Protein 6GWX (pdb70)

Nearest PDB structures (foldseek):
  6gwx-assembly1_A  TM=9.333E-01  e=1.630E-02  Streptococcus mutans
  7rt9-assembly1_Y  TM=8.456E-01  e=3.633E+00  Homo sapiens
  5wpl-assembly4_L  TM=8.299E-01  e=3.894E+00  Saccharomyces cerevisiae
  2bf9-assembly1_A-2  TM=7.854E-01  e=4.473E+00  Meleagris gallopavo
  6gwx-assembly1_A  TM=9.628E-01  e=7.354E-03  Streptococcus mutans

Solvent-accessible surface area: 3196 Å² total; per-residue (Å²): 162,43,183,114,19,191,145,28,50,143,154,36,86,113,144,114,46,53,42,17,112,150,95,48,52,52,39,96,143,90,77,92,91,178

Foldseek 3Di:
DADQDDADDPPDDVVVNVVNVVVVVVRVVVVVVD

Structure (mmCIF, N/CA/C/O backbone):
data_6GWX
#
_entry.id   6GWX
#
loop_
_atom_site.group_PDB
_atom_site.id
_atom_site.type_symbol
_atom_site.label_atom_id
_atom_site.label_alt_id
_atom_site.label_comp_id
_atom_site.label_asym_id
_atom_site.label_entity_id
_atom_site.label_seq_id
_atom_site.pdbx_PDB_ins_code
_atom_site.Cartn_x
_atom_site.Cartn_y
_atom_site.Cartn_z
_atom_site.occupancy
_atom_site.B_iso_or_equiv
_atom_site.auth_seq_id
_atom_site.auth_comp_id
_atom_site.auth_asym_id
_atom_site.auth_atom_id
_atom_site.pdbx_PDB_model_num
ATOM 7 N N . PRO A 1 2 ? 14.448 -4.768 3.642 1.00 0.00 1 PRO A N 1
ATOM 8 C CA . PRO A 1 2 ? 13.285 -5.031 2.795 1.00 0.00 1 PRO A CA 1
ATOM 9 C C . PRO A 1 2 ? 12.035 -4.306 3.289 1.00 0.00 1 PRO A C 1
ATOM 10 O O . PRO A 1 2 ? 11.570 -4.539 4.409 1.00 0.00 1 PRO A O 1
ATOM 21 N N . PRO A 1 3 ? 11.482 -3.403 2.466 1.00 0.00 2 PRO A N 1
ATOM 22 C CA . PRO A 1 3 ? 10.269 -2.672 2.812 1.00 0.00 2 PRO A CA 1
ATOM 23 C C . PRO A 1 3 ? 9.019 -3.514 2.580 1.00 0.00 2 PRO A C 1
ATOM 24 O O . PRO A 1 3 ? 8.952 -4.300 1.630 1.00 0.00 2 PRO A O 1
ATOM 35 N N . LYS A 1 4 ? 8.034 -3.351 3.449 1.00 0.00 3 LYS A N 1
ATOM 36 C CA . LYS A 1 4 ? 6.830 -4.165 3.388 1.00 0.00 3 LYS A CA 1
ATOM 37 C C . LYS A 1 4 ? 5.786 -3.527 2.480 1.00 0.00 3 LYS A C 1
ATOM 38 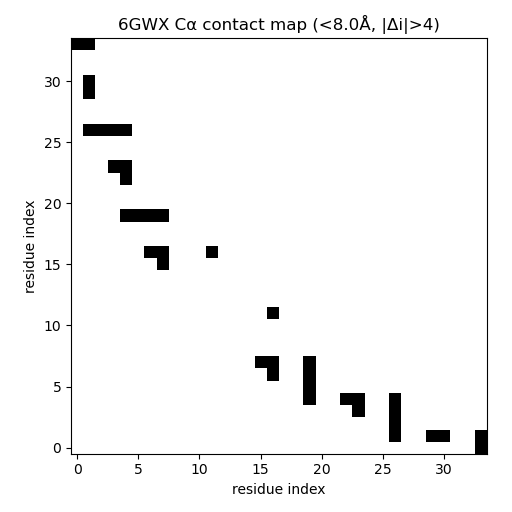O O . LYS A 1 4 ? 5.489 -2.337 2.590 1.00 0.00 3 LYS A O 1
ATOM 57 N N . LYS A 1 5 ? 5.249 -4.316 1.566 1.00 0.00 4 LYS A N 1
ATOM 58 C CA . LYS A 1 5 ? 4.166 -3.857 0.714 1.00 0.00 4 LYS A CA 1
ATOM 59 C C . LYS A 1 5 ? 2.843 -4.015 1.452 1.00 0.00 4 LYS A C 1
ATOM 60 O O . LYS A 1 5 ? 2.512 -5.115 1.897 1.00 0.00 4 LYS A O 1
ATOM 79 N N . PRO A 1 6 ? 2.080 -2.926 1.618 1.00 0.00 5 PRO A N 1
ATOM 80 C CA . PRO A 1 6 ? 0.782 -2.984 2.290 1.00 0.00 5 PRO A CA 1
ATOM 81 C C . PRO A 1 6 ? -0.185 -3.916 1.574 1.00 0.00 5 PRO A C 1
ATOM 82 O O . PRO A 1 6 ? -0.087 -4.119 0.359 1.00 0.00 5 PRO A O 1
ATOM 93 N N . LYS A 1 7 ? -1.099 -4.493 2.332 1.00 0.00 6 LYS A N 1
ATOM 94 C CA . LYS A 1 7 ? -2.086 -5.403 1.782 1.00 0.00 6 LYS A CA 1
ATOM 95 C C . LYS A 1 7 ? -3.112 -4.643 0.959 1.00 0.00 6 LYS A C 1
ATOM 96 O O . LYS A 1 7 ? -3.704 -3.670 1.428 1.00 0.00 6 LYS A O 1
ATOM 115 N N . LYS A 1 8 ? -3.297 -5.086 -0.273 1.00 0.00 7 LYS A N 1
ATOM 116 C CA . LYS A 1 8 ? -4.213 -4.440 -1.196 1.00 0.00 7 LYS A CA 1
ATOM 117 C C . LYS A 1 8 ? -5.643 -4.914 -0.965 1.00 0.00 7 LYS A C 1
ATOM 118 O O . LYS A 1 8 ? -5.948 -6.092 -1.147 1.00 0.00 7 LYS A O 1
ATOM 137 N N . PRO A 1 9 ? -6.534 -4.005 -0.549 1.00 0.00 8 PRO A N 1
ATOM 138 C CA . PRO A 1 9 ? -7.955 -4.309 -0.421 1.00 0.00 8 PRO A CA 1
ATOM 139 C C . PRO A 1 9 ? -8.594 -4.508 -1.790 1.00 0.00 8 PRO A C 1
ATOM 140 O O . PRO A 1 9 ? -8.359 -3.723 -2.712 1.00 0.00 8 PRO A O 1
ATOM 151 N N . GLY A 1 10 ? -9.384 -5.560 -1.930 1.00 0.00 9 GLY A N 1
ATOM 152 C CA . GLY A 1 10 ? -9.993 -5.859 -3.207 1.00 0.00 9 GLY A CA 1
ATOM 153 C C . GLY A 1 10 ? -11.276 -5.084 -3.439 1.00 0.00 9 GLY A C 1
ATOM 154 O O . GLY A 1 10 ? -11.418 -3.942 -2.995 1.00 0.00 9 GLY A O 1
ATOM 158 N N . ASP A 1 11 ? -12.219 -5.712 -4.125 1.00 0.00 10 ASP A N 1
ATOM 159 C CA . ASP A 1 11 ? -13.493 -5.075 -4.450 1.00 0.00 10 ASP A CA 1
ATOM 160 C C . ASP A 1 11 ? -14.439 -5.123 -3.252 1.00 0.00 10 ASP A C 1
ATOM 161 O O . ASP A 1 11 ? -15.407 -4.370 -3.174 1.00 0.00 10 ASP A O 1
ATOM 170 N N . ASN A 1 12 ? -14.131 -5.992 -2.298 1.00 0.00 11 ASN A N 1
ATOM 171 C CA . ASN A 1 12 ? -14.965 -6.152 -1.106 1.00 0.00 11 ASN A CA 1
ATOM 172 C C . ASN A 1 12 ? -14.560 -5.172 -0.010 1.00 0.00 11 ASN A C 1
ATOM 173 O O . ASN A 1 12 ? -14.801 -5.408 1.174 1.00 0.00 11 ASN A O 1
ATOM 184 N N . ALA A 1 13 ? -13.963 -4.061 -0.416 1.00 0.00 12 ALA A N 1
ATOM 185 C CA . ALA A 1 13 ? -13.549 -3.024 0.511 1.00 0.00 12 ALA A CA 1
ATOM 186 C C . ALA A 1 13 ? -13.977 -1.662 -0.009 1.00 0.00 12 ALA A C 1
ATOM 187 O O . ALA A 1 13 ? -14.196 -1.489 -1.212 1.00 0.00 12 ALA A O 1
ATOM 194 N N . THR A 1 14 ? -14.103 -0.701 0.892 1.00 0.00 13 THR A N 1
ATOM 195 C CA . THR A 1 14 ? -14.550 0.628 0.522 1.00 0.00 13 THR A CA 1
ATOM 196 C C . THR A 1 14 ? -13.416 1.427 -0.114 1.00 0.00 13 THR A C 1
ATOM 197 O O . THR A 1 14 ? -12.243 1.191 0.185 1.00 0.00 13 THR A O 1
ATOM 208 N N . PRO A 1 15 ? -13.743 2.371 -1.015 1.00 0.00 14 PRO A N 1
ATOM 209 C CA . PRO A 1 15 ? -12.746 3.256 -1.637 1.00 0.00 14 PRO A CA 1
ATOM 210 C C . PRO A 1 15 ? -11.902 3.990 -0.599 1.00 0.00 14 PRO A C 1
ATOM 211 O O . PRO A 1 15 ? -10.728 4.278 -0.825 1.00 0.00 14 PRO A O 1
ATOM 222 N N . GLU A 1 16 ? -12.511 4.269 0.547 1.00 0.00 15 GLU A N 1
ATOM 223 C CA . GLU A 1 16 ? -11.825 4.918 1.657 1.00 0.00 15 GLU A CA 1
ATOM 224 C C . GLU A 1 16 ? -10.690 4.038 2.181 1.00 0.00 15 GLU A C 1
ATOM 225 O O . GLU A 1 16 ? -9.675 4.535 2.673 1.00 0.00 15 GLU A O 1
ATOM 237 N N . LYS A 1 17 ? -10.854 2.728 2.060 1.00 0.00 16 LYS A N 1
ATOM 238 C CA . LYS A 1 17 ? -9.832 1.802 2.501 1.00 0.00 16 LYS A CA 1
ATOM 239 C C . LYS A 1 17 ? -8.742 1.697 1.440 1.00 0.00 16 LYS A C 1
ATOM 240 O O . LYS A 1 17 ? -7.562 1.525 1.754 1.00 0.00 16 LYS A O 1
ATOM 259 N N . LEU A 1 18 ? -9.145 1.825 0.181 1.00 0.00 17 LEU A N 1
ATOM 260 C CA . LEU A 1 18 ? -8.196 1.872 -0.924 1.00 0.00 17 LEU A CA 1
ATOM 261 C C . LEU A 1 18 ? -7.346 3.129 -0.834 1.00 0.00 17 LEU A C 1
ATOM 262 O O . LEU A 1 18 ? -6.156 3.103 -1.140 1.00 0.00 17 LEU A O 1
ATOM 278 N N . ALA A 1 19 ? -7.964 4.223 -0.402 1.00 0.00 18 ALA A N 1
ATOM 279 C CA . ALA A 1 19 ? -7.265 5.484 -0.213 1.00 0.00 18 ALA A CA 1
ATOM 280 C C . ALA A 1 19 ? -6.131 5.317 0.780 1.00 0.00 18 ALA A C 1
ATOM 281 O O . ALA A 1 19 ? -5.032 5.844 0.591 1.00 0.00 18 ALA A O 1
ATOM 288 N N . ALA A 1 20 ? -6.413 4.576 1.843 1.00 0.00 19 ALA A N 1
ATOM 289 C CA . ALA A 1 20 ? -5.409 4.252 2.837 1.00 0.00 19 ALA A CA 1
ATOM 290 C C . ALA A 1 20 ? -4.294 3.420 2.220 1.00 0.00 19 ALA A C 1
ATOM 291 O O . ALA A 1 20 ? -3.111 3.656 2.476 1.00 0.00 19 ALA A O 1
ATOM 298 N N . TYR A 1 21 ? -4.680 2.454 1.391 1.00 0.00 20 TYR A N 1
ATOM 299 C CA . TYR A 1 21 ? -3.717 1.598 0.714 1.00 0.00 20 TYR A CA 1
ATOM 300 C C . TYR A 1 21 ? -2.833 2.405 -0.218 1.00 0.00 20 TYR A C 1
ATOM 301 O O . TYR A 1 21 ? -1.621 2.234 -0.224 1.00 0.00 20 TYR A O 1
ATOM 319 N N . GLU A 1 22 ? -3.444 3.283 -0.999 1.00 0.00 21 GLU A N 1
ATOM 320 C CA . GLU A 1 22 ? -2.704 4.103 -1.949 1.00 0.00 21 GLU A CA 1
ATOM 321 C C . GLU A 1 22 ? -1.699 4.991 -1.226 1.00 0.00 21 GLU A C 1
ATOM 322 O O . GLU A 1 22 ? -0.622 5.282 -1.748 1.00 0.00 21 GLU A O 1
ATOM 334 N N . LYS A 1 23 ? -2.047 5.408 -0.017 1.00 0.00 22 LYS A N 1
ATOM 335 C CA . LYS A 1 23 ? -1.164 6.242 0.775 1.00 0.00 22 LYS A CA 1
ATOM 336 C C . LYS A 1 23 ? 0.004 5.418 1.311 1.00 0.00 22 LYS A C 1
ATOM 337 O O . LYS A 1 23 ? 1.149 5.872 1.316 1.00 0.00 22 LYS A O 1
ATOM 356 N N . GLU A 1 24 ? -0.287 4.199 1.750 1.00 0.00 23 GLU A N 1
ATOM 357 C CA . GLU A 1 24 ? 0.751 3.291 2.214 1.00 0.00 23 GLU A CA 1
ATOM 358 C C . GLU A 1 24 ? 1.596 2.815 1.037 1.00 0.00 23 GLU A C 1
ATOM 359 O O . GLU A 1 24 ? 2.796 2.588 1.168 1.00 0.00 23 GLU A O 1
ATOM 371 N N . LEU A 1 25 ? 0.953 2.675 -0.113 1.00 0.00 24 LEU A N 1
ATOM 372 C CA . LEU A 1 25 ? 1.633 2.282 -1.338 1.00 0.00 24 LEU A CA 1
ATOM 373 C C . LEU A 1 25 ? 2.634 3.350 -1.741 1.00 0.00 24 LEU A C 1
ATOM 374 O O . LEU A 1 25 ? 3.750 3.045 -2.147 1.00 0.00 24 LEU A O 1
ATOM 390 N N . ALA A 1 26 ? 2.226 4.605 -1.602 1.00 0.00 25 ALA A N 1
ATOM 391 C CA . ALA A 1 26 ? 3.093 5.734 -1.898 1.00 0.00 25 ALA A CA 1
ATOM 392 C C . ALA A 1 26 ? 4.327 5.722 -1.005 1.00 0.00 25 ALA A C 1
ATOM 393 O O . ALA A 1 26 ? 5.422 6.086 -1.435 1.00 0.00 25 ALA A O 1
ATOM 400 N N . ALA A 1 27 ? 4.141 5.297 0.238 1.00 0.00 26 ALA A N 1
ATOM 401 C CA . ALA A 1 27 ? 5.248 5.174 1.171 1.00 0.00 26 ALA A CA 1
ATOM 402 C C . ALA A 1 27 ? 6.124 3.990 0.794 1.00 0.00 26 ALA A C 1
ATOM 403 O O . ALA A 1 27 ? 7.351 4.077 0.806 1.00 0.00 26 ALA A O 1
ATOM 410 N N . TYR A 1 28 ? 5.477 2.889 0.433 1.00 0.00 27 TYR A N 1
ATOM 411 C CA . TYR A 1 28 ? 6.181 1.686 0.032 1.00 0.00 27 TYR A CA 1
ATOM 412 C C . TYR A 1 28 ? 7.009 1.928 -1.221 1.00 0.00 27 TYR A C 1
ATOM 413 O O . TYR A 1 28 ? 8.175 1.548 -1.276 1.00 0.00 27 TYR A O 1
ATOM 431 N N . GLU A 1 29 ? 6.404 2.556 -2.223 1.00 0.00 28 GLU A N 1
ATOM 432 C CA . GLU A 1 29 ? 7.094 2.829 -3.478 1.00 0.00 28 GLU A CA 1
ATOM 433 C C . GLU A 1 29 ? 8.292 3.742 -3.246 1.00 0.00 28 GLU A C 1
ATOM 434 O O . GLU A 1 29 ? 9.292 3.662 -3.959 1.00 0.00 28 GLU A O 1
ATOM 446 N N . LYS A 1 30 ? 8.182 4.600 -2.239 1.00 0.00 29 LYS A N 1
ATOM 447 C CA . LYS A 1 30 ? 9.280 5.472 -1.856 1.00 0.00 29 LYS A CA 1
ATOM 448 C C . LYS A 1 30 ? 10.439 4.641 -1.321 1.00 0.00 29 LYS A C 1
ATOM 449 O O . LYS A 1 30 ? 11.573 4.754 -1.792 1.00 0.00 29 LYS A O 1
ATOM 468 N N . GLU A 1 31 ? 10.138 3.788 -0.347 1.00 0.00 30 GLU A N 1
ATOM 469 C CA . GLU A 1 31 ? 11.144 2.920 0.250 1.00 0.00 30 GLU A CA 1
ATOM 470 C C . GLU A 1 31 ? 11.668 1.922 -0.777 1.00 0.00 30 GLU A C 1
ATOM 471 O O . GLU A 1 31 ? 12.830 1.520 -0.739 1.00 0.00 30 GLU A O 1
ATOM 483 N N . LEU A 1 32 ? 10.796 1.528 -1.694 1.00 0.00 31 LEU A N 1
ATOM 484 C CA . LEU A 1 32 ? 11.156 0.613 -2.763 1.00 0.00 31 LEU A CA 1
ATOM 485 C C . LEU A 1 32 ? 12.191 1.251 -3.677 1.00 0.00 31 LEU A C 1
ATOM 486 O O . LEU A 1 32 ? 13.135 0.595 -4.115 1.00 0.00 31 LEU A O 1
ATOM 502 N N . ALA A 1 33 ? 12.014 2.537 -3.949 1.00 0.00 32 ALA A N 1
ATOM 503 C CA . ALA A 1 33 ? 12.952 3.287 -4.768 1.00 0.00 32 ALA A CA 1
ATOM 504 C C . ALA A 1 33 ? 14.325 3.346 -4.107 1.00 0.00 32 ALA A C 1
ATOM 505 O O . ALA A 1 33 ? 15.353 3.361 -4.786 1.00 0.00 32 ALA A O 1
ATOM 512 N N . ALA A 1 34 ? 14.330 3.375 -2.780 1.00 0.00 33 ALA A N 1
ATOM 513 C CA . ALA A 1 34 ? 15.567 3.381 -2.013 1.00 0.00 33 ALA A CA 1
ATOM 514 C C . ALA A 1 34 ? 16.193 1.988 -1.964 1.00 0.00 33 ALA A C 1
ATOM 515 O O . ALA A 1 34 ? 17.409 1.846 -1.836 1.00 0.00 33 ALA A O 1
ATOM 522 N N . TYR A 1 35 ? 15.351 0.968 -2.066 1.00 0.00 34 TYR A N 1
ATOM 523 C CA . TYR A 1 35 ? 15.806 -0.419 -2.064 1.00 0.00 34 TYR A CA 1
ATOM 524 C C . TYR A 1 35 ? 16.649 -0.715 -3.303 1.00 0.00 34 TYR A C 1
ATOM 525 O O . TYR A 1 35 ? 17.599 -1.498 -3.254 1.00 0.00 34 TYR A O 1
ATOM 552 N N . PRO A 1 2 ? 14.440 -3.860 3.500 1.00 0.00 1 PRO A N 2
ATOM 553 C CA . PRO A 1 2 ? 13.378 -4.509 2.728 1.00 0.00 1 PRO A CA 2
ATOM 554 C C . PRO A 1 2 ? 11.994 -4.062 3.193 1.00 0.00 1 PRO A C 2
ATOM 555 O O . PRO A 1 2 ? 11.555 -4.413 4.291 1.00 0.00 1 PRO A O 2
ATOM 566 N N . PRO A 1 3 ? 11.296 -3.268 2.371 1.00 0.00 2 PRO A N 2
ATOM 567 C CA . PRO A 1 3 ? 9.995 -2.724 2.729 1.00 0.00 2 PRO A CA 2
ATOM 568 C C . PRO A 1 3 ? 8.864 -3.712 2.479 1.00 0.00 2 PRO A C 2
ATOM 569 O O . PRO A 1 3 ? 8.927 -4.526 1.557 1.00 0.00 2 PRO A O 2
ATOM 580 N N . LYS A 1 4 ? 7.833 -3.640 3.304 1.00 0.00 3 LYS A N 2
ATOM 581 C CA . LYS A 1 4 ? 6.705 -4.552 3.185 1.00 0.00 3 LYS A CA 2
ATOM 582 C C . LYS A 1 4 ? 5.600 -3.920 2.353 1.00 0.00 3 LYS A C 2
ATOM 583 O O . LYS A 1 4 ? 5.256 -2.754 2.546 1.00 0.00 3 LYS A O 2
ATOM 602 N N . LYS A 1 5 ? 5.060 -4.684 1.418 1.00 0.00 4 LYS A N 2
ATOM 603 C CA . LYS A 1 5 ? 3.965 -4.217 0.583 1.00 0.00 4 LYS A CA 2
ATOM 604 C C . LYS A 1 5 ? 2.636 -4.563 1.254 1.00 0.00 4 LYS A C 2
ATOM 605 O O . LYS A 1 5 ? 2.438 -5.701 1.668 1.00 0.00 4 LYS A O 2
ATOM 624 N N . PRO A 1 6 ? 1.713 -3.600 1.387 1.00 0.00 5 PRO A N 2
ATOM 625 C CA . PRO A 1 6 ? 0.419 -3.852 2.016 1.00 0.00 5 PRO A CA 2
ATOM 626 C C . PRO A 1 6 ? -0.521 -4.621 1.094 1.00 0.00 5 PRO A C 2
ATOM 627 O O . PRO A 1 6 ? -0.315 -4.672 -0.120 1.00 0.00 5 PRO A O 2
ATOM 638 N N . LYS A 1 7 ? -1.542 -5.225 1.676 1.00 0.00 6 LYS A N 2
ATOM 639 C CA . LYS A 1 7 ? -2.534 -5.963 0.911 1.00 0.00 6 LYS A CA 2
ATOM 640 C C . LYS A 1 7 ? -3.493 -5.003 0.224 1.00 0.00 6 LYS A C 2
ATOM 641 O O . LYS A 1 7 ? -4.086 -4.140 0.871 1.00 0.00 6 LYS A O 2
ATOM 660 N N . LYS A 1 8 ? -3.627 -5.149 -1.085 1.00 0.00 7 LYS A N 2
ATOM 661 C CA . LYS A 1 8 ? -4.538 -4.317 -1.862 1.00 0.00 7 LYS A CA 2
ATOM 662 C C . LYS A 1 8 ? -5.968 -4.820 -1.692 1.00 0.00 7 LYS A C 2
ATOM 663 O O . LYS A 1 8 ? -6.282 -5.947 -2.079 1.00 0.00 7 LYS A O 2
ATOM 682 N N . PRO A 1 9 ? -6.845 -4.009 -1.079 1.00 0.00 8 PRO A N 2
ATOM 683 C CA . PRO A 1 9 ? -8.253 -4.362 -0.908 1.00 0.00 8 PRO A CA 2
ATOM 684 C C . PRO A 1 9 ? -8.973 -4.478 -2.246 1.00 0.00 8 PRO A C 2
ATOM 685 O O . PRO A 1 9 ? -9.280 -3.473 -2.889 1.00 0.00 8 PRO A O 2
ATOM 696 N N . GLY A 1 10 ? -9.216 -5.707 -2.672 1.00 0.00 9 GLY A N 2
ATOM 697 C CA . GLY A 1 10 ? -9.870 -5.932 -3.943 1.00 0.00 9 GLY A CA 2
ATOM 698 C C . GLY A 1 10 ? -11.371 -5.810 -3.836 1.00 0.00 9 GLY A C 2
ATOM 699 O O . GLY A 1 10 ? -12.028 -5.274 -4.731 1.00 0.00 9 GLY A O 2
ATOM 703 N N . ASP A 1 11 ? -11.906 -6.293 -2.728 1.00 0.00 10 ASP A N 2
ATOM 704 C CA . ASP A 1 11 ? -13.339 -6.264 -2.479 1.00 0.00 10 ASP A CA 2
ATOM 705 C C . ASP A 1 11 ? -13.565 -6.082 -0.980 1.00 0.00 10 ASP A C 2
ATOM 706 O O . ASP A 1 11 ? -12.593 -6.007 -0.226 1.00 0.00 10 ASP A O 2
ATOM 715 N N . ASN A 1 12 ? -14.823 -5.999 -0.550 1.00 0.00 11 ASN A N 2
ATOM 716 C CA . ASN A 1 12 ? -15.157 -5.843 0.875 1.00 0.00 11 ASN A CA 2
ATOM 717 C C . ASN A 1 12 ? -14.584 -4.547 1.447 1.00 0.00 11 ASN A C 2
ATOM 718 O O . ASN A 1 12 ? -14.369 -4.436 2.657 1.00 0.00 11 ASN A O 2
ATOM 729 N N . ALA A 1 13 ? -14.364 -3.559 0.590 1.00 0.00 12 ALA A N 2
ATOM 730 C CA . ALA A 1 13 ? -13.729 -2.321 1.010 1.00 0.00 12 ALA A CA 2
ATOM 731 C C . ALA A 1 13 ? -14.155 -1.158 0.132 1.00 0.00 12 ALA A C 2
ATOM 732 O O . ALA A 1 13 ? -14.420 -1.327 -1.060 1.00 0.00 12 ALA A O 2
ATOM 739 N N . THR A 1 14 ? -14.212 0.018 0.731 1.00 0.00 13 THR A N 2
ATOM 740 C CA . THR A 1 14 ? -14.600 1.223 0.027 1.00 0.00 13 THR A CA 2
ATOM 741 C C . THR A 1 14 ? -13.400 1.843 -0.685 1.00 0.00 13 THR A C 2
ATOM 742 O O . THR A 1 14 ? -12.255 1.541 -0.347 1.00 0.00 13 THR A O 2
ATOM 753 N N . PRO A 1 15 ? -13.639 2.709 -1.687 1.00 0.00 14 PRO A N 2
ATOM 754 C CA . PRO A 1 15 ? -12.567 3.462 -2.350 1.00 0.00 14 PRO A CA 2
ATOM 755 C C . PRO A 1 15 ? -11.712 4.236 -1.349 1.00 0.00 14 PRO A C 2
ATOM 756 O O . PRO A 1 15 ? -10.518 4.439 -1.560 1.00 0.00 14 PRO A O 2
ATOM 767 N N . GLU A 1 16 ? -12.334 4.654 -0.253 1.00 0.00 15 GLU A N 2
ATOM 768 C CA . GLU A 1 16 ? -11.633 5.360 0.810 1.00 0.00 15 GLU A CA 2
ATOM 769 C C . GLU A 1 16 ? -10.596 4.451 1.473 1.00 0.00 15 GLU A C 2
ATOM 770 O O . GLU A 1 16 ? -9.536 4.909 1.908 1.00 0.00 15 GLU A O 2
ATOM 782 N N . LYS A 1 17 ? -10.901 3.159 1.539 1.00 0.00 16 LYS A N 2
ATOM 783 C CA . LYS A 1 17 ? -9.973 2.183 2.087 1.00 0.00 16 LYS A CA 2
ATOM 784 C C . LYS A 1 17 ? -8.815 1.982 1.115 1.00 0.00 16 LYS A C 2
ATOM 785 O O . LYS A 1 17 ? -7.677 1.748 1.520 1.00 0.00 16 LYS A O 2
ATOM 804 N N . LEU A 1 18 ? -9.119 2.088 -0.171 1.00 0.00 17 LEU A N 2
ATOM 805 C CA . LEU A 1 18 ? -8.095 2.028 -1.204 1.00 0.00 17 LEU A CA 2
ATOM 806 C C . LEU A 1 18 ? -7.179 3.238 -1.111 1.00 0.00 17 LEU A C 2
ATOM 807 O O . LEU A 1 18 ? -5.982 3.130 -1.351 1.00 0.00 17 LEU A O 2
ATOM 823 N N . ALA A 1 19 ? -7.744 4.384 -0.749 1.00 0.00 18 ALA A N 2
ATOM 824 C CA . ALA A 1 19 ? -6.959 5.592 -0.549 1.00 0.00 18 ALA A CA 2
ATOM 825 C C . ALA A 1 19 ? -5.940 5.374 0.558 1.00 0.00 18 ALA A C 2
ATOM 826 O O . ALA A 1 19 ? -4.788 5.804 0.460 1.00 0.00 18 ALA A O 2
ATOM 833 N N . ALA A 1 20 ? -6.378 4.692 1.607 1.00 0.00 19 ALA A N 2
ATOM 834 C CA . ALA A 1 20 ? -5.500 4.323 2.703 1.00 0.00 19 ALA A CA 2
ATOM 835 C C . ALA A 1 20 ? -4.382 3.414 2.210 1.00 0.00 19 ALA A C 2
ATOM 836 O O . ALA A 1 20 ? -3.221 3.579 2.588 1.00 0.00 19 ALA A O 2
ATOM 843 N N . TYR A 1 21 ? -4.738 2.461 1.352 1.00 0.00 20 TYR A N 2
ATOM 844 C CA . TYR A 1 21 ? -3.754 1.581 0.748 1.00 0.00 20 TYR A CA 2
ATOM 845 C C . TYR A 1 21 ? -2.785 2.374 -0.110 1.00 0.00 20 TYR A C 2
ATOM 846 O O . TYR A 1 21 ? -1.581 2.158 -0.050 1.00 0.00 20 TYR A O 2
ATOM 864 N N . GLU A 1 22 ? -3.318 3.290 -0.910 1.00 0.00 21 GLU A N 2
ATOM 865 C CA . GLU A 1 22 ? -2.497 4.107 -1.791 1.00 0.00 21 GLU A CA 2
ATOM 866 C C . GLU A 1 22 ? -1.508 4.949 -0.990 1.00 0.00 21 GLU A C 2
ATOM 867 O O . GLU A 1 22 ? -0.400 5.220 -1.454 1.00 0.00 21 GLU A O 2
ATOM 879 N N . LYS A 1 23 ? -1.896 5.344 0.216 1.00 0.00 22 LYS A N 2
ATOM 880 C CA . LYS A 1 23 ? -1.006 6.102 1.083 1.00 0.00 22 LYS A CA 2
ATOM 881 C C . LYS A 1 23 ? 0.117 5.202 1.592 1.00 0.00 22 LYS A C 2
ATOM 882 O O . LYS A 1 23 ? 1.284 5.599 1.622 1.00 0.00 22 LYS A O 2
ATOM 901 N N . GLU A 1 24 ? -0.245 3.982 1.972 1.00 0.00 23 GLU A N 2
ATOM 902 C CA . GLU A 1 24 ? 0.735 2.991 2.393 1.00 0.00 23 GLU A CA 2
ATOM 903 C C . GLU A 1 24 ? 1.604 2.579 1.212 1.00 0.00 23 GLU A C 2
ATOM 904 O O . GLU A 1 24 ? 2.797 2.324 1.360 1.00 0.00 23 GLU A O 2
ATOM 916 N N . LEU A 1 25 ? 0.987 2.529 0.041 1.00 0.00 24 LEU A N 2
ATOM 917 C CA . LEU A 1 25 ? 1.683 2.201 -1.191 1.00 0.00 24 LEU A CA 2
ATOM 918 C C . LEU A 1 25 ? 2.716 3.271 -1.505 1.00 0.00 24 LEU A C 2
ATOM 919 O O . LEU A 1 25 ? 3.824 2.966 -1.934 1.00 0.00 24 LEU A O 2
ATOM 935 N N . ALA A 1 26 ? 2.346 4.524 -1.271 1.00 0.00 25 ALA A N 2
ATOM 936 C CA . ALA A 1 26 ? 3.254 5.642 -1.470 1.00 0.00 25 ALA A CA 2
ATOM 937 C C . ALA A 1 26 ? 4.458 5.518 -0.551 1.00 0.00 25 ALA A C 2
ATOM 938 O O . ALA A 1 26 ? 5.589 5.819 -0.943 1.00 0.00 25 ALA A O 2
ATOM 945 N N . ALA A 1 27 ? 4.206 5.059 0.667 1.00 0.00 26 ALA A N 2
ATOM 946 C CA . ALA A 1 27 ? 5.265 4.818 1.629 1.00 0.00 26 ALA A CA 2
ATOM 947 C C . ALA A 1 27 ? 6.158 3.678 1.156 1.00 0.00 26 ALA A C 2
ATOM 948 O O . ALA A 1 27 ? 7.385 3.788 1.169 1.00 0.00 26 ALA A O 2
ATOM 955 N N . TYR A 1 28 ? 5.523 2.604 0.707 1.00 0.00 27 TYR A N 2
ATOM 956 C CA . TYR A 1 28 ? 6.231 1.427 0.233 1.00 0.00 27 TYR A CA 2
ATOM 957 C C . TYR A 1 28 ? 7.071 1.747 -0.997 1.00 0.00 27 TYR A C 2
ATOM 958 O O . TYR A 1 28 ? 8.255 1.416 -1.047 1.00 0.00 27 TYR A O 2
ATOM 976 N N . GLU A 1 29 ? 6.461 2.400 -1.982 1.00 0.00 28 GLU A N 2
ATOM 977 C CA . GLU A 1 29 ? 7.164 2.737 -3.215 1.00 0.00 28 GLU A CA 2
ATOM 978 C C . GLU A 1 29 ? 8.326 3.681 -2.931 1.00 0.00 28 GLU A C 2
ATOM 979 O O . GLU A 1 29 ? 9.333 3.669 -3.641 1.00 0.00 28 GLU A O 2
ATOM 991 N N . LYS A 1 30 ? 8.184 4.486 -1.882 1.00 0.00 29 LYS A N 2
ATOM 992 C CA . LYS A 1 30 ? 9.243 5.393 -1.461 1.00 0.00 29 LYS A CA 2
ATOM 993 C C . LYS A 1 30 ? 10.455 4.595 -0.990 1.00 0.00 29 LYS A C 2
ATOM 994 O O . LYS A 1 30 ? 11.581 4.835 -1.425 1.00 0.00 29 LYS A O 2
ATOM 1013 N N . GLU A 1 31 ? 10.209 3.630 -0.110 1.00 0.00 30 GLU A N 2
ATOM 1014 C CA . GLU A 1 31 ? 11.273 2.772 0.401 1.00 0.00 30 GLU A CA 2
ATOM 1015 C C . GLU A 1 31 ? 11.831 1.893 -0.715 1.00 0.00 30 GLU A C 2
ATOM 1016 O O . GLU A 1 31 ? 13.019 1.575 -0.737 1.00 0.00 30 GLU A O 2
ATOM 1028 N N . LEU A 1 32 ? 10.959 1.511 -1.637 1.00 0.00 31 LEU A N 2
ATOM 1029 C CA . LEU A 1 32 ? 11.344 0.691 -2.778 1.00 0.00 31 LEU A CA 2
ATOM 1030 C C . LEU A 1 32 ? 12.302 1.458 -3.683 1.00 0.00 31 LEU A C 2
ATOM 1031 O O . LEU A 1 32 ? 13.250 0.891 -4.225 1.00 0.00 31 LEU A O 2
ATOM 1047 N N . ALA A 1 33 ? 12.055 2.754 -3.829 1.00 0.00 32 ALA A N 2
ATOM 1048 C CA . ALA A 1 33 ? 12.921 3.617 -4.616 1.00 0.00 32 ALA A CA 2
ATOM 1049 C C . ALA A 1 33 ? 14.307 3.705 -3.992 1.00 0.00 32 ALA A C 2
ATOM 1050 O O . ALA A 1 33 ? 15.315 3.821 -4.693 1.00 0.00 32 ALA A O 2
ATOM 1057 N N . ALA A 1 34 ? 14.350 3.640 -2.668 1.00 0.00 33 ALA A N 2
ATOM 1058 C CA . ALA A 1 34 ? 15.602 3.705 -1.934 1.00 0.00 33 ALA A CA 2
ATOM 1059 C C . ALA A 1 34 ? 16.258 2.332 -1.830 1.00 0.00 33 ALA A C 2
ATOM 1060 O O . ALA A 1 34 ? 17.338 2.191 -1.259 1.00 0.00 33 ALA A O 2
ATOM 1067 N N . TYR A 1 35 ? 15.601 1.320 -2.376 1.00 0.00 34 TYR A N 2
ATOM 1068 C CA . TYR A 1 35 ? 16.133 -0.030 -2.352 1.00 0.00 34 TYR A CA 2
ATOM 1069 C C . TYR A 1 35 ? 16.842 -0.348 -3.664 1.00 0.00 34 TYR A C 2
ATOM 1070 O O . TYR A 1 35 ? 16.239 -0.298 -4.736 1.00 0.00 34 TYR A O 2
ATOM 1097 N N . PRO A 1 2 ? 14.301 -4.455 4.323 1.00 0.00 1 PRO A N 3
ATOM 1098 C CA . PRO A 1 2 ? 13.473 -4.520 3.114 1.00 0.00 1 PRO A CA 3
ATOM 1099 C C . PRO A 1 2 ? 12.006 -4.223 3.416 1.00 0.00 1 PRO A C 3
ATOM 1100 O O . PRO A 1 2 ? 11.387 -4.895 4.242 1.00 0.00 1 PRO A O 3
ATOM 1111 N N . PRO A 1 3 ? 11.434 -3.209 2.758 1.00 0.00 2 PRO A N 3
ATOM 1112 C CA . PRO A 1 3 ? 10.046 -2.806 2.996 1.00 0.00 2 PRO A CA 3
ATOM 1113 C C . PRO A 1 3 ? 9.047 -3.839 2.489 1.00 0.00 2 PRO A C 3
ATOM 1114 O O . PRO A 1 3 ? 9.237 -4.441 1.429 1.00 0.00 2 PRO A O 3
ATOM 1125 N N . LYS A 1 4 ? 7.984 -4.042 3.249 1.00 0.00 3 LYS A N 3
ATOM 1126 C CA . LYS A 1 4 ? 6.972 -5.021 2.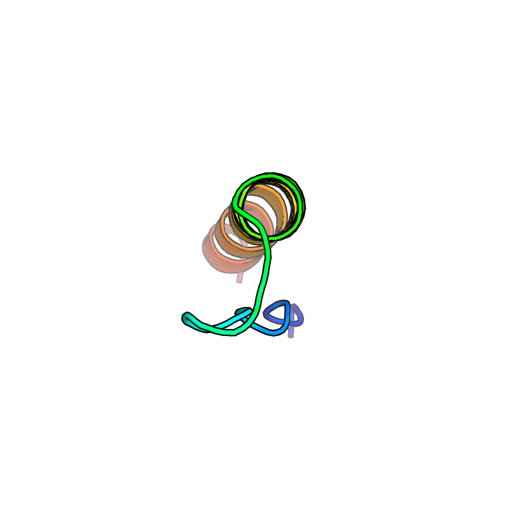895 1.00 0.00 3 LYS A CA 3
ATOM 1127 C C . LYS A 1 4 ? 5.760 -4.337 2.284 1.00 0.00 3 LYS A C 3
ATOM 1128 O O . LYS A 1 4 ? 5.312 -3.297 2.770 1.00 0.00 3 LYS A O 3
ATOM 1147 N N . LYS A 1 5 ? 5.242 -4.918 1.214 1.00 0.00 4 LYS A N 3
ATOM 1148 C CA . LYS A 1 5 ? 4.115 -4.342 0.499 1.00 0.00 4 LYS A CA 3
ATOM 1149 C C . LYS A 1 5 ? 2.813 -4.588 1.253 1.00 0.00 4 LYS A C 3
ATOM 1150 O O . LYS A 1 5 ? 2.523 -5.722 1.645 1.00 0.00 4 LYS A O 3
ATOM 1169 N N . PRO A 1 6 ? 2.017 -3.530 1.485 1.00 0.00 5 PRO A N 3
ATOM 1170 C CA . PRO A 1 6 ? 0.687 -3.672 2.078 1.00 0.00 5 PRO A CA 3
ATOM 1171 C C . PRO A 1 6 ? -0.263 -4.424 1.149 1.00 0.00 5 PRO A C 3
ATOM 1172 O O . PRO A 1 6 ? -0.062 -4.460 -0.070 1.00 0.00 5 PRO A O 3
ATOM 1183 N N . LYS A 1 7 ? -1.283 -5.032 1.729 1.00 0.00 6 LYS A N 3
ATOM 1184 C CA . LYS A 1 7 ? -2.250 -5.798 0.960 1.00 0.00 6 LYS A CA 3
ATOM 1185 C C . LYS A 1 7 ? -3.257 -4.871 0.296 1.00 0.00 6 LYS A C 3
ATOM 1186 O O . LYS A 1 7 ? -3.789 -3.961 0.933 1.00 0.00 6 LYS A O 3
ATOM 1205 N N . LYS A 1 8 ? -3.500 -5.097 -0.986 1.00 0.00 7 LYS A N 3
ATOM 1206 C CA . LYS A 1 8 ? -4.434 -4.282 -1.746 1.00 0.00 7 LYS A CA 3
ATOM 1207 C C . LYS A 1 8 ? -5.856 -4.807 -1.578 1.00 0.00 7 LYS A C 3
ATOM 1208 O O . LYS A 1 8 ? -6.177 -5.904 -2.034 1.00 0.00 7 LYS A O 3
ATOM 1227 N N . PRO A 1 9 ? -6.715 -4.040 -0.893 1.00 0.00 8 PRO A N 3
ATOM 1228 C CA . PRO A 1 9 ? -8.128 -4.385 -0.730 1.00 0.00 8 PRO A CA 3
ATOM 1229 C C . PRO A 1 9 ? -8.881 -4.322 -2.054 1.00 0.00 8 PRO A C 3
ATOM 1230 O O . PRO A 1 9 ? -9.111 -3.242 -2.596 1.00 0.00 8 PRO A O 3
ATOM 1241 N N . GLY A 1 10 ? -9.241 -5.480 -2.582 1.00 0.00 9 GLY A N 3
ATOM 1242 C CA . GLY A 1 10 ? -9.935 -5.524 -3.852 1.00 0.00 9 GLY A CA 3
ATOM 1243 C C . GLY A 1 10 ? -11.392 -5.907 -3.708 1.00 0.00 9 GLY A C 3
ATOM 1244 O O . GLY A 1 10 ? -12.269 -5.274 -4.295 1.00 0.00 9 GLY A O 3
ATOM 1248 N N . ASP A 1 11 ? -11.652 -6.933 -2.917 1.00 0.00 10 ASP A N 3
ATOM 1249 C CA . ASP A 1 11 ? -13.011 -7.435 -2.732 1.00 0.00 10 ASP A CA 3
ATOM 1250 C C . ASP A 1 11 ? -13.642 -6.842 -1.476 1.00 0.00 10 ASP A C 3
ATOM 1251 O O . ASP A 1 11 ? -13.022 -6.846 -0.411 1.00 0.00 10 ASP A O 3
ATOM 1260 N N . ASN A 1 12 ? -14.867 -6.325 -1.614 1.00 0.00 11 ASN A N 3
ATOM 1261 C CA . ASN A 1 12 ? -15.592 -5.715 -0.491 1.00 0.00 11 ASN A CA 3
ATOM 1262 C C . ASN A 1 12 ? -14.780 -4.593 0.141 1.00 0.00 11 ASN A C 3
ATOM 1263 O O . ASN A 1 12 ? -14.625 -4.530 1.361 1.00 0.00 11 ASN A O 3
ATOM 1274 N N . ALA A 1 13 ? -14.274 -3.698 -0.692 1.00 0.00 12 ALA A N 3
ATOM 1275 C CA . ALA A 1 13 ? -13.427 -2.622 -0.218 1.00 0.00 12 ALA A CA 3
ATOM 1276 C C . ALA A 1 13 ? -13.988 -1.265 -0.606 1.00 0.00 12 ALA A C 3
ATOM 1277 O O . ALA A 1 13 ? -14.520 -1.088 -1.705 1.00 0.00 12 ALA A O 3
ATOM 1284 N N . THR A 1 14 ? -13.871 -0.314 0.300 1.00 0.00 13 THR A N 3
ATOM 1285 C CA . THR A 1 14 ? -14.316 1.037 0.044 1.00 0.00 13 THR A CA 3
ATOM 1286 C C . THR A 1 14 ? -13.159 1.876 -0.485 1.00 0.00 13 THR A C 3
ATOM 1287 O O . THR A 1 14 ? -12.003 1.620 -0.143 1.00 0.00 13 THR A O 3
ATOM 1298 N N . PRO A 1 15 ? -13.437 2.875 -1.336 1.00 0.00 14 PRO A N 3
ATOM 1299 C CA . PRO A 1 15 ? -12.407 3.795 -1.833 1.00 0.00 14 PRO A CA 3
ATOM 1300 C C . PRO A 1 15 ? -11.638 4.457 -0.692 1.00 0.00 14 PRO A C 3
ATOM 1301 O O . PRO A 1 15 ? -10.466 4.801 -0.834 1.00 0.00 14 PRO A O 3
ATOM 1312 N N . GLU A 1 16 ? -12.310 4.609 0.446 1.00 0.00 15 GLU A N 3
ATOM 1313 C CA . GLU A 1 16 ? -11.690 5.150 1.648 1.00 0.00 15 GLU A CA 3
ATOM 1314 C C . GLU A 1 16 ? -10.569 4.231 2.136 1.00 0.00 15 GLU A C 3
ATOM 1315 O O . GLU A 1 16 ? -9.533 4.695 2.621 1.00 0.00 15 GLU A O 3
ATOM 1327 N N . LYS A 1 17 ? -10.774 2.927 1.990 1.00 0.00 16 LYS A N 3
ATOM 1328 C CA . LYS A 1 17 ? -9.790 1.948 2.415 1.00 0.00 16 LYS A CA 3
ATOM 1329 C C . LYS A 1 17 ? -8.629 1.920 1.430 1.00 0.00 16 LYS A C 3
ATOM 1330 O O . LYS A 1 17 ? -7.467 1.784 1.819 1.00 0.00 16 LYS A O 3
ATOM 1349 N N . LEU A 1 18 ? -8.954 2.058 0.152 1.00 0.00 17 LEU A N 3
ATOM 1350 C CA . LEU A 1 18 ? -7.941 2.120 -0.891 1.00 0.00 17 LEU A CA 3
ATOM 1351 C C . LEU A 1 18 ? -7.116 3.391 -0.772 1.00 0.00 17 LEU A C 3
ATOM 1352 O O . LEU A 1 18 ? -5.921 3.379 -1.034 1.00 0.00 17 LEU A O 3
ATOM 1368 N N . ALA A 1 19 ? -7.756 4.484 -0.376 1.00 0.00 18 ALA A N 3
ATOM 1369 C CA . ALA A 1 19 ? -7.058 5.744 -0.166 1.00 0.00 18 ALA A CA 3
ATOM 1370 C C . ALA A 1 19 ? -5.989 5.582 0.904 1.00 0.00 18 ALA A C 3
ATOM 1371 O O . ALA A 1 19 ? -4.896 6.144 0.805 1.00 0.00 18 ALA A O 3
ATOM 1378 N N . ALA A 1 20 ? -6.320 4.806 1.927 1.00 0.00 19 ALA A N 3
ATOM 1379 C CA . ALA A 1 20 ? -5.368 4.458 2.966 1.00 0.00 19 ALA A CA 3
ATOM 1380 C C . ALA A 1 20 ? -4.251 3.595 2.395 1.00 0.00 19 ALA A C 3
ATOM 1381 O O . ALA A 1 20 ? -3.073 3.805 2.692 1.00 0.00 19 ALA A O 3
ATOM 1388 N N . TYR A 1 21 ? -4.631 2.636 1.554 1.00 0.00 20 TYR A N 3
ATOM 1389 C CA . TYR A 1 21 ? -3.668 1.762 0.902 1.00 0.00 20 TYR A CA 3
ATOM 1390 C C . TYR A 1 21 ? -2.738 2.560 0.006 1.00 0.00 20 TYR A C 3
ATOM 1391 O O . TYR A 1 21 ? -1.532 2.370 0.047 1.00 0.00 20 TYR A O 3
ATOM 1409 N N . GLU A 1 22 ? -3.301 3.459 -0.792 1.00 0.00 21 GLU A N 3
ATOM 1410 C CA . GLU A 1 22 ? -2.509 4.288 -1.695 1.00 0.00 21 GLU A CA 3
ATOM 1411 C C . GLU A 1 22 ? -1.540 5.163 -0.910 1.00 0.00 21 GLU A C 3
ATOM 1412 O O . GLU A 1 22 ? -0.444 5.469 -1.381 1.00 0.00 21 GLU A O 3
ATOM 1424 N N . LYS A 1 23 ? -1.942 5.557 0.292 1.00 0.00 22 LYS A N 3
ATOM 1425 C CA . LYS A 1 23 ? -1.088 6.354 1.157 1.00 0.00 22 LYS A CA 3
ATOM 1426 C C . LYS A 1 23 ? 0.110 5.525 1.605 1.00 0.00 22 LYS A C 3
ATOM 1427 O O . LYS A 1 23 ? 1.252 5.985 1.564 1.00 0.00 22 LYS A O 3
ATOM 1446 N N . GLU A 1 24 ? -0.154 4.289 2.003 1.00 0.00 23 GLU A N 3
ATOM 1447 C CA . GLU A 1 24 ? 0.906 3.385 2.421 1.00 0.00 23 GLU A CA 3
ATOM 1448 C C . GLU A 1 24 ? 1.689 2.894 1.213 1.00 0.00 23 GLU A C 3
ATOM 1449 O O . GLU A 1 24 ? 2.883 2.618 1.300 1.00 0.00 23 GLU A O 3
ATOM 1461 N N . LEU A 1 25 ? 1.001 2.799 0.086 1.00 0.00 24 LEU A N 3
ATOM 1462 C CA . LEU A 1 25 ? 1.618 2.424 -1.175 1.00 0.00 24 LEU A CA 3
ATOM 1463 C C . LEU A 1 25 ? 2.634 3.475 -1.582 1.00 0.00 24 LEU A C 3
ATOM 1464 O O . LEU A 1 25 ? 3.715 3.152 -2.061 1.00 0.00 24 LEU A O 3
ATOM 1480 N N . ALA A 1 26 ? 2.280 4.735 -1.365 1.00 0.00 25 ALA A N 3
ATOM 1481 C CA . ALA A 1 26 ? 3.169 5.845 -1.662 1.00 0.00 25 ALA A CA 3
ATOM 1482 C C . ALA A 1 26 ? 4.457 5.729 -0.865 1.00 0.00 25 ALA A C 3
ATOM 1483 O O . ALA A 1 26 ? 5.550 5.932 -1.394 1.00 0.00 25 ALA A O 3
ATOM 1490 N N . ALA A 1 27 ? 4.317 5.380 0.407 1.00 0.00 26 ALA A N 3
ATOM 1491 C CA . ALA A 1 27 ? 5.463 5.208 1.281 1.00 0.00 26 ALA A CA 3
ATOM 1492 C C . ALA A 1 27 ? 6.261 3.977 0.876 1.00 0.00 26 ALA A C 3
ATOM 1493 O O . ALA A 1 27 ? 7.492 4.001 0.848 1.00 0.00 26 ALA A O 3
ATOM 1500 N N . TYR A 1 28 ? 5.547 2.910 0.543 1.00 0.00 27 TYR A N 3
ATOM 1501 C CA . TYR A 1 28 ? 6.173 1.666 0.132 1.00 0.00 27 TYR A CA 3
ATOM 1502 C C . TYR A 1 28 ? 6.952 1.838 -1.165 1.00 0.00 27 TYR A C 3
ATOM 1503 O O . TYR A 1 28 ? 8.119 1.465 -1.239 1.00 0.00 27 TYR A O 3
ATOM 1521 N N . GLU A 1 29 ? 6.309 2.403 -2.184 1.00 0.00 28 GLU A N 3
ATOM 1522 C CA . GLU A 1 29 ? 6.956 2.582 -3.478 1.00 0.00 28 GLU A CA 3
ATOM 1523 C C . GLU A 1 29 ? 8.145 3.526 -3.350 1.00 0.00 28 GLU A C 3
ATOM 1524 O O . GLU A 1 29 ? 9.155 3.362 -4.035 1.00 0.00 28 GLU A O 3
ATOM 1536 N N . LYS A 1 30 ? 8.021 4.500 -2.457 1.00 0.00 29 LYS A N 3
ATOM 1537 C CA . LYS A 1 30 ? 9.100 5.439 -2.186 1.00 0.00 29 LYS A CA 3
ATOM 1538 C C . LYS A 1 30 ? 10.293 4.711 -1.579 1.00 0.00 29 LYS A C 3
ATOM 1539 O O . LYS A 1 30 ? 11.427 4.864 -2.033 1.00 0.00 29 LYS A O 3
ATOM 1558 N N . GLU A 1 31 ? 10.023 3.912 -0.555 1.00 0.00 30 GLU A N 3
ATOM 1559 C CA . GLU A 1 31 ? 11.067 3.145 0.110 1.00 0.00 30 GLU A CA 3
ATOM 1560 C C . GLU A 1 31 ? 11.650 2.107 -0.849 1.00 0.00 30 GLU A C 3
ATOM 1561 O O . GLU A 1 31 ? 12.851 1.850 -0.851 1.00 0.00 30 GLU A O 3
ATOM 1573 N N . LEU A 1 32 ? 10.783 1.528 -1.672 1.00 0.00 31 LEU A N 3
ATOM 1574 C CA . LEU A 1 32 ? 11.185 0.513 -2.638 1.00 0.00 31 LEU A CA 3
ATOM 1575 C C . LEU A 1 32 ? 12.123 1.100 -3.686 1.00 0.00 31 LEU A C 3
ATOM 1576 O O . LEU A 1 32 ? 13.145 0.501 -4.022 1.00 0.00 31 LEU A O 3
ATOM 1592 N N . ALA A 1 33 ? 11.771 2.276 -4.192 1.00 0.00 32 ALA A N 3
ATOM 1593 C CA . ALA A 1 33 ? 12.590 2.966 -5.179 1.00 0.00 32 ALA A CA 3
ATOM 1594 C C . ALA A 1 33 ? 13.953 3.319 -4.600 1.00 0.00 32 ALA A C 3
ATOM 1595 O O . ALA A 1 33 ? 14.959 3.346 -5.312 1.00 0.00 32 ALA A O 3
ATOM 1602 N N . ALA A 1 34 ? 13.982 3.587 -3.303 1.00 0.00 33 ALA A N 3
ATOM 1603 C CA . ALA A 1 34 ? 15.219 3.895 -2.614 1.00 0.00 33 ALA A CA 3
ATOM 1604 C C . ALA A 1 34 ? 16.006 2.626 -2.302 1.00 0.00 33 ALA A C 3
ATOM 1605 O O . ALA A 1 34 ? 17.227 2.661 -2.146 1.00 0.00 33 ALA A O 3
ATOM 1612 N N . TYR A 1 35 ? 15.301 1.509 -2.203 1.00 0.00 34 TYR A N 3
ATOM 1613 C CA . TYR A 1 35 ? 15.927 0.232 -1.898 1.00 0.00 34 TYR A CA 3
ATOM 1614 C C . TYR A 1 35 ? 16.603 -0.340 -3.139 1.00 0.00 34 TYR A C 3
ATOM 1615 O O . TYR A 1 35 ? 17.756 -0.766 -3.094 1.00 0.00 34 TYR A O 3
ATOM 1642 N N . PRO A 1 2 ? 14.417 -5.331 3.084 1.00 0.00 1 PRO A N 4
ATOM 1643 C CA . PRO A 1 2 ? 13.393 -5.340 2.035 1.00 0.00 1 PRO A CA 4
ATOM 1644 C C . PRO A 1 2 ? 12.052 -4.825 2.550 1.00 0.00 1 PRO A C 4
ATOM 1645 O O . PRO A 1 2 ? 11.507 -5.357 3.519 1.00 0.00 1 PRO A O 4
ATOM 1656 N N . PRO A 1 3 ? 11.513 -3.775 1.913 1.00 0.00 2 PRO A N 4
ATOM 1657 C CA . PRO A 1 3 ? 10.250 -3.167 2.335 1.00 0.00 2 PRO A CA 4
ATOM 1658 C C . PRO A 1 3 ? 9.055 -4.081 2.086 1.00 0.00 2 PRO A C 4
ATOM 1659 O O . PRO A 1 3 ? 9.047 -4.873 1.137 1.00 0.00 2 PRO A O 4
ATOM 1670 N N . LYS A 1 4 ? 8.057 -3.981 2.949 1.00 0.00 3 LYS A N 4
ATOM 1671 C CA . LYS A 1 4 ? 6.858 -4.793 2.826 1.00 0.00 3 LYS A CA 4
ATOM 1672 C C . LYS A 1 4 ? 5.744 -3.988 2.175 1.00 0.00 3 LYS A C 4
ATOM 1673 O O . LYS A 1 4 ? 5.436 -2.877 2.611 1.00 0.00 3 LYS A O 4
ATOM 1692 N N . LYS A 1 5 ? 5.152 -4.549 1.134 1.00 0.00 4 LYS A N 4
ATOM 1693 C CA . LYS A 1 5 ? 4.071 -3.887 0.424 1.00 0.00 4 LYS A CA 4
ATOM 1694 C C . LYS A 1 5 ? 2.750 -4.159 1.127 1.00 0.00 4 LYS A C 4
ATOM 1695 O O . LYS A 1 5 ? 2.419 -5.317 1.392 1.00 0.00 4 LYS A O 4
ATOM 1714 N N . PRO A 1 6 ? 1.990 -3.106 1.466 1.00 0.00 5 PRO A N 4
ATOM 1715 C CA . PRO A 1 6 ? 0.680 -3.262 2.099 1.00 0.00 5 PRO A CA 4
ATOM 1716 C C . PRO A 1 6 ? -0.291 -4.035 1.211 1.00 0.00 5 PRO A C 4
ATOM 1717 O O . PRO A 1 6 ? -0.159 -4.046 -0.018 1.00 0.00 5 PRO A O 4
ATOM 1728 N N . LYS A 1 7 ? -1.251 -4.689 1.837 1.00 0.00 6 LYS A N 4
ATOM 1729 C CA . LYS A 1 7 ? -2.212 -5.507 1.121 1.00 0.00 6 LYS A CA 4
ATOM 1730 C C . LYS A 1 7 ? -3.282 -4.644 0.465 1.00 0.00 6 LYS A C 4
ATOM 1731 O O . LYS A 1 7 ? -4.045 -3.958 1.147 1.00 0.00 6 LYS A O 4
ATOM 1750 N N . LYS A 1 8 ? -3.318 -4.681 -0.864 1.00 0.00 7 LYS A N 4
ATOM 1751 C CA . LYS A 1 8 ? -4.289 -3.911 -1.637 1.00 0.00 7 LYS A CA 4
ATOM 1752 C C . LYS A 1 8 ? -5.704 -4.425 -1.392 1.00 0.00 7 LYS A C 4
ATOM 1753 O O . LYS A 1 8 ? -6.008 -5.585 -1.673 1.00 0.00 7 LYS A O 4
ATOM 1772 N N . PRO A 1 9 ? -6.577 -3.569 -0.840 1.00 0.00 8 PRO A N 4
ATOM 1773 C CA . PRO A 1 9 ? -7.983 -3.904 -0.627 1.00 0.00 8 PRO A CA 4
ATOM 1774 C C . PRO A 1 9 ? -8.720 -4.145 -1.940 1.00 0.00 8 PRO A C 4
ATOM 1775 O O . PRO A 1 9 ? -8.765 -3.274 -2.810 1.00 0.00 8 PRO A O 4
ATOM 1786 N N . GLY A 1 10 ? -9.284 -5.329 -2.081 1.00 0.00 9 GLY A N 4
ATOM 1787 C CA . GLY A 1 10 ? -10.039 -5.652 -3.270 1.00 0.00 9 GLY A CA 4
ATOM 1788 C C . GLY A 1 10 ? -11.358 -6.310 -2.935 1.00 0.00 9 GLY A C 4
ATOM 1789 O O . GLY A 1 10 ? -12.399 -5.959 -3.494 1.00 0.00 9 GLY A O 4
ATOM 1793 N N . ASP A 1 11 ? -11.312 -7.252 -2.006 1.00 0.00 10 ASP A N 4
ATOM 1794 C CA . ASP A 1 11 ? -12.502 -7.987 -1.589 1.00 0.00 10 ASP A CA 4
ATOM 1795 C C . ASP A 1 11 ? -13.215 -7.250 -0.462 1.00 0.00 10 ASP A C 4
ATOM 1796 O O . ASP A 1 11 ? -12.670 -7.107 0.634 1.00 0.00 10 ASP A O 4
ATOM 1805 N N . ASN A 1 12 ? -14.426 -6.775 -0.750 1.00 0.00 11 ASN A N 4
ATOM 1806 C CA . ASN A 1 12 ? -15.228 -6.004 0.206 1.00 0.00 11 ASN A CA 4
ATOM 1807 C C . ASN A 1 12 ? -14.454 -4.799 0.728 1.00 0.00 11 ASN A C 4
ATOM 1808 O O . ASN A 1 12 ? -13.989 -4.785 1.871 1.00 0.00 11 ASN A O 4
ATOM 1819 N N . ALA A 1 13 ? -14.294 -3.798 -0.123 1.00 0.00 12 ALA A N 4
ATOM 1820 C CA . ALA A 1 13 ? -13.576 -2.596 0.253 1.00 0.00 12 ALA A CA 4
ATOM 1821 C C . ALA A 1 13 ? -14.177 -1.372 -0.414 1.00 0.00 12 ALA A C 4
ATOM 1822 O O . ALA A 1 13 ? -14.594 -1.420 -1.574 1.00 0.00 12 ALA A O 4
ATOM 1829 N N . THR A 1 14 ? -14.228 -0.282 0.329 1.00 0.00 13 THR A N 4
ATOM 1830 C CA . THR A 1 14 ? -14.707 0.978 -0.199 1.00 0.00 13 THR A CA 4
ATOM 1831 C C . THR A 1 14 ? -13.580 1.700 -0.931 1.00 0.00 13 THR A C 4
ATOM 1832 O O . THR A 1 14 ? -12.405 1.458 -0.650 1.00 0.00 13 THR A O 4
ATOM 1843 N N . PRO A 1 15 ? -13.910 2.582 -1.888 1.00 0.00 14 PRO A N 4
ATOM 1844 C CA . PRO A 1 15 ? -12.906 3.379 -2.602 1.00 0.00 14 PRO A CA 4
ATOM 1845 C C . PRO A 1 15 ? -12.005 4.157 -1.645 1.00 0.00 14 PRO A C 4
ATOM 1846 O O . PRO A 1 15 ? -10.820 4.360 -1.912 1.00 0.00 14 PRO A O 4
ATOM 1857 N N . GLU A 1 16 ? -12.576 4.577 -0.522 1.00 0.00 15 GLU A N 4
ATOM 1858 C CA . GLU A 1 16 ? -11.831 5.313 0.487 1.00 0.00 15 GLU A CA 4
ATOM 1859 C C . GLU A 1 16 ? -10.771 4.427 1.136 1.00 0.00 15 GLU A C 4
ATOM 1860 O O . GLU A 1 16 ? -9.721 4.906 1.564 1.00 0.00 15 GLU A O 4
ATOM 1872 N N . LYS A 1 17 ? -11.046 3.129 1.195 1.00 0.00 16 LYS A N 4
ATOM 1873 C CA . LYS A 1 17 ? -10.106 2.173 1.758 1.00 0.00 16 LYS A CA 4
ATOM 1874 C C . LYS A 1 17 ? -8.920 2.009 0.815 1.00 0.00 16 LYS A C 4
ATOM 1875 O O . LYS A 1 17 ? -7.792 1.778 1.248 1.00 0.00 16 LYS A O 4
ATOM 1894 N N . LEU A 1 18 ? -9.182 2.144 -0.478 1.00 0.00 17 LEU A N 4
ATOM 1895 C CA . LEU A 1 18 ? -8.119 2.142 -1.473 1.00 0.00 17 LEU A CA 4
ATOM 1896 C C . LEU A 1 18 ? -7.253 3.386 -1.333 1.00 0.00 17 LEU A C 4
ATOM 1897 O O . LEU A 1 18 ? -6.040 3.328 -1.514 1.00 0.00 17 LEU A O 4
ATOM 1913 N N . ALA A 1 19 ? -7.881 4.507 -0.994 1.00 0.00 18 ALA A N 4
ATOM 1914 C CA . ALA A 1 19 ? -7.156 5.748 -0.766 1.00 0.00 18 ALA A CA 4
ATOM 1915 C C . ALA A 1 19 ? -6.233 5.605 0.435 1.00 0.00 18 ALA A C 4
ATOM 1916 O O . ALA A 1 19 ? -5.136 6.167 0.471 1.00 0.00 18 ALA A O 4
ATOM 1923 N N . ALA A 1 20 ? -6.696 4.849 1.421 1.00 0.00 19 ALA A N 4
ATOM 1924 C CA . ALA A 1 20 ? -5.887 4.518 2.581 1.00 0.00 19 ALA A CA 4
ATOM 1925 C C . ALA A 1 20 ? -4.688 3.674 2.169 1.00 0.00 19 ALA A C 4
ATOM 1926 O O . ALA A 1 20 ? -3.569 3.896 2.631 1.00 0.00 19 ALA A O 4
ATOM 1933 N N . TYR A 1 21 ? -4.933 2.711 1.288 1.00 0.00 20 TYR A N 4
ATOM 1934 C CA . TYR A 1 21 ? -3.871 1.872 0.759 1.00 0.00 20 TYR A CA 4
ATOM 1935 C C . TYR A 1 21 ? -2.859 2.702 -0.008 1.00 0.00 20 TYR A C 4
ATOM 1936 O O . TYR A 1 21 ? -1.658 2.539 0.172 1.00 0.00 20 TYR A O 4
ATOM 1954 N N . GLU A 1 22 ? -3.348 3.595 -0.859 1.00 0.00 21 GLU A N 4
ATOM 1955 C CA . GLU A 1 22 ? -2.473 4.443 -1.658 1.00 0.00 21 GLU A CA 4
ATOM 1956 C C . GLU A 1 22 ? -1.602 5.325 -0.765 1.00 0.00 21 GLU A C 4
ATOM 1957 O O . GLU A 1 22 ? -0.499 5.713 -1.148 1.00 0.00 21 GLU A O 4
ATOM 1969 N N . LYS A 1 23 ? -2.094 5.625 0.429 1.00 0.00 22 LYS A N 4
ATOM 1970 C CA . LYS A 1 23 ? -1.321 6.381 1.403 1.00 0.00 22 LYS A CA 4
ATOM 1971 C C . LYS A 1 23 ? -0.129 5.557 1.879 1.00 0.00 22 LYS A C 4
ATOM 1972 O O . LYS A 1 23 ? 0.997 6.054 1.952 1.00 0.00 22 LYS A O 4
ATOM 1991 N N . GLU A 1 24 ? -0.376 4.290 2.187 1.00 0.00 23 GLU A N 4
ATOM 1992 C CA . GLU A 1 24 ? 0.686 3.398 2.625 1.00 0.00 23 GLU A CA 4
ATOM 1993 C C . GLU A 1 24 ? 1.538 2.962 1.437 1.00 0.00 23 GLU A C 4
ATOM 1994 O O . GLU A 1 24 ? 2.724 2.673 1.580 1.00 0.00 23 GLU A O 4
ATOM 2006 N N . LEU A 1 25 ? 0.924 2.928 0.262 1.00 0.00 24 LEU A N 4
ATOM 2007 C CA . LEU A 1 25 ? 1.631 2.610 -0.969 1.00 0.00 24 LEU A CA 4
ATOM 2008 C C . LEU A 1 25 ? 2.701 3.653 -1.234 1.00 0.00 24 LEU A C 4
ATOM 2009 O O . LEU A 1 25 ? 3.821 3.319 -1.601 1.00 0.00 24 LEU A O 4
ATOM 2025 N N . ALA A 1 26 ? 2.354 4.914 -1.014 1.00 0.00 25 ALA A N 4
ATOM 2026 C CA . ALA A 1 26 ? 3.293 6.009 -1.195 1.00 0.00 25 ALA A CA 4
ATOM 2027 C C . ALA A 1 26 ? 4.492 5.852 -0.267 1.00 0.00 25 ALA A C 4
ATOM 2028 O O . ALA A 1 26 ? 5.623 6.179 -0.631 1.00 0.00 25 ALA A O 4
ATOM 2035 N N . ALA A 1 27 ? 4.237 5.336 0.928 1.00 0.00 26 ALA A N 4
ATOM 2036 C CA . ALA A 1 27 ? 5.295 5.086 1.895 1.00 0.00 26 ALA A CA 4
ATOM 2037 C C . ALA A 1 27 ? 6.158 3.916 1.441 1.00 0.00 26 ALA A C 4
ATOM 2038 O O . ALA A 1 27 ? 7.384 3.939 1.576 1.00 0.00 26 ALA A O 4
ATOM 2045 N N . TYR A 1 28 ? 5.506 2.897 0.898 1.00 0.00 27 TYR A N 4
ATOM 2046 C CA . TYR A 1 28 ? 6.195 1.733 0.364 1.00 0.00 27 TYR A CA 4
ATOM 2047 C C . TYR A 1 28 ? 7.039 2.102 -0.853 1.00 0.00 27 TYR A C 4
ATOM 2048 O O . TYR A 1 28 ? 8.200 1.707 -0.952 1.00 0.00 27 TYR A O 4
ATOM 2066 N N . GLU A 1 29 ? 6.450 2.863 -1.769 1.00 0.00 28 GLU A N 4
ATOM 2067 C CA . GLU A 1 29 ? 7.126 3.246 -3.005 1.00 0.00 28 GLU A CA 4
ATOM 2068 C C . GLU A 1 29 ? 8.385 4.049 -2.708 1.00 0.00 28 GLU A C 4
ATOM 2069 O O . GLU A 1 29 ? 9.369 3.970 -3.446 1.00 0.00 28 GLU A O 4
ATOM 2081 N N . LYS A 1 30 ? 8.349 4.813 -1.624 1.00 0.00 29 LYS A N 4
ATOM 2082 C CA . LYS A 1 30 ? 9.497 5.603 -1.208 1.00 0.00 29 LYS A CA 4
ATOM 2083 C C . LYS A 1 30 ? 10.649 4.683 -0.813 1.00 0.00 29 LYS A C 4
ATOM 2084 O O . LYS A 1 30 ? 11.790 4.874 -1.241 1.00 0.00 29 LYS A O 4
ATOM 2103 N N . GLU A 1 31 ? 10.335 3.677 -0.001 1.00 0.00 30 GLU A N 4
ATOM 2104 C CA . GLU A 1 31 ? 11.326 2.698 0.423 1.00 0.00 30 GLU A CA 4
ATOM 2105 C C . GLU A 1 31 ? 11.788 1.857 -0.759 1.00 0.00 30 GLU A C 4
ATOM 2106 O O . GLU A 1 31 ? 12.951 1.464 -0.843 1.00 0.00 30 GLU A O 4
ATOM 2118 N N . LEU A 1 32 ? 10.863 1.587 -1.672 1.00 0.00 31 LEU A N 4
ATOM 2119 C CA . LEU A 1 32 ? 11.153 0.780 -2.852 1.00 0.00 31 LEU A CA 4
ATOM 2120 C C . LEU A 1 32 ? 12.195 1.461 -3.729 1.00 0.00 31 LEU A C 4
ATOM 2121 O O . LEU A 1 32 ? 13.151 0.829 -4.175 1.00 0.00 31 LEU A O 4
ATOM 2137 N N . ALA A 1 33 ? 12.009 2.756 -3.958 1.00 0.00 32 ALA A N 4
ATOM 2138 C CA . ALA A 1 33 ? 12.936 3.535 -4.766 1.00 0.00 32 ALA A CA 4
ATOM 2139 C C . ALA A 1 33 ? 14.322 3.582 -4.129 1.00 0.00 32 ALA A C 4
ATOM 2140 O O . ALA A 1 33 ? 15.331 3.719 -4.821 1.00 0.00 32 ALA A O 4
ATOM 2147 N N . ALA A 1 34 ? 14.365 3.470 -2.808 1.00 0.00 33 ALA A N 4
ATOM 2148 C CA . ALA A 1 34 ? 15.625 3.453 -2.085 1.00 0.00 33 ALA A CA 4
ATOM 2149 C C . ALA A 1 34 ? 16.269 2.070 -2.141 1.00 0.00 33 ALA A C 4
ATOM 2150 O O . ALA A 1 34 ? 17.494 1.940 -2.114 1.00 0.00 33 ALA A O 4
ATOM 2157 N N . TYR A 1 35 ? 15.434 1.041 -2.214 1.00 0.00 34 TYR A N 4
ATOM 2158 C CA . TYR A 1 35 ? 15.911 -0.332 -2.276 1.00 0.00 34 TYR A CA 4
ATOM 2159 C C . TYR A 1 35 ? 16.488 -0.636 -3.655 1.00 0.00 34 TYR A C 4
ATOM 2160 O O . TYR A 1 35 ? 17.634 -1.070 -3.781 1.00 0.00 34 TYR A O 4
ATOM 2187 N N . PRO A 1 2 ? 13.984 -5.008 3.232 1.00 0.00 1 PRO A N 5
ATOM 2188 C CA . PRO A 1 2 ? 12.850 -5.022 2.302 1.00 0.00 1 PRO A CA 5
ATOM 2189 C C . PRO A 1 2 ? 11.611 -4.378 2.920 1.00 0.00 1 PRO A C 5
ATOM 2190 O O . PRO A 1 2 ? 11.154 -4.791 3.986 1.00 0.00 1 PRO A O 5
ATOM 2201 N N . PRO A 1 3 ? 11.064 -3.345 2.266 1.00 0.00 2 PRO A N 5
ATOM 2202 C CA . PRO A 1 3 ? 9.902 -2.621 2.783 1.00 0.00 2 PRO A CA 5
ATOM 2203 C C . PRO A 1 3 ? 8.636 -3.471 2.751 1.00 0.00 2 PRO A C 5
ATOM 2204 O O . PRO A 1 3 ? 8.431 -4.271 1.835 1.00 0.00 2 PRO A O 5
ATOM 2215 N N . LYS A 1 4 ? 7.793 -3.295 3.758 1.00 0.00 3 LYS A N 5
ATOM 2216 C CA . LYS A 1 4 ? 6.577 -4.087 3.888 1.00 0.00 3 LYS A CA 5
ATOM 2217 C C . LYS A 1 4 ? 5.461 -3.519 3.013 1.00 0.00 3 LYS A C 5
ATOM 2218 O O . LYS A 1 4 ? 5.083 -2.352 3.143 1.00 0.00 3 LYS A O 5
ATOM 2237 N N . LYS A 1 5 ? 4.932 -4.345 2.124 1.00 0.00 4 LYS A N 5
ATOM 2238 C CA . LYS A 1 5 ? 3.873 -3.914 1.223 1.00 0.00 4 LYS A CA 5
ATOM 2239 C C . LYS A 1 5 ? 2.512 -4.179 1.852 1.00 0.00 4 LYS A C 5
ATOM 2240 O O . LYS A 1 5 ? 2.198 -5.322 2.190 1.00 0.00 4 LYS A O 5
ATOM 2259 N N . PRO A 1 6 ? 1.690 -3.132 2.033 1.00 0.00 5 PRO A N 5
ATOM 2260 C CA . PRO A 1 6 ? 0.336 -3.287 2.570 1.00 0.00 5 PRO A CA 5
ATOM 2261 C C . PRO A 1 6 ? -0.516 -4.187 1.684 1.00 0.00 5 PRO A C 5
ATOM 2262 O O . PRO A 1 6 ? -0.267 -4.304 0.484 1.00 0.00 5 PRO A O 5
ATOM 2273 N N . LYS A 1 7 ? -1.498 -4.838 2.280 1.00 0.00 6 LYS A N 5
ATOM 2274 C CA . LYS A 1 7 ? -2.365 -5.740 1.541 1.00 0.00 6 LYS A CA 5
ATOM 2275 C C . LYS A 1 7 ? -3.228 -4.975 0.549 1.00 0.00 6 LYS A C 5
ATOM 2276 O O . LYS A 1 7 ? -3.970 -4.070 0.924 1.00 0.00 6 LYS A O 5
ATOM 2295 N N . LYS A 1 8 ? -3.093 -5.339 -0.719 1.00 0.00 7 LYS A N 5
ATOM 2296 C CA . LYS A 1 8 ? -3.822 -4.696 -1.804 1.00 0.00 7 LYS A CA 5
ATOM 2297 C C . LYS A 1 8 ? -5.306 -5.054 -1.752 1.00 0.00 7 LYS A C 5
ATOM 2298 O O . LYS A 1 8 ? -5.684 -6.203 -1.987 1.00 0.00 7 LYS A O 5
ATOM 2317 N N . PRO A 1 9 ? -6.162 -4.076 -1.429 1.00 0.00 8 PRO A N 5
ATOM 2318 C CA . PRO A 1 9 ? -7.601 -4.271 -1.362 1.00 0.00 8 PRO A CA 5
ATOM 2319 C C . PRO A 1 9 ? -8.291 -3.987 -2.693 1.00 0.00 8 PRO A C 5
ATOM 2320 O O . PRO A 1 9 ? -7.706 -3.383 -3.593 1.00 0.00 8 PRO A O 5
ATOM 2331 N N . GLY A 1 10 ? -9.527 -4.438 -2.812 1.00 0.00 9 GLY A N 5
ATOM 2332 C CA . GLY A 1 10 ? -10.321 -4.158 -3.986 1.00 0.00 9 GLY A CA 5
ATOM 2333 C C . GLY A 1 10 ? -11.783 -3.977 -3.633 1.00 0.00 9 GLY A C 5
ATOM 2334 O O . GLY A 1 10 ? -12.140 -3.037 -2.923 1.00 0.00 9 GLY A O 5
ATOM 2338 N N . ASP A 1 11 ? -12.630 -4.889 -4.094 1.00 0.00 10 ASP A N 5
ATOM 2339 C CA . ASP A 1 11 ? -14.055 -4.825 -3.784 1.00 0.00 10 ASP A CA 5
ATOM 2340 C C . ASP A 1 11 ? -14.311 -5.413 -2.402 1.00 0.00 10 ASP A C 5
ATOM 2341 O O . ASP A 1 11 ? -15.408 -5.306 -1.857 1.00 0.00 10 ASP A O 5
ATOM 2350 N N . ASN A 1 12 ? -13.278 -6.029 -1.843 1.00 0.00 11 ASN A N 5
ATOM 2351 C CA . ASN A 1 12 ? -13.356 -6.639 -0.516 1.00 0.00 11 ASN A CA 5
ATOM 2352 C C . ASN A 1 12 ? -13.253 -5.584 0.577 1.00 0.00 11 ASN A C 5
ATOM 2353 O O . ASN A 1 12 ? -13.419 -5.880 1.760 1.00 0.00 11 ASN A O 5
ATOM 2364 N N . ALA A 1 13 ? -12.982 -4.354 0.175 1.00 0.00 12 ALA A N 5
ATOM 2365 C CA . ALA A 1 13 ? -12.798 -3.264 1.111 1.00 0.00 12 ALA A CA 5
ATOM 2366 C C . ALA A 1 13 ? -13.494 -2.011 0.610 1.00 0.00 12 ALA A C 5
ATOM 2367 O O . ALA A 1 13 ? -14.008 -1.981 -0.510 1.00 0.00 12 ALA A O 5
ATOM 2374 N N . THR A 1 14 ? -13.518 -0.986 1.441 1.00 0.00 13 THR A N 5
ATOM 2375 C CA . THR A 1 14 ? -14.126 0.279 1.073 1.00 0.00 13 THR A CA 5
ATOM 2376 C C . THR A 1 14 ? -13.190 1.076 0.166 1.00 0.00 13 THR A C 5
ATOM 2377 O O . THR A 1 14 ? -11.973 0.888 0.213 1.00 0.00 13 THR A O 5
ATOM 2388 N N . PRO A 1 15 ? -13.734 1.963 -0.687 1.00 0.00 14 PRO A N 5
ATOM 2389 C CA . PRO A 1 15 ? -12.916 2.864 -1.509 1.00 0.00 14 PRO A CA 5
ATOM 2390 C C . PRO A 1 15 ? -11.989 3.718 -0.649 1.00 0.00 14 PRO A C 5
ATOM 2391 O O . PRO A 1 15 ? -10.909 4.122 -1.082 1.00 0.00 14 PRO A O 5
ATOM 2402 N N . GLU A 1 16 ? -12.421 3.977 0.580 1.00 0.00 15 GLU A N 5
ATOM 2403 C CA . GLU A 1 16 ? -11.609 4.707 1.542 1.00 0.00 15 GLU A CA 5
ATOM 2404 C C . GLU A 1 16 ? -10.371 3.899 1.912 1.00 0.00 15 GLU A C 5
ATOM 2405 O O . GLU A 1 16 ? -9.287 4.453 2.101 1.00 0.00 15 GLU A O 5
ATOM 2417 N N . LYS A 1 17 ? -10.535 2.582 1.990 1.00 0.00 16 LYS A N 5
ATOM 2418 C CA . LYS A 1 17 ? -9.432 1.686 2.293 1.00 0.00 16 LYS A CA 5
ATOM 2419 C C . LYS A 1 17 ? -8.445 1.676 1.135 1.00 0.00 16 LYS A C 5
ATOM 2420 O O . LYS A 1 17 ? -7.239 1.549 1.331 1.00 0.00 16 LYS A O 5
ATOM 2439 N N . LEU A 1 18 ? -8.968 1.822 -0.075 1.00 0.00 17 LEU A N 5
ATOM 2440 C CA . LEU A 1 18 ? -8.124 1.947 -1.254 1.00 0.00 17 LEU A CA 5
ATOM 2441 C C . LEU A 1 18 ? -7.302 3.224 -1.182 1.00 0.00 17 LEU A C 5
ATOM 2442 O O . LEU A 1 18 ? -6.113 3.219 -1.485 1.00 0.00 17 LEU A O 5
ATOM 2458 N N . ALA A 1 19 ? -7.937 4.312 -0.760 1.00 0.00 18 ALA A N 5
ATOM 2459 C CA . ALA A 1 19 ? -7.245 5.579 -0.594 1.00 0.00 18 ALA A CA 5
ATOM 2460 C C . ALA A 1 19 ? -6.156 5.452 0.462 1.00 0.00 18 ALA A C 5
ATOM 2461 O O . ALA A 1 19 ? -5.046 5.961 0.293 1.00 0.00 18 ALA A O 5
ATOM 2468 N N . ALA A 1 20 ? -6.485 4.758 1.546 1.00 0.00 19 ALA A N 5
ATOM 2469 C CA . ALA A 1 20 ? -5.524 4.473 2.600 1.00 0.00 19 ALA A CA 5
ATOM 2470 C C . ALA A 1 20 ? -4.372 3.639 2.060 1.00 0.00 19 ALA A C 5
ATOM 2471 O O . ALA A 1 20 ? -3.203 3.908 2.355 1.00 0.00 19 ALA A O 5
ATOM 2478 N N . TYR A 1 21 ? -4.712 2.635 1.259 1.00 0.00 20 TYR A N 5
ATOM 2479 C CA . TYR A 1 21 ? -3.719 1.777 0.636 1.00 0.00 20 TYR A CA 5
ATOM 2480 C C . TYR A 1 21 ? -2.826 2.575 -0.290 1.00 0.00 20 TYR A C 5
ATOM 2481 O O . TYR A 1 21 ? -1.615 2.442 -0.241 1.00 0.00 20 TYR A O 5
ATOM 2499 N N . GLU A 1 22 ? -3.429 3.409 -1.127 1.00 0.00 21 GLU A N 5
ATOM 2500 C CA . GLU A 1 22 ? -2.673 4.215 -2.075 1.00 0.00 21 GLU A CA 5
ATOM 2501 C C . GLU A 1 22 ? -1.718 5.159 -1.350 1.00 0.00 21 GLU A C 5
ATOM 2502 O O . GLU A 1 22 ? -0.649 5.482 -1.866 1.00 0.00 21 GLU A O 5
ATOM 2514 N N . LYS A 1 23 ? -2.094 5.583 -0.149 1.00 0.00 22 LYS A N 5
ATOM 2515 C CA . LYS A 1 23 ? -1.232 6.433 0.657 1.00 0.00 22 LYS A CA 5
ATOM 2516 C C . LYS A 1 23 ? -0.074 5.619 1.232 1.00 0.00 22 LYS A C 5
ATOM 2517 O O . LYS A 1 23 ? 1.085 6.031 1.162 1.00 0.00 22 LYS A O 5
ATOM 2536 N N . GLU A 1 24 ? -0.394 4.450 1.779 1.00 0.00 23 GLU A N 5
ATOM 2537 C CA . GLU A 1 24 ? 0.625 3.559 2.319 1.00 0.00 23 GLU A CA 5
ATOM 2538 C C . GLU A 1 24 ? 1.504 3.021 1.196 1.00 0.00 23 GLU A C 5
ATOM 2539 O O . GLU A 1 24 ? 2.690 2.758 1.390 1.00 0.00 23 GLU A O 5
ATOM 2551 N N . LEU A 1 25 ? 0.902 2.860 0.027 1.00 0.00 24 LEU A N 5
ATOM 2552 C CA . LEU A 1 25 ? 1.606 2.401 -1.159 1.00 0.00 24 LEU A CA 5
ATOM 2553 C C . LEU A 1 25 ? 2.633 3.433 -1.591 1.00 0.00 24 LEU A C 5
ATOM 2554 O O . LEU A 1 25 ? 3.750 3.087 -1.956 1.00 0.00 24 LEU A O 5
ATOM 2570 N N . ALA A 1 26 ? 2.248 4.702 -1.528 1.00 0.00 25 ALA A N 5
ATOM 2571 C CA . ALA A 1 26 ? 3.144 5.791 -1.878 1.00 0.00 25 ALA A CA 5
ATOM 2572 C C . ALA A 1 26 ? 4.360 5.793 -0.962 1.00 0.00 25 ALA A C 5
ATOM 2573 O O . ALA A 1 26 ? 5.493 5.983 -1.409 1.00 0.00 25 ALA A O 5
ATOM 2580 N N . ALA A 1 27 ? 4.118 5.562 0.321 1.00 0.00 26 ALA A N 5
ATOM 2581 C CA . ALA A 1 27 ? 5.191 5.474 1.295 1.00 0.00 26 ALA A CA 5
ATOM 2582 C C . ALA A 1 27 ? 6.045 4.237 1.039 1.00 0.00 26 ALA A C 5
ATOM 2583 O O . ALA A 1 27 ? 7.270 4.267 1.180 1.00 0.00 26 ALA A O 5
ATOM 2590 N N . TYR A 1 28 ? 5.384 3.152 0.660 1.00 0.00 27 TYR A N 5
ATOM 2591 C CA . TYR A 1 28 ? 6.061 1.902 0.344 1.00 0.00 27 TYR A CA 5
ATOM 2592 C C . TYR A 1 28 ? 6.947 2.059 -0.886 1.00 0.00 27 TYR A C 5
ATOM 2593 O O . TYR A 1 28 ? 8.120 1.685 -0.863 1.00 0.00 27 TYR A O 5
ATOM 2611 N N . GLU A 1 29 ? 6.385 2.623 -1.952 1.00 0.00 28 GLU A N 5
ATOM 2612 C CA . GLU A 1 29 ? 7.114 2.791 -3.204 1.00 0.00 28 GLU A CA 5
ATOM 2613 C C . GLU A 1 29 ? 8.326 3.689 -3.000 1.00 0.00 28 GLU A C 5
ATOM 2614 O O . GLU A 1 29 ? 9.336 3.555 -3.690 1.00 0.00 28 GLU A O 5
ATOM 2626 N N . LYS A 1 30 ? 8.225 4.595 -2.037 1.00 0.00 29 LYS A N 5
ATOM 2627 C CA . LYS A 1 30 ? 9.326 5.481 -1.701 1.00 0.00 29 LYS A CA 5
ATOM 2628 C C . LYS A 1 30 ? 10.506 4.668 -1.172 1.00 0.00 29 LYS A C 5
ATOM 2629 O O . LYS A 1 30 ? 11.637 4.816 -1.642 1.00 0.00 29 LYS A O 5
ATOM 2648 N N . GLU A 1 31 ? 10.232 3.796 -0.206 1.00 0.00 30 GLU A N 5
ATOM 2649 C CA . GLU A 1 31 ? 11.266 2.919 0.335 1.00 0.00 30 GLU A CA 5
ATOM 2650 C C . GLU A 1 31 ? 11.724 1.915 -0.713 1.00 0.00 30 GLU A C 5
ATOM 2651 O O . GLU A 1 31 ? 12.894 1.533 -0.755 1.00 0.00 30 GLU A O 5
ATOM 2663 N N . LEU A 1 32 ? 10.792 1.486 -1.553 1.00 0.00 31 LEU A N 5
ATOM 2664 C CA . LEU A 1 32 ? 11.084 0.508 -2.592 1.00 0.00 31 LEU A CA 5
ATOM 2665 C C . LEU A 1 32 ? 12.073 1.077 -3.601 1.00 0.00 31 LEU A C 5
ATOM 2666 O O . LEU A 1 32 ? 13.004 0.393 -4.026 1.00 0.00 31 LEU A O 5
ATOM 2682 N N . ALA A 1 33 ? 11.869 2.332 -3.971 1.00 0.00 32 ALA A N 5
ATOM 2683 C CA . ALA A 1 33 ? 12.771 3.022 -4.880 1.00 0.00 32 ALA A CA 5
ATOM 2684 C C . ALA A 1 33 ? 14.167 3.140 -4.276 1.00 0.00 32 ALA A C 5
ATOM 2685 O O . ALA A 1 33 ? 15.170 3.028 -4.981 1.00 0.00 32 ALA A O 5
ATOM 2692 N N . ALA A 1 34 ? 14.221 3.353 -2.966 1.00 0.00 33 ALA A N 5
ATOM 2693 C CA . ALA A 1 34 ? 15.487 3.455 -2.256 1.00 0.00 33 ALA A CA 5
ATOM 2694 C C . ALA A 1 34 ? 16.151 2.088 -2.130 1.00 0.00 33 ALA A C 5
ATOM 2695 O O . ALA A 1 34 ? 17.372 1.988 -2.002 1.00 0.00 33 ALA A O 5
ATOM 2702 N N . TYR A 1 35 ? 15.334 1.044 -2.159 1.00 0.00 34 TYR A N 5
ATOM 2703 C CA . TYR A 1 35 ? 15.820 -0.328 -2.088 1.00 0.00 34 TYR A CA 5
ATOM 2704 C C . TYR A 1 35 ? 16.570 -0.694 -3.364 1.00 0.00 34 TYR A C 5
ATOM 2705 O O . TYR A 1 35 ? 17.621 -1.335 -3.321 1.00 0.00 34 TYR A O 5
ATOM 2732 N N . PRO A 1 2 ? 14.724 -4.015 2.930 1.00 0.00 1 PRO A N 6
ATOM 2733 C CA . PRO A 1 2 ? 13.545 -4.237 2.086 1.00 0.00 1 PRO A CA 6
ATOM 2734 C C . PRO A 1 2 ? 12.252 -3.864 2.806 1.00 0.00 1 PRO A C 6
ATOM 2735 O O . PRO A 1 2 ? 11.963 -4.381 3.885 1.00 0.00 1 PRO A O 6
ATOM 2746 N N . PRO A 1 3 ? 11.465 -2.952 2.220 1.00 0.00 2 PRO A N 6
ATOM 2747 C CA . PRO A 1 3 ? 10.206 -2.505 2.815 1.00 0.00 2 PRO A CA 6
ATOM 2748 C C . PRO A 1 3 ? 9.097 -3.540 2.654 1.00 0.00 2 PRO A C 6
ATOM 2749 O O . PRO A 1 3 ? 9.087 -4.311 1.693 1.00 0.00 2 PRO A O 6
ATOM 2760 N N . LYS A 1 4 ? 8.170 -3.555 3.597 1.00 0.00 3 LYS A N 6
ATOM 2761 C CA . LYS A 1 4 ? 7.066 -4.503 3.570 1.00 0.00 3 LYS A CA 6
ATOM 2762 C C . LYS A 1 4 ? 5.838 -3.874 2.920 1.00 0.00 3 LYS A C 6
ATOM 2763 O O . LYS A 1 4 ? 5.465 -2.745 3.243 1.00 0.00 3 LYS A O 6
ATOM 2782 N N . LYS A 1 5 ? 5.220 -4.604 2.005 1.00 0.00 4 LYS A N 6
ATOM 2783 C CA . LYS A 1 5 ? 4.044 -4.113 1.302 1.00 0.00 4 LYS A CA 6
ATOM 2784 C C . LYS A 1 5 ? 2.785 -4.563 2.035 1.00 0.00 4 LYS A C 6
ATOM 2785 O O . LYS A 1 5 ? 2.631 -5.752 2.326 1.00 0.00 4 LYS A O 6
ATOM 2804 N N . PRO A 1 6 ? 1.872 -3.631 2.361 1.00 0.00 5 PRO A N 6
ATOM 2805 C CA . PRO A 1 6 ? 0.630 -3.963 3.059 1.00 0.00 5 PRO A CA 6
ATOM 2806 C C . PRO A 1 6 ? -0.323 -4.750 2.167 1.00 0.00 5 PRO A C 6
ATOM 2807 O O . PRO A 1 6 ? -0.199 -4.727 0.939 1.00 0.00 5 PRO A O 6
ATOM 2818 N N . LYS A 1 7 ? -1.259 -5.456 2.780 1.00 0.00 6 LYS A N 6
ATOM 2819 C CA . LYS A 1 7 ? -2.225 -6.248 2.035 1.00 0.00 6 LYS A CA 6
ATOM 2820 C C . LYS A 1 7 ? -3.224 -5.344 1.323 1.00 0.00 6 LYS A C 6
ATOM 2821 O O . LYS A 1 7 ? -3.968 -4.598 1.960 1.00 0.00 6 LYS A O 6
ATOM 2840 N N . LYS A 1 8 ? -3.215 -5.403 0.002 1.00 0.00 7 LYS A N 6
ATOM 2841 C CA . LYS A 1 8 ? -4.115 -4.603 -0.814 1.00 0.00 7 LYS A CA 6
ATOM 2842 C C . LYS A 1 8 ? -5.547 -5.121 -0.701 1.00 0.00 7 LYS A C 6
ATOM 2843 O O . LYS A 1 8 ? -5.793 -6.318 -0.863 1.00 0.00 7 LYS A O 6
ATOM 2862 N N . PRO A 1 9 ? -6.505 -4.235 -0.390 1.00 0.00 8 PRO A N 6
ATOM 2863 C CA . PRO A 1 9 ? -7.928 -4.578 -0.413 1.00 0.00 8 PRO A CA 6
ATOM 2864 C C . PRO A 1 9 ? -8.391 -4.943 -1.823 1.00 0.00 8 PRO A C 6
ATOM 2865 O O . PRO A 1 9 ? -7.899 -4.388 -2.814 1.00 0.00 8 PRO A O 6
ATOM 2876 N N . GLY A 1 10 ? -9.328 -5.877 -1.910 1.00 0.00 9 GLY A N 6
ATOM 2877 C CA . GLY A 1 10 ? -9.786 -6.350 -3.199 1.00 0.00 9 GLY A CA 6
ATOM 2878 C C . GLY A 1 10 ? -11.018 -5.610 -3.684 1.00 0.00 9 GLY A C 6
ATOM 2879 O O . GLY A 1 10 ? -11.043 -4.380 -3.700 1.00 0.00 9 GLY A O 6
ATOM 2883 N N . ASP A 1 11 ? -12.045 -6.356 -4.074 1.00 0.00 10 ASP A N 6
ATOM 2884 C CA . ASP A 1 11 ? -13.272 -5.762 -4.601 1.00 0.00 10 ASP A CA 6
ATOM 2885 C C . ASP A 1 11 ? -14.211 -5.373 -3.473 1.00 0.00 10 ASP A C 6
ATOM 2886 O O . ASP A 1 11 ? -15.057 -4.494 -3.627 1.00 0.00 10 ASP A O 6
ATOM 2895 N N . ASN A 1 12 ? -14.060 -6.031 -2.339 1.00 0.00 11 ASN A N 6
ATOM 2896 C CA . ASN A 1 12 ? -14.916 -5.775 -1.191 1.00 0.00 11 ASN A CA 6
ATOM 2897 C C . ASN A 1 12 ? -14.295 -4.715 -0.294 1.00 0.00 11 ASN A C 6
ATOM 2898 O O . ASN A 1 12 ? -13.910 -4.993 0.844 1.00 0.00 11 ASN A O 6
ATOM 2909 N N . ALA A 1 13 ? -14.170 -3.508 -0.828 1.00 0.00 12 ALA A N 6
ATOM 2910 C CA . ALA A 1 13 ? -13.619 -2.387 -0.086 1.00 0.00 12 ALA A CA 6
ATOM 2911 C C . ALA A 1 13 ? -13.963 -1.074 -0.768 1.00 0.00 12 ALA A C 6
ATOM 2912 O O . ALA A 1 13 ? -13.991 -0.990 -1.999 1.00 0.00 12 ALA A O 6
ATOM 2919 N N . THR A 1 14 ? -14.228 -0.057 0.036 1.00 0.00 13 THR A N 6
ATOM 2920 C CA . THR A 1 14 ? -14.595 1.253 -0.474 1.00 0.00 13 THR A CA 6
ATOM 2921 C C . THR A 1 14 ? -13.364 2.005 -0.977 1.00 0.00 13 THR A C 6
ATOM 2922 O O . THR A 1 14 ? -12.241 1.710 -0.560 1.00 0.00 13 THR A O 6
ATOM 2933 N N . PRO A 1 15 ? -13.549 2.973 -1.893 1.00 0.00 14 PRO A N 6
ATOM 2934 C CA . PRO A 1 15 ? -12.455 3.820 -2.382 1.00 0.00 14 PRO A CA 6
ATOM 2935 C C . PRO A 1 15 ? -11.671 4.476 -1.249 1.00 0.00 14 PRO A C 6
ATOM 2936 O O . PRO A 1 15 ? -10.455 4.649 -1.345 1.00 0.00 14 PRO A O 6
ATOM 2947 N N . GLU A 1 16 ? -12.368 4.839 -0.176 1.00 0.00 15 GLU A N 6
ATOM 2948 C CA . GLU A 1 16 ? -11.726 5.454 0.979 1.00 0.00 15 GLU A CA 6
ATOM 2949 C C . GLU A 1 16 ? -10.795 4.462 1.673 1.00 0.00 15 GLU A C 6
ATOM 2950 O O . GLU A 1 16 ? -9.752 4.845 2.213 1.00 0.00 15 GLU A O 6
ATOM 2962 N N . LYS A 1 17 ? -11.168 3.185 1.648 1.00 0.00 16 LYS A N 6
ATOM 2963 C CA . LYS A 1 17 ? -10.345 2.137 2.232 1.00 0.00 16 LYS A CA 6
ATOM 2964 C C . LYS A 1 17 ? -9.092 1.947 1.386 1.00 0.00 16 LYS A C 6
ATOM 2965 O O . LYS A 1 17 ? -7.996 1.744 1.910 1.00 0.00 16 LYS A O 6
ATOM 2984 N N . LEU A 1 18 ? -9.261 2.042 0.072 1.00 0.00 17 LEU A N 6
ATOM 2985 C CA . LEU A 1 18 ? -8.132 1.981 -0.848 1.00 0.00 17 LEU A CA 6
ATOM 2986 C C . LEU A 1 18 ? -7.220 3.182 -0.657 1.00 0.00 17 LEU A C 6
ATOM 2987 O O . LEU A 1 18 ? -6.005 3.063 -0.766 1.00 0.00 17 LEU A O 6
ATOM 3003 N N . ALA A 1 19 ? -7.813 4.334 -0.364 1.00 0.00 18 ALA A N 6
ATOM 3004 C CA . ALA A 1 19 ? -7.053 5.551 -0.131 1.00 0.00 18 ALA A CA 6
ATOM 3005 C C . ALA A 1 19 ? -6.091 5.363 1.031 1.00 0.00 18 ALA A C 6
ATOM 3006 O O . ALA A 1 19 ? -4.951 5.829 0.994 1.00 0.00 18 ALA A O 6
ATOM 3013 N N . ALA A 1 20 ? -6.564 4.672 2.057 1.00 0.00 19 ALA A N 6
ATOM 3014 C CA . ALA A 1 20 ? -5.737 4.340 3.202 1.00 0.00 19 ALA A CA 6
ATOM 3015 C C . ALA A 1 20 ? -4.555 3.485 2.775 1.00 0.00 19 ALA A C 6
ATOM 3016 O O . ALA A 1 20 ? -3.417 3.727 3.180 1.00 0.00 19 ALA A O 6
ATOM 3023 N N . TYR A 1 21 ? -4.830 2.490 1.943 1.00 0.00 20 TYR A N 6
ATOM 3024 C CA . TYR A 1 21 ? -3.789 1.616 1.435 1.00 0.00 20 TYR A CA 6
ATOM 3025 C C . TYR A 1 21 ? -2.818 2.385 0.552 1.00 0.00 20 TYR A C 6
ATOM 3026 O O . TYR A 1 21 ? -1.610 2.239 0.683 1.00 0.00 20 TYR A O 6
ATOM 3044 N N . GLU A 1 22 ? -3.355 3.210 -0.340 1.00 0.00 21 GLU A N 6
ATOM 3045 C CA . GLU A 1 22 ? -2.528 3.988 -1.256 1.00 0.00 21 GLU A CA 6
ATOM 3046 C C . GLU A 1 22 ? -1.618 4.945 -0.495 1.00 0.00 21 GLU A C 6
ATOM 3047 O O . GLU A 1 22 ? -0.541 5.300 -0.972 1.00 0.00 21 GLU A O 6
ATOM 3059 N N . LYS A 1 23 ? -2.054 5.352 0.693 1.00 0.00 22 LYS A N 6
ATOM 3060 C CA . LYS A 1 23 ? -1.261 6.227 1.543 1.00 0.00 22 LYS A CA 6
ATOM 3061 C C . LYS A 1 23 ? -0.022 5.489 2.049 1.00 0.00 22 LYS A C 6
ATOM 3062 O O . LYS A 1 23 ? 1.063 6.067 2.153 1.00 0.00 22 LYS A O 6
ATOM 3081 N N . GLU A 1 24 ? -0.189 4.206 2.347 1.00 0.00 23 GLU A N 6
ATOM 3082 C CA . GLU A 1 24 ? 0.929 3.368 2.756 1.00 0.00 23 GLU A CA 6
ATOM 3083 C C . GLU A 1 24 ? 1.696 2.870 1.535 1.00 0.00 23 GLU A C 6
ATOM 3084 O O . GLU A 1 24 ? 2.911 2.696 1.579 1.00 0.00 23 GLU A O 6
ATOM 3096 N N . 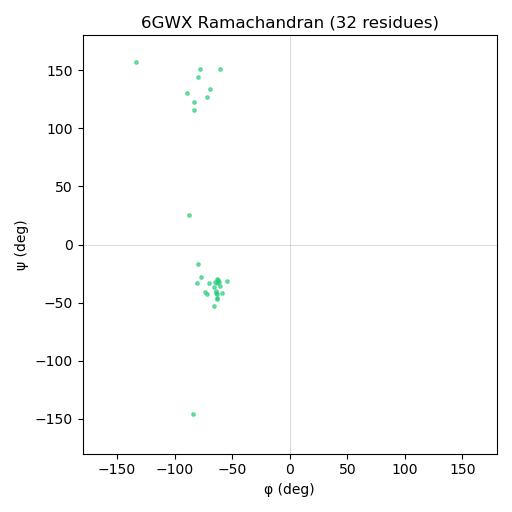LEU A 1 25 ? 0.974 2.653 0.445 1.00 0.00 24 LEU A N 6
ATOM 3097 C CA . LEU A 1 25 ? 1.571 2.190 -0.800 1.00 0.00 24 LEU A CA 6
ATOM 3098 C C . LEU A 1 25 ? 2.536 3.228 -1.347 1.00 0.00 24 LEU A C 6
ATOM 3099 O O . LEU A 1 25 ? 3.615 2.892 -1.824 1.00 0.00 24 LEU A O 6
ATOM 3115 N N . ALA A 1 26 ? 2.143 4.492 -1.264 1.00 0.00 25 ALA A N 6
ATOM 3116 C CA . ALA A 1 26 ? 2.981 5.585 -1.726 1.00 0.00 25 ALA A CA 6
ATOM 3117 C C . ALA A 1 26 ? 4.286 5.624 -0.948 1.00 0.00 25 ALA A C 6
ATOM 3118 O O . ALA A 1 26 ? 5.353 5.889 -1.507 1.00 0.00 25 ALA A O 6
ATOM 3125 N N . ALA A 1 27 ? 4.191 5.342 0.342 1.00 0.00 26 ALA A N 6
ATOM 3126 C CA . ALA A 1 27 ? 5.359 5.286 1.199 1.00 0.00 26 ALA A CA 6
ATOM 3127 C C . ALA A 1 27 ? 6.215 4.077 0.846 1.00 0.00 26 ALA A C 6
ATOM 3128 O O . ALA A 1 27 ? 7.442 4.166 0.771 1.00 0.00 26 ALA A O 6
ATOM 3135 N N . TYR A 1 28 ? 5.547 2.957 0.600 1.00 0.00 27 TYR A N 6
ATOM 3136 C CA . TYR A 1 28 ? 6.218 1.724 0.229 1.00 0.00 27 TYR A CA 6
ATOM 3137 C C . TYR A 1 28 ? 6.960 1.886 -1.091 1.00 0.00 27 TYR A C 6
ATOM 3138 O O . TYR A 1 28 ? 8.136 1.544 -1.193 1.00 0.00 27 TYR A O 6
ATOM 3156 N N . GLU A 1 29 ? 6.269 2.417 -2.094 1.00 0.00 28 GLU A N 6
ATOM 3157 C CA . GLU A 1 29 ? 6.857 2.620 -3.413 1.00 0.00 28 GLU A CA 6
ATOM 3158 C C . GLU A 1 29 ? 8.040 3.579 -3.334 1.00 0.00 28 GLU A C 6
ATOM 3159 O O . GLU A 1 29 ? 9.008 3.449 -4.084 1.00 0.00 28 GLU A O 6
ATOM 3171 N N . LYS A 1 30 ? 7.958 4.534 -2.417 1.00 0.00 29 LYS A N 6
ATOM 3172 C CA . LYS A 1 30 ? 9.038 5.482 -2.207 1.00 0.00 29 LYS A CA 6
ATOM 3173 C C . LYS A 1 30 ? 10.273 4.754 -1.691 1.00 0.00 29 LYS A C 6
ATOM 3174 O O . LYS A 1 30 ? 11.359 4.863 -2.266 1.00 0.00 29 LYS A O 6
ATOM 3193 N N . GLU A 1 31 ? 10.088 3.998 -0.616 1.00 0.00 30 GLU A N 6
ATOM 3194 C CA . GLU A 1 31 ? 11.179 3.260 0.006 1.00 0.00 30 GLU A CA 6
ATOM 3195 C C . GLU A 1 31 ? 11.686 2.142 -0.902 1.00 0.00 30 GLU A C 6
ATOM 3196 O O . GLU A 1 31 ? 12.879 1.842 -0.923 1.00 0.00 30 GLU A O 6
ATOM 3208 N N . LEU A 1 32 ? 10.780 1.533 -1.656 1.00 0.00 31 LEU A N 6
ATOM 3209 C CA . LEU A 1 32 ? 11.144 0.457 -2.572 1.00 0.00 31 LEU A CA 6
ATOM 3210 C C . LEU A 1 32 ? 12.072 0.972 -3.660 1.00 0.00 31 LEU A C 6
ATOM 3211 O O . LEU A 1 32 ? 13.041 0.311 -4.025 1.00 0.00 31 LEU A O 6
ATOM 3227 N N . ALA A 1 33 ? 11.773 2.158 -4.170 1.00 0.00 32 ALA A N 6
ATOM 3228 C CA . ALA A 1 33 ? 12.606 2.786 -5.183 1.00 0.00 32 ALA A CA 6
ATOM 3229 C C . ALA A 1 33 ? 13.994 3.109 -4.637 1.00 0.00 32 ALA A C 6
ATOM 3230 O O . ALA A 1 33 ? 14.959 3.221 -5.391 1.00 0.00 32 ALA A O 6
ATOM 3237 N N . ALA A 1 34 ? 14.089 3.265 -3.323 1.00 0.00 33 ALA A N 6
ATOM 3238 C CA . ALA A 1 34 ? 15.365 3.514 -2.675 1.00 0.00 33 ALA A CA 6
ATOM 3239 C C . ALA A 1 34 ? 16.150 2.217 -2.515 1.00 0.00 33 ALA A C 6
ATOM 3240 O O . ALA A 1 34 ? 17.380 2.222 -2.451 1.00 0.00 33 ALA A O 6
ATOM 3247 N N . TYR A 1 35 ? 15.426 1.108 -2.455 1.00 0.00 34 TYR A N 6
ATOM 3248 C CA . TYR A 1 35 ? 16.031 -0.205 -2.310 1.00 0.00 34 TYR A CA 6
ATOM 3249 C C . TYR A 1 35 ? 16.461 -0.751 -3.669 1.00 0.00 34 TYR A C 6
ATOM 3250 O O . TYR A 1 35 ? 17.465 -1.458 -3.784 1.00 0.00 34 TYR A O 6
ATOM 3277 N N . PRO A 1 2 ? 14.442 -4.832 3.533 1.00 0.00 1 PRO A N 7
ATOM 3278 C CA . PRO A 1 2 ? 13.388 -5.011 2.529 1.00 0.00 1 PRO A CA 7
ATOM 3279 C C . PRO A 1 2 ? 12.013 -4.632 3.073 1.00 0.00 1 PRO A C 7
ATOM 3280 O O . PRO A 1 2 ? 11.517 -5.250 4.019 1.00 0.00 1 PRO A O 7
ATOM 3291 N N . PRO A 1 3 ? 11.383 -3.601 2.495 1.00 0.00 2 PRO A N 7
ATOM 3292 C CA . PRO A 1 3 ? 10.064 -3.156 2.925 1.00 0.00 2 PRO A CA 7
ATOM 3293 C C . PRO A 1 3 ? 8.955 -4.047 2.373 1.00 0.00 2 PRO A C 7
ATOM 3294 O O . PRO A 1 3 ? 9.047 -4.555 1.253 1.00 0.00 2 PRO A O 7
ATOM 3305 N N . LYS A 1 4 ? 7.914 -4.238 3.166 1.00 0.00 3 LYS A N 7
ATOM 3306 C CA . LYS A 1 4 ? 6.816 -5.111 2.782 1.00 0.00 3 LYS A CA 7
ATOM 3307 C C . LYS A 1 4 ? 5.758 -4.332 2.021 1.00 0.00 3 LYS A C 7
ATOM 3308 O O . LYS A 1 4 ? 5.334 -3.262 2.455 1.00 0.00 3 LYS A O 7
ATOM 3327 N N . LYS A 1 5 ? 5.341 -4.861 0.884 1.00 0.00 4 LYS A N 7
ATOM 3328 C CA . LYS A 1 5 ? 4.296 -4.228 0.100 1.00 0.00 4 LYS A CA 7
ATOM 3329 C C . LYS A 1 5 ? 2.946 -4.494 0.752 1.00 0.00 4 LYS A C 7
ATOM 3330 O O . LYS A 1 5 ? 2.553 -5.650 0.920 1.00 0.00 4 LYS A O 7
ATOM 334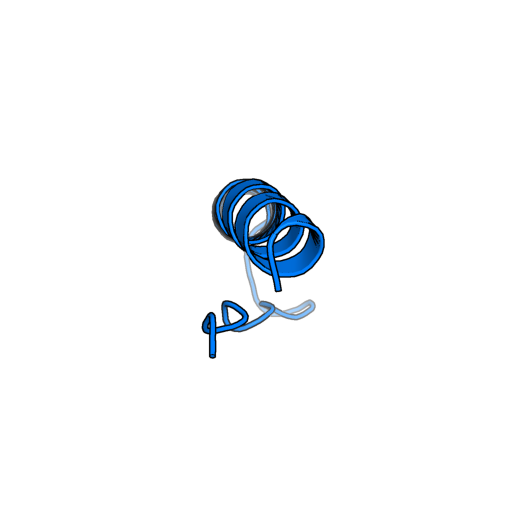9 N N . PRO A 1 6 ? 2.222 -3.429 1.141 1.00 0.00 5 PRO A N 7
ATOM 3350 C CA . PRO A 1 6 ? 0.939 -3.565 1.833 1.00 0.00 5 PRO A CA 7
ATOM 3351 C C . PRO A 1 6 ? -0.073 -4.352 1.007 1.00 0.00 5 PRO A C 7
ATOM 3352 O O . PRO A 1 6 ? 0.016 -4.403 -0.223 1.00 0.00 5 PRO A O 7
ATOM 3363 N N . LYS A 1 7 ? -1.018 -4.978 1.690 1.00 0.00 6 LYS A N 7
ATOM 3364 C CA . LYS A 1 7 ? -2.037 -5.773 1.027 1.00 0.00 6 LYS A CA 7
ATOM 3365 C C . LYS A 1 7 ? -3.063 -4.872 0.358 1.00 0.00 6 LYS A C 7
ATOM 3366 O O . LYS A 1 7 ? -3.698 -4.044 1.016 1.00 0.00 6 LYS A O 7
ATOM 3385 N N . LYS A 1 8 ? -3.208 -5.025 -0.950 1.00 0.00 7 LYS A N 7
ATOM 3386 C CA . LYS A 1 8 ? -4.174 -4.245 -1.704 1.00 0.00 7 LYS A CA 7
ATOM 3387 C C . LYS A 1 8 ? -5.588 -4.732 -1.416 1.00 0.00 7 LYS A C 7
ATOM 3388 O O . LYS A 1 8 ? -5.913 -5.895 -1.660 1.00 0.00 7 LYS A O 7
ATOM 3407 N N . PRO A 1 9 ? -6.440 -3.854 -0.878 1.00 0.00 8 PRO A N 7
ATOM 3408 C CA . PRO A 1 9 ? -7.837 -4.170 -0.632 1.00 0.00 8 PRO A CA 7
ATOM 3409 C C . PRO A 1 9 ? -8.687 -3.980 -1.883 1.00 0.00 8 PRO A C 7
ATOM 3410 O O . PRO A 1 9 ? -8.262 -3.333 -2.843 1.00 0.00 8 PRO A O 7
ATOM 3421 N N . GLY A 1 10 ? -9.872 -4.564 -1.881 1.00 0.00 9 GLY A N 7
ATOM 3422 C CA . GLY A 1 10 ? -10.780 -4.389 -2.992 1.00 0.00 9 GLY A CA 7
ATOM 3423 C C . GLY A 1 10 ? -12.014 -5.247 -2.853 1.00 0.00 9 GLY A C 7
ATOM 3424 O O . GLY A 1 10 ? -13.116 -4.833 -3.213 1.00 0.00 9 GLY A O 7
ATOM 3428 N N . ASP A 1 11 ? -11.829 -6.443 -2.320 1.00 0.00 10 ASP A N 7
ATOM 3429 C CA . ASP A 1 11 ? -12.934 -7.367 -2.118 1.00 0.00 10 ASP A CA 7
ATOM 3430 C C . ASP A 1 11 ? -13.797 -6.899 -0.955 1.00 0.00 10 ASP A C 7
ATOM 3431 O O . ASP A 1 11 ? -13.435 -7.084 0.206 1.00 0.00 10 ASP A O 7
ATOM 3440 N N . ASN A 1 12 ? -14.923 -6.268 -1.283 1.00 0.00 11 ASN A N 7
ATOM 3441 C CA . ASN A 1 12 ? -15.858 -5.743 -0.276 1.00 0.00 11 ASN A CA 7
ATOM 3442 C C . ASN A 1 12 ? -15.222 -4.613 0.531 1.00 0.00 11 ASN A C 7
ATOM 3443 O O . ASN A 1 12 ? -15.566 -4.399 1.694 1.00 0.00 11 ASN A O 7
ATOM 3454 N N . ALA A 1 13 ? -14.309 -3.878 -0.090 1.00 0.00 12 ALA A N 7
ATOM 3455 C CA . ALA A 1 13 ? -13.630 -2.780 0.586 1.00 0.00 12 ALA A CA 7
ATOM 3456 C C . ALA A 1 13 ? -14.140 -1.437 0.090 1.00 0.00 12 ALA A C 7
ATOM 3457 O O . ALA A 1 13 ? -14.593 -1.314 -1.051 1.00 0.00 12 ALA A O 7
ATOM 3464 N N . THR A 1 14 ? -14.070 -0.438 0.952 1.00 0.00 13 THR A N 7
ATOM 3465 C CA . THR A 1 14 ? -14.533 0.894 0.617 1.00 0.00 13 THR A CA 7
ATOM 3466 C C . THR A 1 14 ? -13.464 1.658 -0.159 1.00 0.00 13 THR A C 7
ATOM 3467 O O . THR A 1 14 ? -12.276 1.340 -0.062 1.00 0.00 13 THR A O 7
ATOM 3478 N N . PRO A 1 15 ? -13.864 2.658 -0.960 1.00 0.00 14 PRO A N 7
ATOM 3479 C CA . PRO A 1 15 ? -12.918 3.541 -1.653 1.00 0.00 14 PRO A CA 7
ATOM 3480 C C . PRO A 1 15 ? -11.936 4.200 -0.688 1.00 0.00 14 PRO A C 7
ATOM 3481 O O . PRO A 1 15 ? -10.779 4.441 -1.033 1.00 0.00 14 PRO A O 7
ATOM 3492 N N . GLU A 1 16 ? -12.403 4.473 0.529 1.00 0.00 15 GLU A N 7
ATOM 3493 C CA . GLU A 1 16 ? -11.560 5.057 1.563 1.00 0.00 15 GLU A CA 7
ATOM 3494 C C . GLU A 1 16 ? -10.435 4.092 1.932 1.00 0.00 15 GLU A C 7
ATOM 3495 O O . GLU A 1 16 ? -9.301 4.504 2.188 1.00 0.00 15 GLU A O 7
ATOM 3507 N N . LYS A 1 17 ? -10.755 2.803 1.935 1.00 0.00 16 LYS A N 7
ATOM 3508 C CA . LYS A 1 17 ? -9.782 1.767 2.235 1.00 0.00 16 LYS A CA 7
ATOM 3509 C C . LYS A 1 17 ? -8.735 1.703 1.128 1.00 0.00 16 LYS A C 7
ATOM 3510 O O . LYS A 1 17 ? -7.547 1.516 1.387 1.00 0.00 16 LYS A O 7
ATOM 3529 N N . LEU A 1 18 ? -9.184 1.879 -0.107 1.00 0.00 17 LEU A N 7
ATOM 3530 C CA . LEU A 1 18 ? -8.279 1.920 -1.250 1.00 0.00 17 LEU A CA 7
ATOM 3531 C C . LEU A 1 18 ? -7.392 3.155 -1.194 1.00 0.00 17 LEU A C 7
ATOM 3532 O O . LEU A 1 18 ? -6.193 3.071 -1.444 1.00 0.00 17 LEU A O 7
ATOM 3548 N N . ALA A 1 19 ? -7.986 4.296 -0.861 1.00 0.00 18 ALA A N 7
ATOM 3549 C CA . ALA A 1 19 ? -7.242 5.541 -0.748 1.00 0.00 18 ALA A CA 7
ATOM 3550 C C . ALA A 1 19 ? -6.156 5.417 0.309 1.00 0.00 18 ALA A C 7
ATOM 3551 O O . ALA A 1 19 ? -5.054 5.948 0.155 1.00 0.00 18 ALA A O 7
ATOM 3558 N N . ALA A 1 20 ? -6.479 4.702 1.380 1.00 0.00 19 ALA A N 7
ATOM 3559 C CA . ALA A 1 20 ? -5.516 4.415 2.425 1.00 0.00 19 ALA A CA 7
ATOM 3560 C C . ALA A 1 20 ? -4.358 3.605 1.866 1.00 0.00 19 ALA A C 7
ATOM 3561 O O . ALA A 1 20 ? -3.192 3.901 2.140 1.00 0.00 19 ALA A O 7
ATOM 3568 N N . TYR A 1 21 ? -4.687 2.595 1.065 1.00 0.00 20 TYR A N 7
ATOM 3569 C CA . TYR A 1 21 ? -3.676 1.761 0.437 1.00 0.00 20 TYR A CA 7
ATOM 3570 C C . TYR A 1 21 ? -2.822 2.572 -0.524 1.00 0.00 20 TYR A C 7
ATOM 3571 O O . TYR A 1 21 ? -1.613 2.393 -0.583 1.00 0.00 20 TYR A O 7
ATOM 3589 N N . GLU A 1 22 ? -3.458 3.453 -1.280 1.00 0.00 21 GLU A N 7
ATOM 3590 C CA . GLU A 1 22 ? -2.746 4.302 -2.228 1.00 0.00 21 GLU A CA 7
ATOM 3591 C C . GLU A 1 22 ? -1.704 5.152 -1.504 1.00 0.00 21 GLU A C 7
ATOM 3592 O O . GLU A 1 22 ? -0.647 5.467 -2.055 1.00 0.00 21 GLU A O 7
ATOM 3604 N N . LYS A 1 23 ? -2.005 5.504 -0.259 1.00 0.00 22 LYS A N 7
ATOM 3605 C CA . LYS A 1 23 ? -1.070 6.241 0.571 1.00 0.00 22 LYS A CA 7
ATOM 3606 C C . LYS A 1 23 ? 0.035 5.311 1.070 1.00 0.00 22 LYS A C 7
ATOM 3607 O O . LYS A 1 23 ? 1.211 5.675 1.069 1.00 0.00 22 LYS A O 7
ATOM 3626 N N . GLU A 1 24 ? -0.350 4.097 1.462 1.00 0.00 23 GLU A N 7
ATOM 3627 C CA . GLU A 1 24 ? 0.613 3.090 1.902 1.00 0.00 23 GLU A CA 7
ATOM 3628 C C . GLU A 1 24 ? 1.540 2.723 0.751 1.00 0.00 23 GLU A C 7
ATOM 3629 O O . GLU A 1 24 ? 2.731 2.484 0.942 1.00 0.00 23 GLU A O 7
ATOM 3641 N N . LEU A 1 25 ? 0.972 2.685 -0.446 1.00 0.00 24 LEU A N 7
ATOM 3642 C CA . LEU A 1 25 ? 1.718 2.391 -1.654 1.00 0.00 24 LEU A CA 7
ATOM 3643 C C . LEU A 1 25 ? 2.744 3.478 -1.909 1.00 0.00 24 LEU A C 7
ATOM 3644 O O . LEU A 1 25 ? 3.898 3.192 -2.208 1.00 0.00 24 LEU A O 7
ATOM 3660 N N . ALA A 1 26 ? 2.320 4.725 -1.765 1.00 0.00 25 ALA A N 7
ATOM 3661 C CA . ALA A 1 26 ? 3.209 5.859 -1.956 1.00 0.00 25 ALA A CA 7
ATOM 3662 C C . ALA A 1 26 ? 4.367 5.803 -0.969 1.00 0.00 25 ALA A C 7
ATOM 3663 O O . ALA A 1 26 ? 5.521 6.035 -1.335 1.00 0.00 25 ALA A O 7
ATOM 3670 N N . ALA A 1 27 ? 4.050 5.472 0.277 1.00 0.00 26 ALA A N 7
ATOM 3671 C CA . ALA A 1 27 ? 5.060 5.337 1.314 1.00 0.00 26 ALA A CA 7
ATOM 3672 C C . ALA A 1 27 ? 5.990 4.170 1.006 1.00 0.00 26 ALA A C 7
ATOM 3673 O O . ALA A 1 27 ? 7.205 4.259 1.198 1.00 0.00 26 ALA A O 7
ATOM 3680 N N . TYR A 1 28 ? 5.407 3.082 0.512 1.00 0.00 27 TYR A N 7
ATOM 3681 C CA . TYR A 1 28 ? 6.169 1.900 0.146 1.00 0.00 27 TYR A CA 7
ATOM 3682 C C . TYR A 1 28 ? 7.102 2.190 -1.020 1.00 0.00 27 TYR A C 7
ATOM 3683 O O . TYR A 1 28 ? 8.281 1.852 -0.972 1.00 0.00 27 TYR A O 7
ATOM 3701 N N . GLU A 1 29 ? 6.571 2.821 -2.062 1.00 0.00 28 GLU A N 7
ATOM 3702 C CA . GLU A 1 29 ? 7.358 3.137 -3.249 1.00 0.00 28 GLU A CA 7
ATOM 3703 C C . GLU A 1 29 ? 8.525 4.051 -2.889 1.00 0.00 28 GLU A C 7
ATOM 3704 O O . GLU A 1 29 ? 9.589 3.993 -3.504 1.00 0.00 28 GLU A O 7
ATOM 3716 N N . LYS A 1 30 ? 8.319 4.881 -1.872 1.00 0.00 29 LYS A N 7
ATOM 3717 C CA . LYS A 1 30 ? 9.365 5.759 -1.368 1.00 0.00 29 LYS A CA 7
ATOM 3718 C C . LYS A 1 30 ? 10.510 4.922 -0.801 1.00 0.00 29 LYS A C 7
ATOM 3719 O O . LYS A 1 30 ? 11.684 5.161 -1.094 1.00 0.00 29 LYS A O 7
ATOM 3738 N N . GLU A 1 31 ? 10.156 3.937 0.014 1.00 0.00 30 GLU A N 7
ATOM 3739 C CA . GLU A 1 31 ? 11.134 3.022 0.587 1.00 0.00 30 GLU A CA 7
ATOM 3740 C C . GLU A 1 31 ? 11.733 2.122 -0.489 1.00 0.00 30 GLU A C 7
ATOM 3741 O O . GLU A 1 31 ? 12.909 1.761 -0.429 1.00 0.00 30 GLU A O 7
ATOM 3753 N N . LEU A 1 32 ? 10.908 1.762 -1.462 1.00 0.00 31 LEU A N 7
ATOM 3754 C CA . LEU A 1 32 ? 11.328 0.905 -2.565 1.00 0.00 31 LEU A CA 7
ATOM 3755 C C . LEU A 1 32 ? 12.395 1.588 -3.410 1.00 0.00 31 LEU A C 7
ATOM 3756 O O . LEU A 1 32 ? 13.357 0.955 -3.841 1.00 0.00 31 LEU A O 7
ATOM 3772 N N . ALA A 1 33 ? 12.222 2.885 -3.630 1.00 0.00 32 ALA A N 7
ATOM 3773 C CA . ALA A 1 33 ? 13.171 3.670 -4.405 1.00 0.00 32 ALA A CA 7
ATOM 3774 C C . ALA A 1 33 ? 14.548 3.672 -3.752 1.00 0.00 32 ALA A C 7
ATOM 3775 O O . ALA A 1 33 ? 15.571 3.682 -4.435 1.00 0.00 32 ALA A O 7
ATOM 3782 N N . ALA A 1 34 ? 14.566 3.645 -2.427 1.00 0.00 33 ALA A N 7
ATOM 3783 C CA . ALA A 1 34 ? 15.812 3.643 -1.676 1.00 0.00 33 ALA A CA 7
ATOM 3784 C C . ALA A 1 34 ? 16.315 2.221 -1.445 1.00 0.00 33 ALA A C 7
ATOM 3785 O O . ALA A 1 34 ? 17.314 2.001 -0.757 1.00 0.00 33 ALA A O 7
ATOM 3792 N N . TYR A 1 35 ? 15.616 1.255 -2.017 1.00 0.00 34 TYR A N 7
ATOM 3793 C CA . TYR A 1 35 ? 15.995 -0.140 -1.895 1.00 0.00 34 TYR A CA 7
ATOM 3794 C C . TYR A 1 35 ? 16.491 -0.666 -3.236 1.00 0.00 34 TYR A C 7
ATOM 3795 O O . TYR A 1 35 ? 15.914 -0.367 -4.282 1.00 0.00 34 TYR A O 7
ATOM 3822 N N . PRO A 1 2 ? 14.092 -5.512 2.926 1.00 0.00 1 PRO A N 8
ATOM 3823 C CA . PRO A 1 2 ? 13.007 -5.433 1.933 1.00 0.00 1 PRO A CA 8
ATOM 3824 C C . PRO A 1 2 ? 11.739 -4.794 2.494 1.00 0.00 1 PRO A C 8
ATOM 3825 O O . PRO A 1 2 ? 11.144 -5.308 3.449 1.00 0.00 1 PRO A O 8
ATOM 3836 N N . PRO A 1 3 ? 11.321 -3.656 1.918 1.00 0.00 2 PRO A N 8
ATOM 3837 C CA . PRO A 1 3 ? 10.130 -2.939 2.370 1.00 0.00 2 PRO A CA 8
ATOM 3838 C C . PRO A 1 3 ? 8.873 -3.784 2.231 1.00 0.00 2 PRO A C 8
ATOM 3839 O O . PRO A 1 3 ? 8.752 -4.593 1.310 1.00 0.00 2 PRO A O 8
ATOM 3850 N N . LYS A 1 4 ? 7.943 -3.597 3.146 1.00 0.00 3 LYS A N 8
ATOM 3851 C CA . LYS A 1 4 ? 6.712 -4.369 3.144 1.00 0.00 3 LYS A CA 8
ATOM 3852 C C . LYS A 1 4 ? 5.621 -3.619 2.401 1.00 0.00 3 LYS A C 8
ATOM 3853 O O . LYS A 1 4 ? 5.259 -2.503 2.773 1.00 0.00 3 LYS A O 8
ATOM 3872 N N . LYS A 1 5 ? 5.104 -4.225 1.345 1.00 0.00 4 LYS A N 8
ATOM 3873 C CA . LYS A 1 5 ? 4.037 -3.611 0.577 1.00 0.00 4 LYS A CA 8
ATOM 3874 C C . LYS A 1 5 ? 2.703 -3.887 1.252 1.00 0.00 4 LYS A C 8
ATOM 3875 O O . LYS A 1 5 ? 2.405 -5.035 1.582 1.00 0.00 4 LYS A O 8
ATOM 3894 N N . PRO A 1 6 ? 1.891 -2.849 1.489 1.00 0.00 5 PRO A N 8
ATOM 3895 C CA . PRO A 1 6 ? 0.565 -3.020 2.079 1.00 0.00 5 PRO A CA 8
ATOM 3896 C C . PRO A 1 6 ? -0.310 -3.939 1.237 1.00 0.00 5 PRO A C 8
ATOM 3897 O O . PRO A 1 6 ? -0.207 -3.967 0.008 1.00 0.00 5 PRO A O 8
ATOM 3908 N N . LYS A 1 7 ? -1.148 -4.709 1.905 1.00 0.00 6 LYS A N 8
ATOM 3909 C CA . LYS A 1 7 ? -2.038 -5.633 1.229 1.00 0.00 6 LYS A CA 8
ATOM 3910 C C . LYS A 1 7 ? -3.234 -4.883 0.659 1.00 0.00 6 LYS A C 8
ATOM 3911 O O . LYS A 1 7 ? -4.049 -4.343 1.409 1.00 0.00 6 LYS A O 8
ATOM 3930 N N . LYS A 1 8 ? -3.320 -4.846 -0.665 1.00 0.00 7 LYS A N 8
ATOM 3931 C CA . LYS A 1 8 ? -4.343 -4.067 -1.355 1.00 0.00 7 LYS A CA 8
ATOM 3932 C C . LYS A 1 8 ? -5.742 -4.608 -1.081 1.00 0.00 7 LYS A C 8
ATOM 3933 O O . LYS A 1 8 ? -6.053 -5.750 -1.427 1.00 0.00 7 LYS A O 8
ATOM 3952 N N . PRO A 1 9 ? -6.602 -3.797 -0.451 1.00 0.00 8 PRO A N 8
ATOM 3953 C CA . PRO A 1 9 ? -8.006 -4.139 -0.261 1.00 0.00 8 PRO A CA 8
ATOM 3954 C C . PRO A 1 9 ? -8.769 -4.088 -1.581 1.00 0.00 8 PRO A C 8
ATOM 3955 O O . PRO A 1 9 ? -8.977 -3.016 -2.145 1.00 0.00 8 PRO A O 8
ATOM 3966 N N . GLY A 1 10 ? -9.159 -5.248 -2.082 1.00 0.00 9 GLY A N 8
ATOM 3967 C CA . GLY A 1 10 ? -9.872 -5.301 -3.339 1.00 0.00 9 GLY A CA 8
ATOM 3968 C C . GLY A 1 10 ? -11.231 -5.935 -3.182 1.00 0.00 9 GLY A C 8
ATOM 3969 O O . GLY A 1 10 ? -12.239 -5.399 -3.642 1.00 0.00 9 GLY A O 8
ATOM 3973 N N . ASP A 1 11 ? -11.254 -7.073 -2.511 1.00 0.00 10 ASP A N 8
ATOM 3974 C CA . ASP A 1 11 ? -12.494 -7.789 -2.260 1.00 0.00 10 ASP A CA 8
ATOM 3975 C C . ASP A 1 11 ? -13.177 -7.216 -1.031 1.00 0.00 10 ASP A C 8
ATOM 3976 O O . ASP A 1 11 ? -12.606 -7.243 0.061 1.00 0.00 10 ASP A O 8
ATOM 3985 N N . ASN A 1 12 ? -14.385 -6.693 -1.215 1.00 0.00 11 ASN A N 8
ATOM 3986 C CA . ASN A 1 12 ? -15.136 -6.056 -0.127 1.00 0.00 11 ASN A CA 8
ATOM 3987 C C . ASN A 1 12 ? -14.335 -4.889 0.451 1.00 0.00 11 ASN A C 8
ATOM 3988 O O . ASN A 1 12 ? -13.731 -4.995 1.520 1.00 0.00 11 ASN A O 8
ATOM 3999 N N . ALA A 1 13 ? -14.296 -3.792 -0.295 1.00 0.00 12 ALA A N 8
ATOM 4000 C CA . ALA A 1 13 ? -13.575 -2.599 0.122 1.00 0.00 12 ALA A CA 8
ATOM 4001 C C . ALA A 1 13 ? -14.018 -1.392 -0.687 1.00 0.00 12 ALA A C 8
ATOM 4002 O O . ALA A 1 13 ? -14.149 -1.466 -1.913 1.00 0.00 12 ALA A O 8
ATOM 4009 N N . THR A 1 14 ? -14.248 -0.290 0.004 1.00 0.00 13 THR A N 8
ATOM 4010 C CA . THR A 1 14 ? -14.673 0.945 -0.629 1.00 0.00 13 THR A CA 8
ATOM 4011 C C . THR A 1 14 ? -13.472 1.708 -1.180 1.00 0.00 13 THR A C 8
ATOM 4012 O O . THR A 1 14 ? -12.345 1.494 -0.730 1.00 0.00 13 THR A O 8
ATOM 4023 N N . PRO A 1 15 ? -13.682 2.598 -2.168 1.00 0.00 14 PRO A N 8
ATOM 4024 C CA . PRO A 1 15 ? -12.616 3.469 -2.684 1.00 0.00 14 PRO A CA 8
ATOM 4025 C C . PRO A 1 15 ? -11.952 4.277 -1.572 1.00 0.00 14 PRO A C 8
ATOM 4026 O O . PRO A 1 15 ? -10.772 4.621 -1.655 1.00 0.00 14 PRO A O 8
ATOM 4037 N N . GLU A 1 16 ? -12.724 4.567 -0.529 1.00 0.00 15 GLU A N 8
ATOM 4038 C CA . GLU A 1 16 ? -12.213 5.265 0.643 1.00 0.00 15 GLU A CA 8
ATOM 4039 C C . GLU A 1 16 ? -11.164 4.415 1.357 1.00 0.00 15 GLU A C 8
ATOM 4040 O O . GLU A 1 16 ? -10.183 4.934 1.881 1.00 0.00 15 GLU A O 8
ATOM 4052 N N . LYS A 1 17 ? -11.364 3.103 1.355 1.00 0.00 16 LYS A N 8
ATOM 4053 C CA . LYS A 1 17 ? -10.436 2.189 2.002 1.00 0.00 16 LYS A CA 8
ATOM 4054 C C . LYS A 1 17 ? -9.160 2.071 1.176 1.00 0.00 16 LYS A C 8
ATOM 4055 O O . LYS A 1 17 ? -8.069 1.865 1.709 1.00 0.00 16 LYS A O 8
ATOM 4074 N N . LEU A 1 18 ? -9.307 2.216 -0.134 1.00 0.00 17 LEU A N 8
ATOM 4075 C CA . LEU A 1 18 ? -8.167 2.195 -1.042 1.00 0.00 17 LEU A CA 8
ATOM 4076 C C . LEU A 1 18 ? -7.260 3.395 -0.807 1.00 0.00 17 LEU A C 8
ATOM 4077 O O . LEU A 1 18 ? -6.066 3.343 -1.098 1.00 0.00 17 LEU A O 8
ATOM 4093 N N . ALA A 1 19 ? -7.828 4.473 -0.277 1.00 0.00 18 ALA A N 8
ATOM 4094 C CA . ALA A 1 19 ? -7.058 5.668 0.031 1.00 0.00 18 ALA A CA 8
ATOM 4095 C C . ALA A 1 19 ? -5.964 5.349 1.039 1.00 0.00 18 ALA A C 8
ATOM 4096 O O . ALA A 1 19 ? -4.829 5.810 0.907 1.00 0.00 18 ALA A O 8
ATOM 4103 N N . ALA A 1 20 ? -6.317 4.545 2.035 1.00 0.00 19 ALA A N 8
ATOM 4104 C CA . ALA A 1 20 ? -5.362 4.085 3.030 1.00 0.00 19 ALA A CA 8
ATOM 4105 C C . ALA A 1 20 ? -4.249 3.283 2.371 1.00 0.00 19 ALA A C 8
ATOM 4106 O O . ALA A 1 20 ? -3.068 3.467 2.674 1.00 0.00 19 ALA A O 8
ATOM 4113 N N . TYR A 1 21 ? -4.635 2.408 1.451 1.00 0.00 20 TYR A N 8
ATOM 4114 C CA . TYR A 1 21 ? -3.675 1.600 0.719 1.00 0.00 20 TYR A CA 8
ATOM 4115 C C . TYR A 1 21 ? -2.739 2.483 -0.084 1.00 0.00 20 TYR A C 8
ATOM 4116 O O . TYR A 1 21 ? -1.528 2.310 -0.036 1.00 0.00 20 TYR A O 8
ATOM 4134 N N . GLU A 1 22 ? -3.308 3.432 -0.816 1.00 0.00 21 GLU A N 8
ATOM 4135 C CA . GLU A 1 22 ? -2.519 4.338 -1.638 1.00 0.00 21 GLU A CA 8
ATOM 4136 C C . GLU A 1 22 ? -1.580 5.180 -0.778 1.00 0.00 21 GLU A C 8
ATOM 4137 O O . GLU A 1 22 ? -0.477 5.521 -1.204 1.00 0.00 21 GLU A O 8
ATOM 4149 N N . LYS A 1 23 ? -2.016 5.494 0.435 1.00 0.00 22 LYS A N 8
ATOM 4150 C CA . LYS A 1 23 ? -1.209 6.277 1.361 1.00 0.00 22 LYS A CA 8
ATOM 4151 C C . LYS A 1 23 ? 0.015 5.478 1.793 1.00 0.00 22 LYS A C 8
ATOM 4152 O O . LYS A 1 23 ? 1.137 5.991 1.802 1.00 0.00 22 LYS A O 8
ATOM 4171 N N . GLU A 1 24 ? -0.203 4.215 2.132 1.00 0.00 23 GLU A N 8
ATOM 4172 C CA . GLU A 1 24 ? 0.886 3.332 2.519 1.00 0.00 23 GLU A CA 8
ATOM 4173 C C . GLU A 1 24 ? 1.706 2.933 1.297 1.00 0.00 23 GLU A C 8
ATOM 4174 O O . GLU A 1 24 ? 2.911 2.707 1.391 1.00 0.00 23 GLU A O 8
ATOM 4186 N N . LEU A 1 25 ? 1.039 2.855 0.155 1.00 0.00 24 LEU A N 8
ATOM 4187 C CA . LEU A 1 25 ? 1.685 2.503 -1.103 1.00 0.00 24 LEU A CA 8
ATOM 4188 C C . LEU A 1 25 ? 2.700 3.564 -1.491 1.00 0.00 24 LEU A C 8
ATOM 4189 O O . LEU A 1 25 ? 3.808 3.247 -1.914 1.00 0.00 24 LEU A O 8
ATOM 4205 N N . ALA A 1 26 ? 2.321 4.823 -1.325 1.00 0.00 25 ALA A N 8
ATOM 4206 C CA . ALA A 1 26 ? 3.208 5.933 -1.623 1.00 0.00 25 ALA A CA 8
ATOM 4207 C C . ALA A 1 26 ? 4.460 5.859 -0.764 1.00 0.00 25 ALA A C 8
ATOM 4208 O O . ALA A 1 26 ? 5.576 6.058 -1.249 1.00 0.00 25 ALA A O 8
ATOM 4215 N N . ALA A 1 27 ? 4.262 5.550 0.511 1.00 0.00 26 ALA A N 8
ATOM 4216 C CA . ALA A 1 27 ? 5.364 5.403 1.445 1.00 0.00 26 ALA A CA 8
ATOM 4217 C C . ALA A 1 27 ? 6.217 4.203 1.070 1.00 0.00 26 ALA A C 8
ATOM 4218 O O . ALA A 1 27 ? 7.447 4.266 1.085 1.00 0.00 26 ALA A O 8
ATOM 4225 N N . TYR A 1 28 ? 5.551 3.116 0.707 1.00 0.00 27 TYR A N 8
ATOM 4226 C CA . TYR A 1 28 ? 6.231 1.903 0.295 1.00 0.00 27 TYR A CA 8
ATOM 4227 C C . TYR A 1 28 ? 7.062 2.141 -0.957 1.00 0.00 27 TYR A C 8
ATOM 4228 O O . TYR A 1 28 ? 8.219 1.737 -1.022 1.00 0.00 27 TYR A O 8
ATOM 4246 N N . GLU A 1 29 ? 6.468 2.793 -1.950 1.00 0.00 28 GLU A N 8
ATOM 4247 C CA . GLU A 1 29 ? 7.162 3.063 -3.200 1.00 0.00 28 GLU A CA 8
ATOM 4248 C C . GLU A 1 29 ? 8.383 3.941 -2.958 1.00 0.00 28 GLU A C 8
ATOM 4249 O O . GLU A 1 29 ? 9.380 3.843 -3.672 1.00 0.00 28 GLU A O 8
ATOM 4261 N N . LYS A 1 30 ? 8.306 4.788 -1.940 1.00 0.00 29 LYS A N 8
ATOM 4262 C CA . LYS A 1 30 ? 9.433 5.621 -1.555 1.00 0.00 29 LYS A CA 8
ATOM 4263 C C . LYS A 1 30 ? 10.571 4.746 -1.034 1.00 0.00 29 LYS A C 8
ATOM 4264 O O . LYS A 1 30 ? 11.718 4.880 -1.459 1.00 0.00 29 LYS A O 8
ATOM 4283 N N . GLU A 1 31 ? 10.236 3.839 -0.122 1.00 0.00 30 GLU A N 8
ATOM 4284 C CA . GLU A 1 31 ? 11.209 2.896 0.420 1.00 0.00 30 GLU A CA 8
ATOM 4285 C C . GLU A 1 31 ? 11.721 1.968 -0.680 1.00 0.00 30 GLU A C 8
ATOM 4286 O O . GLU A 1 31 ? 12.892 1.588 -0.698 1.00 0.00 30 GLU A O 8
ATOM 4298 N N . LEU A 1 32 ? 10.827 1.615 -1.598 1.00 0.00 31 LEU A N 8
ATOM 4299 C CA . LEU A 1 32 ? 11.161 0.743 -2.720 1.00 0.00 31 LEU A CA 8
ATOM 4300 C C . LEU A 1 32 ? 12.175 1.412 -3.643 1.00 0.00 31 LEU A C 8
ATOM 4301 O O . LEU A 1 32 ? 13.080 0.761 -4.163 1.00 0.00 31 LEU A O 8
ATOM 4317 N N . ALA A 1 33 ? 12.008 2.710 -3.848 1.00 0.00 32 ALA A N 8
ATOM 4318 C CA . ALA A 1 33 ? 12.925 3.484 -4.673 1.00 0.00 32 ALA A CA 8
ATOM 4319 C C . ALA A 1 33 ? 14.320 3.512 -4.058 1.00 0.00 32 ALA A C 8
ATOM 4320 O O . ALA A 1 33 ? 15.327 3.517 -4.767 1.00 0.00 32 ALA A O 8
ATOM 4327 N N . ALA A 1 34 ? 14.370 3.528 -2.734 1.00 0.00 33 ALA A N 8
ATOM 4328 C CA . ALA A 1 34 ? 15.632 3.511 -2.014 1.00 0.00 33 ALA A CA 8
ATOM 4329 C C . ALA A 1 34 ? 16.229 2.107 -1.986 1.00 0.00 33 ALA A C 8
ATOM 4330 O O . ALA A 1 34 ? 17.444 1.937 -1.859 1.00 0.00 33 ALA A O 8
ATOM 4337 N N . TYR A 1 35 ? 15.368 1.106 -2.113 1.00 0.00 34 TYR A N 8
ATOM 4338 C CA . TYR A 1 35 ? 15.791 -0.286 -2.080 1.00 0.00 34 TYR A CA 8
ATOM 4339 C C . TYR A 1 35 ? 16.270 -0.732 -3.458 1.00 0.00 34 TYR A C 8
ATOM 4340 O O . TYR A 1 35 ? 15.484 -1.191 -4.287 1.00 0.00 34 TYR A O 8
ATOM 4367 N N . PRO A 1 2 ? 14.151 -4.844 3.717 1.00 0.00 1 PRO A N 9
ATOM 4368 C CA . PRO A 1 2 ? 13.106 -5.010 2.703 1.00 0.00 1 PRO A CA 9
ATOM 4369 C C . PRO A 1 2 ? 11.793 -4.360 3.133 1.00 0.00 1 PRO A C 9
ATOM 4370 O O . PRO A 1 2 ? 11.252 -4.681 4.195 1.00 0.00 1 PRO A O 9
ATOM 4381 N N . PRO A 1 3 ? 11.277 -3.423 2.325 1.00 0.00 2 PRO A N 9
ATOM 4382 C CA . PRO A 1 3 ? 10.019 -2.740 2.624 1.00 0.00 2 PRO A CA 9
ATOM 4383 C C . PRO A 1 3 ? 8.813 -3.638 2.376 1.00 0.00 2 PRO A C 9
ATOM 4384 O O . PRO A 1 3 ? 8.750 -4.344 1.367 1.00 0.00 2 PRO A O 9
ATOM 4395 N N . LYS A 1 4 ? 7.861 -3.605 3.295 1.00 0.00 3 LYS A N 9
ATOM 4396 C CA . LYS A 1 4 ? 6.702 -4.480 3.222 1.00 0.00 3 LYS A CA 9
ATOM 4397 C C . LYS A 1 4 ? 5.617 -3.866 2.352 1.00 0.00 3 LYS A C 9
ATOM 4398 O O . LYS A 1 4 ? 5.209 -2.725 2.565 1.00 0.00 3 LYS A O 9
ATOM 4417 N N . LYS A 1 5 ? 5.163 -4.622 1.369 1.00 0.00 4 LYS A N 9
ATOM 4418 C CA . LYS A 1 5 ? 4.067 -4.188 0.521 1.00 0.00 4 LYS A CA 9
ATOM 4419 C C . LYS A 1 5 ? 2.756 -4.319 1.288 1.00 0.00 4 LYS A C 9
ATOM 4420 O O . LYS A 1 5 ? 2.447 -5.392 1.812 1.00 0.00 4 LYS A O 9
ATOM 4439 N N . PRO A 1 6 ? 1.972 -3.235 1.389 1.00 0.00 5 PRO A N 9
ATOM 4440 C CA . PRO A 1 6 ? 0.713 -3.263 2.125 1.00 0.00 5 PRO A CA 9
ATOM 4441 C C . PRO A 1 6 ? -0.304 -4.177 1.458 1.00 0.00 5 PRO A C 9
ATOM 4442 O O . PRO A 1 6 ? -0.253 -4.402 0.245 1.00 0.00 5 PRO A O 9
ATOM 4453 N N . LYS A 1 7 ? -1.204 -4.719 2.257 1.00 0.00 6 LYS A N 9
ATOM 4454 C CA . LYS A 1 7 ? -2.250 -5.590 1.750 1.00 0.00 6 LYS A CA 9
ATOM 4455 C C . LYS A 1 7 ? -3.223 -4.789 0.899 1.00 0.00 6 LYS A C 9
ATOM 4456 O O . LYS A 1 7 ? -3.955 -3.945 1.413 1.00 0.00 6 LYS A O 9
ATOM 4475 N N . LYS A 1 8 ? -3.216 -5.039 -0.399 1.00 0.00 7 LYS A N 9
ATOM 4476 C CA . LYS A 1 8 ? -4.077 -4.305 -1.312 1.00 0.00 7 LYS A CA 9
ATOM 4477 C C . LYS A 1 8 ? -5.521 -4.777 -1.191 1.00 0.00 7 LYS A C 9
ATOM 4478 O O . LYS A 1 8 ? -5.812 -5.959 -1.381 1.00 0.00 7 LYS A O 9
ATOM 4497 N N . PRO A 1 9 ? -6.437 -3.864 -0.841 1.00 0.00 8 PRO A N 9
ATOM 4498 C CA . PRO A 1 9 ? -7.873 -4.149 -0.837 1.00 0.00 8 PRO A CA 9
ATOM 4499 C C . PRO A 1 9 ? -8.401 -4.367 -2.254 1.00 0.00 8 PRO A C 9
ATOM 4500 O O . PRO A 1 9 ? -7.868 -3.803 -3.218 1.00 0.00 8 PRO A O 9
ATOM 4511 N N . GLY A 1 10 ? -9.434 -5.189 -2.387 1.00 0.00 9 GLY A N 9
ATOM 4512 C CA . GLY A 1 10 ? -9.975 -5.465 -3.698 1.00 0.00 9 GLY A CA 9
ATOM 4513 C C . GLY A 1 10 ? -11.489 -5.404 -3.747 1.00 0.00 9 GLY A C 9
ATOM 4514 O O . GLY A 1 10 ? -12.072 -4.322 -3.843 1.00 0.00 9 GLY A O 9
ATOM 4518 N N . ASP A 1 11 ? -12.128 -6.562 -3.660 1.00 0.00 10 ASP A N 9
ATOM 4519 C CA . ASP A 1 11 ? -13.571 -6.662 -3.882 1.00 0.00 10 ASP A CA 9
ATOM 4520 C C . ASP A 1 11 ? -14.364 -6.283 -2.636 1.00 0.00 10 ASP A C 9
ATOM 4521 O O . ASP A 1 11 ? -15.417 -5.646 -2.724 1.00 0.00 10 ASP A O 9
ATOM 4530 N N . ASN A 1 12 ? -13.850 -6.652 -1.476 1.00 0.00 11 ASN A N 9
ATOM 4531 C CA . ASN A 1 12 ? -14.546 -6.389 -0.222 1.00 0.00 11 ASN A CA 9
ATOM 4532 C C . ASN A 1 12 ? -13.833 -5.307 0.570 1.00 0.00 11 ASN A C 9
ATOM 4533 O O . ASN A 1 12 ? -13.206 -5.577 1.596 1.00 0.00 11 ASN A O 9
ATOM 4544 N N . ALA A 1 13 ? -13.915 -4.083 0.066 1.00 0.00 12 ALA A N 9
ATOM 4545 C CA . ALA A 1 13 ? -13.303 -2.938 0.716 1.00 0.00 12 ALA A CA 9
ATOM 4546 C C . ALA A 1 13 ? -13.907 -1.644 0.196 1.00 0.00 12 ALA A C 9
ATOM 4547 O O . ALA A 1 13 ? -14.378 -1.579 -0.945 1.00 0.00 12 ALA A O 9
ATOM 4554 N N . THR A 1 14 ? -13.901 -0.625 1.036 1.00 0.00 13 THR A N 9
ATOM 4555 C CA . THR A 1 14 ? -14.427 0.673 0.668 1.00 0.00 13 THR A CA 9
ATOM 4556 C C . THR A 1 14 ? -13.374 1.487 -0.082 1.00 0.00 13 THR A C 9
ATOM 4557 O O . THR A 1 14 ? -12.175 1.267 0.098 1.00 0.00 13 THR A O 9
ATOM 4568 N N . PRO A 1 15 ? -13.801 2.427 -0.946 1.00 0.00 14 PRO A N 9
ATOM 4569 C CA . PRO A 1 15 ? -12.881 3.318 -1.669 1.00 0.00 14 PRO A CA 9
ATOM 4570 C C . PRO A 1 15 ? -11.937 4.063 -0.728 1.00 0.00 14 PRO A C 9
ATOM 4571 O O . PRO A 1 15 ? -10.791 4.353 -1.078 1.00 0.00 14 PRO A O 9
ATOM 4582 N N . GLU A 1 16 ? -12.426 4.355 0.471 1.00 0.00 15 GLU A N 9
ATOM 4583 C CA . GLU A 1 16 ? -11.630 5.021 1.493 1.00 0.00 15 GLU A CA 9
ATOM 4584 C C . GLU A 1 16 ? -10.448 4.146 1.907 1.00 0.00 15 GLU A C 9
ATOM 4585 O O . GLU A 1 16 ? -9.347 4.641 2.153 1.00 0.00 15 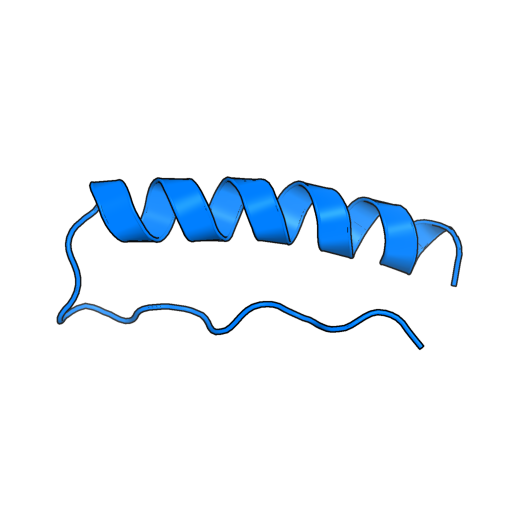GLU A O 9
ATOM 4597 N N . LYS A 1 17 ? -10.678 2.840 1.952 1.00 0.00 16 LYS A N 9
ATOM 4598 C CA . LYS A 1 17 ? -9.640 1.896 2.319 1.00 0.00 16 LYS A CA 9
ATOM 4599 C C . LYS A 1 17 ? -8.596 1.813 1.210 1.00 0.00 16 LYS A C 9
ATOM 4600 O O . LYS A 1 17 ? -7.406 1.642 1.470 1.00 0.00 16 LYS A O 9
ATOM 4619 N N . LEU A 1 18 ? -9.049 1.950 -0.030 1.00 0.00 17 LEU A N 9
ATOM 4620 C CA . LEU A 1 18 ? -8.140 1.998 -1.167 1.00 0.00 17 LEU A CA 9
ATOM 4621 C C . LEU A 1 18 ? -7.296 3.263 -1.129 1.00 0.00 17 LEU A C 9
ATOM 4622 O O . LEU A 1 18 ? -6.104 3.226 -1.421 1.00 0.00 17 LEU A O 9
ATOM 4638 N N . ALA A 1 19 ? -7.917 4.378 -0.762 1.00 0.00 18 ALA A N 9
ATOM 4639 C CA . ALA A 1 19 ? -7.205 5.639 -0.636 1.00 0.00 18 ALA A CA 9
ATOM 4640 C C . ALA A 1 19 ? -6.137 5.531 0.439 1.00 0.00 18 ALA A C 9
ATOM 4641 O O . ALA A 1 19 ? -5.032 6.061 0.300 1.00 0.00 18 ALA A O 9
ATOM 4648 N N . ALA A 1 20 ? -6.483 4.833 1.513 1.00 0.00 19 ALA A N 9
ATOM 4649 C CA . ALA A 1 20 ? -5.542 4.535 2.574 1.00 0.00 19 ALA A CA 9
ATOM 4650 C C . ALA A 1 20 ? -4.383 3.702 2.043 1.00 0.00 19 ALA A C 9
ATOM 4651 O O . ALA A 1 20 ? -3.218 3.983 2.330 1.00 0.00 19 ALA A O 9
ATOM 4658 N N . TYR A 1 21 ? -4.710 2.688 1.247 1.00 0.00 20 TYR A N 9
ATOM 4659 C CA . TYR A 1 21 ? -3.697 1.844 0.635 1.00 0.00 20 TYR A CA 9
ATOM 4660 C C . TYR A 1 21 ? -2.788 2.667 -0.256 1.00 0.00 20 TYR A C 9
ATOM 4661 O O . TYR A 1 21 ? -1.579 2.488 -0.239 1.00 0.00 20 TYR A O 9
ATOM 4679 N N . GLU A 1 22 ? -3.374 3.575 -1.023 1.00 0.00 21 GLU A N 9
ATOM 4680 C CA . GLU A 1 22 ? -2.601 4.432 -1.912 1.00 0.00 21 GLU A CA 9
ATOM 4681 C C . GLU A 1 22 ? -1.626 5.296 -1.120 1.00 0.00 21 GLU A C 9
ATOM 4682 O O . GLU A 1 22 ? -0.530 5.597 -1.589 1.00 0.00 21 GLU A O 9
ATOM 4694 N N . LYS A 1 23 ? -2.014 5.672 0.093 1.00 0.00 22 LYS A N 9
ATOM 4695 C CA . LYS A 1 23 ? -1.166 6.503 0.934 1.00 0.00 22 LYS A CA 9
ATOM 4696 C C . LYS A 1 23 ? -0.026 5.675 1.517 1.00 0.00 22 LYS A C 9
ATOM 4697 O O . LYS A 1 23 ? 1.111 6.141 1.617 1.00 0.00 22 LYS A O 9
ATOM 4716 N N . GLU A 1 24 ? -0.334 4.441 1.896 1.00 0.00 23 GLU A N 9
ATOM 4717 C CA . GLU A 1 24 ? 0.681 3.520 2.384 1.00 0.00 23 GLU A CA 9
ATOM 4718 C C . GLU A 1 24 ? 1.561 3.062 1.227 1.00 0.00 23 GLU A C 9
ATOM 4719 O O . GLU A 1 24 ? 2.748 2.791 1.396 1.00 0.00 23 GLU A O 9
ATOM 4731 N N . LEU A 1 25 ? 0.956 2.984 0.051 1.00 0.00 24 LEU A N 9
ATOM 4732 C CA . LEU A 1 25 ? 1.660 2.626 -1.170 1.00 0.00 24 LEU A CA 9
ATOM 4733 C C . LEU A 1 25 ? 2.694 3.687 -1.506 1.00 0.00 24 LEU A C 9
ATOM 4734 O O . LEU A 1 25 ? 3.798 3.374 -1.931 1.00 0.00 24 LEU A O 9
ATOM 4750 N N . ALA A 1 26 ? 2.326 4.944 -1.293 1.00 0.00 25 ALA A N 9
ATOM 4751 C CA . ALA A 1 26 ? 3.227 6.060 -1.525 1.00 0.00 25 ALA A CA 9
ATOM 4752 C C . ALA A 1 26 ? 4.461 5.952 -0.637 1.00 0.00 25 ALA A C 9
ATOM 4753 O O . ALA A 1 26 ? 5.577 6.249 -1.066 1.00 0.00 25 ALA A O 9
ATOM 4760 N N . ALA A 1 27 ? 4.249 5.517 0.600 1.00 0.00 26 ALA A N 9
ATOM 4761 C CA . ALA A 1 27 ? 5.345 5.303 1.531 1.00 0.00 26 ALA A CA 9
ATOM 4762 C C . ALA A 1 27 ? 6.175 4.107 1.094 1.00 0.00 26 ALA A C 9
ATOM 4763 O O . ALA A 1 27 ? 7.406 4.154 1.092 1.00 0.00 26 ALA A O 9
ATOM 4770 N N . TYR A 1 28 ? 5.486 3.047 0.696 1.00 0.00 27 TYR A N 9
ATOM 4771 C CA . TYR A 1 28 ? 6.137 1.831 0.246 1.00 0.00 27 TYR A CA 9
ATOM 4772 C C . TYR A 1 28 ? 6.979 2.089 -0.998 1.00 0.00 27 TYR A C 9
ATOM 4773 O O . TYR A 1 28 ? 8.126 1.662 -1.070 1.00 0.00 27 TYR A O 9
ATOM 4791 N N . GLU A 1 29 ? 6.407 2.792 -1.970 1.00 0.00 28 GLU A N 9
ATOM 4792 C CA . GLU A 1 29 ? 7.107 3.081 -3.214 1.00 0.00 28 GLU A CA 9
ATOM 4793 C C . GLU A 1 29 ? 8.350 3.922 -2.954 1.00 0.00 28 GLU A C 9
ATOM 4794 O O . GLU A 1 29 ? 9.350 3.802 -3.663 1.00 0.00 28 GLU A O 9
ATOM 4806 N N . LYS A 1 30 ? 8.284 4.764 -1.932 1.00 0.00 29 LYS A N 9
ATOM 4807 C CA . LYS A 1 30 ? 9.424 5.579 -1.546 1.00 0.00 29 LYS A CA 9
ATOM 4808 C C . LYS A 1 30 ? 10.553 4.687 -1.045 1.00 0.00 29 LYS A C 9
ATOM 4809 O O . LYS A 1 30 ? 11.704 4.817 -1.468 1.00 0.00 29 LYS A O 9
ATOM 4828 N N . GLU A 1 31 ? 10.204 3.773 -0.152 1.00 0.00 30 GLU A N 9
ATOM 4829 C CA . GLU A 1 31 ? 11.156 2.810 0.380 1.00 0.00 30 GLU A CA 9
ATOM 4830 C C . GLU A 1 31 ? 11.630 1.864 -0.720 1.00 0.00 30 GLU A C 9
ATOM 4831 O O . GLU A 1 31 ? 12.787 1.442 -0.743 1.00 0.00 30 GLU A O 9
ATOM 4843 N N . LEU A 1 32 ? 10.722 1.543 -1.633 1.00 0.00 31 LEU A N 9
ATOM 4844 C CA . LEU A 1 32 ? 11.016 0.651 -2.745 1.00 0.00 31 LEU A CA 9
ATOM 4845 C C . LEU A 1 32 ? 12.058 1.270 -3.665 1.00 0.00 31 LEU A C 9
ATOM 4846 O O . LEU A 1 32 ? 12.963 0.585 -4.142 1.00 0.00 31 LEU A O 9
ATOM 4862 N N . ALA A 1 33 ? 11.925 2.568 -3.902 1.00 0.00 32 ALA A N 9
ATOM 4863 C CA . ALA A 1 33 ? 12.859 3.296 -4.746 1.00 0.00 32 ALA A CA 9
ATOM 4864 C C . ALA A 1 33 ? 14.268 3.242 -4.172 1.00 0.00 32 ALA A C 9
ATOM 4865 O O . ALA A 1 33 ? 15.245 3.122 -4.910 1.00 0.00 32 ALA A O 9
ATOM 4872 N N . ALA A 1 34 ? 14.364 3.312 -2.851 1.00 0.00 33 ALA A N 9
ATOM 4873 C CA . ALA A 1 34 ? 15.648 3.247 -2.176 1.00 0.00 33 ALA A CA 9
ATOM 4874 C C . ALA A 1 34 ? 16.209 1.828 -2.206 1.00 0.00 33 ALA A C 9
ATOM 4875 O O . ALA A 1 34 ? 17.424 1.629 -2.271 1.00 0.00 33 ALA A O 9
ATOM 4882 N N . TYR A 1 35 ? 15.316 0.845 -2.163 1.00 0.00 34 TYR A N 9
ATOM 4883 C CA . TYR A 1 35 ? 15.710 -0.559 -2.186 1.00 0.00 34 TYR A CA 9
ATOM 4884 C C . TYR A 1 35 ? 16.257 -0.944 -3.559 1.00 0.00 34 TYR A C 9
ATOM 4885 O O . TYR A 1 35 ? 17.276 -1.628 -3.668 1.00 0.00 34 TYR A O 9
ATOM 4912 N N . PRO A 1 2 ? 14.763 -3.910 3.365 1.00 0.00 1 PRO A N 10
ATOM 4913 C CA . PRO A 1 2 ? 13.671 -4.377 2.503 1.00 0.00 1 PRO A CA 10
ATOM 4914 C C . PRO A 1 2 ? 12.304 -4.014 3.075 1.00 0.00 1 PRO 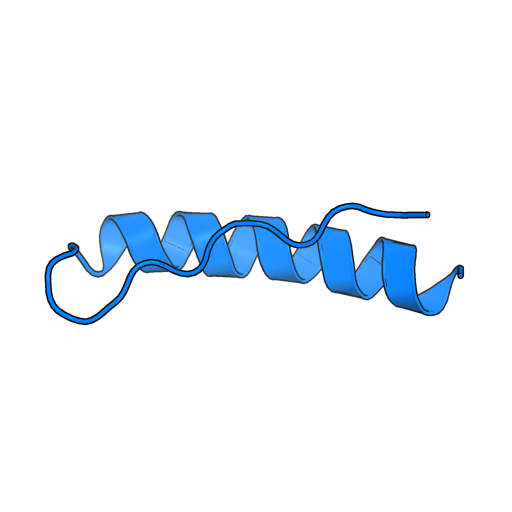A C 10
ATOM 4915 O O . PRO A 1 2 ? 11.916 -4.504 4.136 1.00 0.00 1 PRO A O 10
ATOM 4926 N N . PRO A 1 3 ? 11.564 -3.133 2.389 1.00 0.00 2 PRO A N 10
ATOM 4927 C CA . PRO A 1 3 ? 10.245 -2.700 2.838 1.00 0.00 2 PRO A CA 10
ATOM 4928 C C . PRO A 1 3 ? 9.151 -3.679 2.434 1.00 0.00 2 PRO A C 10
ATOM 4929 O O . PRO A 1 3 ? 9.196 -4.269 1.353 1.00 0.00 2 PRO A O 10
ATOM 4940 N N . LYS A 1 4 ? 8.168 -3.849 3.300 1.00 0.00 3 LYS A N 10
ATOM 4941 C CA . LYS A 1 4 ? 7.097 -4.795 3.048 1.00 0.00 3 LYS A CA 10
ATOM 4942 C C . LYS A 1 4 ? 5.964 -4.138 2.272 1.00 0.00 3 LYS A C 10
ATOM 4943 O O . LYS A 1 4 ? 5.583 -2.998 2.551 1.00 0.00 3 LYS A O 10
ATOM 4962 N N . LYS A 1 5 ? 5.434 -4.862 1.301 1.00 0.00 4 LYS A N 10
ATOM 4963 C CA . LYS A 1 5 ? 4.305 -4.388 0.519 1.00 0.00 4 LYS A CA 10
ATOM 4964 C C . LYS A 1 5 ? 3.009 -4.580 1.304 1.00 0.00 4 LYS A C 10
ATOM 4965 O O . LYS A 1 5 ? 2.741 -5.678 1.807 1.00 0.00 4 LYS A O 10
ATOM 4984 N N . PRO A 1 6 ? 2.194 -3.521 1.438 1.00 0.00 5 PRO A N 10
ATOM 4985 C CA . PRO A 1 6 ? 0.896 -3.620 2.098 1.00 0.00 5 PRO A CA 10
ATOM 4986 C C . PRO A 1 6 ? -0.096 -4.393 1.241 1.00 0.00 5 PRO A C 10
ATOM 4987 O O . PRO A 1 6 ? 0.008 -4.407 0.012 1.00 0.00 5 PRO A O 10
ATOM 4998 N N . LYS A 1 7 ? -1.045 -5.036 1.890 1.00 0.00 6 LYS A N 10
ATOM 4999 C CA . LYS A 1 7 ? -2.025 -5.848 1.193 1.00 0.00 6 LYS A CA 10
ATOM 5000 C C . LYS A 1 7 ? -3.098 -4.974 0.564 1.00 0.00 6 LYS A C 10
ATOM 5001 O O . LYS A 1 7 ? -3.642 -4.079 1.211 1.00 0.00 6 LYS A O 10
ATOM 5020 N N . LYS A 1 8 ? -3.381 -5.228 -0.704 1.00 0.00 7 LYS A N 10
ATOM 5021 C CA . LYS A 1 8 ? -4.444 -4.527 -1.405 1.00 0.00 7 LYS A CA 10
ATOM 5022 C C . LYS A 1 8 ? -5.797 -4.991 -0.877 1.00 0.00 7 LYS A C 10
ATOM 5023 O O . LYS A 1 8 ? -6.080 -6.193 -0.866 1.00 0.00 7 LYS A O 10
ATOM 5042 N N . PRO A 1 9 ? -6.642 -4.052 -0.413 1.00 0.00 8 PRO A N 10
ATOM 5043 C CA . PRO A 1 9 ? -7.998 -4.369 0.045 1.00 0.00 8 PRO A CA 10
ATOM 5044 C C . PRO A 1 9 ? -8.798 -5.140 -1.002 1.00 0.00 8 PRO A C 10
ATOM 5045 O O . PRO A 1 9 ? -8.496 -5.086 -2.200 1.00 0.00 8 PRO A O 10
ATOM 5056 N N . GLY A 1 10 ? -9.807 -5.865 -0.544 1.00 0.00 9 GLY A N 10
ATOM 5057 C CA . GLY A 1 10 ? -10.606 -6.678 -1.435 1.00 0.00 9 GLY A CA 10
ATOM 5058 C C . GLY A 1 10 ? -11.609 -5.863 -2.226 1.00 0.00 9 GLY A C 10
ATOM 5059 O O . GLY A 1 10 ? -11.622 -4.632 -2.151 1.00 0.00 9 GLY A O 10
ATOM 5063 N N . ASP A 1 11 ? -12.466 -6.549 -2.970 1.00 0.00 10 ASP A N 10
ATOM 5064 C CA . ASP A 1 11 ? -13.453 -5.889 -3.822 1.00 0.00 10 ASP A CA 10
ATOM 5065 C C . ASP A 1 11 ? -14.638 -5.401 -2.999 1.00 0.00 10 ASP A C 10
ATOM 5066 O O . ASP A 1 11 ? -15.496 -4.668 -3.491 1.00 0.00 10 ASP A O 10
ATOM 5075 N N . ASN A 1 12 ? -14.672 -5.807 -1.740 1.00 0.00 11 ASN A N 10
ATOM 5076 C CA . ASN A 1 12 ? -15.761 -5.443 -0.836 1.00 0.00 11 ASN A CA 10
ATOM 5077 C C . ASN A 1 12 ? -15.386 -4.229 0.013 1.00 0.00 11 ASN A C 10
ATOM 5078 O O . ASN A 1 12 ? -16.070 -3.901 0.984 1.00 0.00 11 ASN A O 10
ATOM 5089 N N . ALA A 1 13 ? -14.305 -3.563 -0.360 1.00 0.00 12 ALA A N 10
ATOM 5090 C CA . ALA A 1 13 ? -13.809 -2.430 0.407 1.00 0.00 12 ALA A CA 10
ATOM 5091 C C . ALA A 1 13 ? -14.194 -1.111 -0.248 1.00 0.00 12 ALA A C 10
ATOM 5092 O O . ALA A 1 13 ? -14.360 -1.030 -1.468 1.00 0.00 12 ALA A O 10
ATOM 5099 N N . THR A 1 14 ? -14.334 -0.084 0.574 1.00 0.00 13 THR A N 10
ATOM 5100 C CA . THR A 1 14 ? -14.708 1.238 0.107 1.00 0.00 13 THR A CA 10
ATOM 5101 C C . THR A 1 14 ? -13.528 1.941 -0.565 1.00 0.00 13 THR A C 10
ATOM 5102 O O . THR A 1 14 ? -12.371 1.615 -0.292 1.00 0.00 13 THR A O 10
ATOM 5113 N N . PRO A 1 15 ? -13.800 2.908 -1.463 1.00 0.00 14 PRO A N 10
ATOM 5114 C CA . PRO A 1 15 ? -12.749 3.711 -2.104 1.00 0.00 14 PRO A CA 10
ATOM 5115 C C . PRO A 1 15 ? -11.821 4.362 -1.082 1.00 0.00 14 PRO A C 10
ATOM 5116 O O . PRO A 1 15 ? -10.620 4.501 -1.317 1.00 0.00 14 PRO A O 10
ATOM 5127 N N . GLU A 1 16 ? -12.382 4.734 0.064 1.00 0.00 15 GLU A N 10
ATOM 5128 C CA . GLU A 1 16 ? -11.609 5.329 1.147 1.00 0.00 15 GLU A CA 10
ATOM 5129 C C . GLU A 1 16 ? -10.568 4.338 1.672 1.00 0.00 15 GLU A C 10
ATOM 5130 O O . GLU A 1 16 ? -9.471 4.727 2.083 1.00 0.00 15 GLU A O 10
ATOM 5142 N N . LYS A 1 17 ? -10.909 3.055 1.634 1.00 0.00 16 LYS A N 10
ATOM 5143 C CA . LYS A 1 17 ? -10.023 2.016 2.129 1.00 0.00 16 LYS A CA 10
ATOM 5144 C C . LYS A 1 17 ? -8.905 1.765 1.123 1.00 0.00 16 LYS A C 10
ATOM 5145 O O . LYS A 1 17 ? -7.769 1.476 1.497 1.00 0.00 16 LYS A O 10
ATOM 5164 N N . LEU A 1 18 ? -9.233 1.885 -0.159 1.00 0.00 17 LEU A N 10
ATOM 5165 C CA . LEU A 1 18 ? -8.230 1.794 -1.214 1.00 0.00 17 LEU A CA 10
ATOM 5166 C C . LEU A 1 18 ? -7.275 2.973 -1.136 1.00 0.00 17 LEU A C 10
ATOM 5167 O O . LEU A 1 18 ? -6.073 2.824 -1.346 1.00 0.00 17 LEU A O 10
ATOM 5183 N N . ALA A 1 19 ? -7.817 4.144 -0.821 1.00 0.00 18 ALA A N 10
ATOM 5184 C CA . ALA A 1 19 ? -7.010 5.337 -0.647 1.00 0.00 18 ALA A CA 10
ATOM 5185 C C . ALA A 1 19 ? -6.007 5.140 0.478 1.00 0.00 18 ALA A C 10
ATOM 5186 O O . ALA A 1 19 ? -4.873 5.615 0.406 1.00 0.00 18 ALA A O 10
ATOM 5193 N N . ALA A 1 20 ? -6.438 4.429 1.514 1.00 0.00 19 ALA A N 10
ATOM 5194 C CA . ALA A 1 20 ? -5.564 4.074 2.620 1.00 0.00 19 ALA A CA 10
ATOM 5195 C C . ALA A 1 20 ? -4.409 3.210 2.132 1.00 0.00 19 ALA A C 10
ATOM 5196 O O . ALA A 1 20 ? -3.257 3.415 2.517 1.00 0.00 19 ALA A O 10
ATOM 5203 N N . TYR A 1 21 ? -4.725 2.250 1.271 1.00 0.00 20 TYR A N 10
ATOM 5204 C CA . TYR A 1 21 ? -3.707 1.402 0.670 1.00 0.00 20 TYR A CA 10
ATOM 5205 C C . TYR A 1 21 ? -2.751 2.231 -0.169 1.00 0.00 20 TYR A C 10
ATOM 5206 O O . TYR A 1 21 ? -1.540 2.075 -0.067 1.00 0.00 20 TYR A O 10
ATOM 5224 N N . GLU A 1 22 ? -3.302 3.117 -0.989 1.00 0.00 21 GLU A N 10
ATOM 5225 C CA . GLU A 1 22 ? -2.488 3.977 -1.842 1.00 0.00 21 GLU A CA 10
ATOM 5226 C C . GLU A 1 22 ? -1.576 4.862 -0.996 1.00 0.00 21 GLU A C 10
ATOM 5227 O O . GLU A 1 22 ? -0.461 5.188 -1.398 1.00 0.00 21 GLU A O 10
ATOM 5239 N N . LYS A 1 23 ? -2.054 5.229 0.186 1.00 0.00 22 LYS A N 10
ATOM 5240 C CA . LYS A 1 23 ? -1.283 6.048 1.107 1.00 0.00 22 LYS A CA 10
ATOM 5241 C C . LYS A 1 23 ? -0.060 5.283 1.600 1.00 0.00 22 LYS A C 10
ATOM 5242 O O . LYS A 1 23 ? 1.037 5.837 1.698 1.00 0.00 22 LYS A O 10
ATOM 5261 N N . GLU A 1 24 ? -0.252 4.006 1.901 1.00 0.00 23 GLU A N 10
ATOM 5262 C CA . GLU A 1 24 ? 0.849 3.156 2.330 1.00 0.00 23 GLU A CA 10
ATOM 5263 C C . GLU A 1 24 ? 1.678 2.716 1.131 1.00 0.00 23 GLU A C 10
ATOM 5264 O O . GLU A 1 24 ? 2.876 2.468 1.250 1.00 0.00 23 GLU A O 10
ATOM 5276 N N . LEU A 1 25 ? 1.027 2.619 -0.017 1.00 0.00 24 LEU A N 10
ATOM 5277 C CA . LEU A 1 25 ? 1.702 2.284 -1.261 1.00 0.00 24 LEU A CA 10
ATOM 5278 C C . LEU A 1 25 ? 2.706 3.369 -1.609 1.00 0.00 24 LEU A C 10
ATOM 5279 O O . LEU A 1 25 ? 3.807 3.085 -2.067 1.00 0.00 24 LEU A O 10
ATOM 5295 N N . ALA A 1 26 ? 2.316 4.611 -1.363 1.00 0.00 25 ALA A N 10
ATOM 5296 C CA . ALA A 1 26 ? 3.201 5.744 -1.559 1.00 0.00 25 ALA A CA 10
ATOM 5297 C C . ALA A 1 26 ? 4.434 5.617 -0.676 1.00 0.00 25 ALA A C 10
ATOM 5298 O O . ALA A 1 26 ? 5.554 5.888 -1.109 1.00 0.00 25 ALA A O 10
ATOM 5305 N N . ALA A 1 27 ? 4.219 5.184 0.561 1.00 0.00 26 ALA A N 10
ATOM 5306 C CA . ALA A 1 27 ? 5.311 4.970 1.495 1.00 0.00 26 ALA A CA 10
ATOM 5307 C C . ALA A 1 27 ? 6.179 3.811 1.036 1.00 0.00 26 ALA A C 10
ATOM 5308 O O . ALA A 1 27 ? 7.407 3.870 1.110 1.00 0.00 26 ALA A O 10
ATOM 5315 N N . TYR A 1 28 ? 5.528 2.764 0.548 1.00 0.00 27 TYR A N 10
ATOM 5316 C CA . TYR A 1 28 ? 6.228 1.603 0.039 1.00 0.00 27 TYR A CA 10
ATOM 5317 C C . TYR A 1 28 ? 7.070 1.967 -1.176 1.00 0.00 27 TYR A C 10
ATOM 5318 O O . TYR A 1 28 ? 8.246 1.626 -1.239 1.00 0.00 27 TYR A O 10
ATOM 5336 N N . GLU A 1 29 ? 6.468 2.670 -2.132 1.00 0.00 28 GLU A N 10
ATOM 5337 C CA . GLU A 1 29 ? 7.177 3.064 -3.345 1.00 0.00 28 GLU A CA 10
ATOM 5338 C C . GLU A 1 29 ? 8.338 4.001 -3.018 1.00 0.00 28 GLU A C 10
ATOM 5339 O O . GLU A 1 29 ? 9.347 4.028 -3.726 1.00 0.00 28 GLU A O 10
ATOM 5351 N N . LYS A 1 30 ? 8.193 4.765 -1.939 1.00 0.00 29 LYS A N 10
ATOM 5352 C CA . LYS A 1 30 ? 9.270 5.619 -1.461 1.00 0.00 29 LYS A CA 10
ATOM 5353 C C . LYS A 1 30 ? 10.447 4.770 -0.995 1.00 0.00 29 LYS A C 10
ATOM 5354 O O . LYS A 1 30 ? 11.592 4.995 -1.391 1.00 0.00 29 LYS A O 10
ATOM 5373 N N . GLU A 1 31 ? 10.158 3.791 -0.148 1.00 0.00 30 GLU A N 10
ATOM 5374 C CA . GLU A 1 31 ? 11.183 2.888 0.356 1.00 0.00 30 GLU A CA 10
ATOM 5375 C C . GLU A 1 31 ? 11.725 2.001 -0.761 1.00 0.00 30 GLU A C 10
ATOM 5376 O O . GLU A 1 31 ? 12.892 1.611 -0.749 1.00 0.00 30 GLU A O 10
ATOM 5388 N N . LEU A 1 32 ? 10.863 1.700 -1.722 1.00 0.00 31 LEU A N 10
ATOM 5389 C CA . LEU A 1 32 ? 11.229 0.892 -2.880 1.00 0.00 31 LEU A CA 10
ATOM 5390 C C . LEU A 1 32 ? 12.310 1.587 -3.693 1.00 0.00 31 LEU A C 10
ATOM 5391 O O . LEU A 1 32 ? 13.239 0.948 -4.190 1.00 0.00 31 LEU A O 10
ATOM 5407 N N . ALA A 1 33 ? 12.182 2.902 -3.815 1.00 0.00 32 ALA A N 10
ATOM 5408 C CA . ALA A 1 33 ? 13.156 3.711 -4.528 1.00 0.00 32 ALA A CA 10
ATOM 5409 C C . ALA A 1 33 ? 14.523 3.643 -3.858 1.00 0.00 32 ALA A C 10
ATOM 5410 O O . ALA A 1 33 ? 15.556 3.678 -4.525 1.00 0.00 32 ALA A O 10
ATOM 5417 N N . ALA A 1 34 ? 14.520 3.533 -2.536 1.00 0.00 33 ALA A N 10
ATOM 5418 C CA . ALA A 1 34 ? 15.754 3.457 -1.768 1.00 0.00 33 ALA A CA 10
ATOM 5419 C C . ALA A 1 34 ? 16.322 2.041 -1.775 1.00 0.00 33 ALA A C 10
ATOM 5420 O O . ALA A 1 34 ? 17.477 1.822 -1.413 1.00 0.00 33 ALA A O 10
ATOM 5427 N N . TYR A 1 35 ? 15.501 1.082 -2.179 1.00 0.00 34 TYR A N 10
ATOM 5428 C CA . TYR A 1 35 ? 15.922 -0.308 -2.237 1.00 0.00 34 TYR A CA 10
ATOM 5429 C C . TYR A 1 35 ? 16.493 -0.632 -3.614 1.00 0.00 34 TYR A C 10
ATOM 5430 O O . TYR A 1 35 ? 17.425 -1.426 -3.748 1.00 0.00 34 TYR A O 10
ATOM 5457 N N . PRO A 1 2 ? 14.865 -3.558 3.582 1.00 0.00 1 PRO A N 11
ATOM 5458 C CA . PRO A 1 2 ? 13.803 -4.239 2.831 1.00 0.00 1 PRO A CA 11
ATOM 5459 C C . PRO A 1 2 ? 12.407 -3.802 3.278 1.00 0.00 1 PRO A C 11
ATOM 5460 O O . PRO A 1 2 ? 12.014 -4.023 4.427 1.00 0.00 1 PRO A O 11
ATOM 5471 N N . PRO A 1 3 ? 11.650 -3.159 2.379 1.00 0.00 2 PRO A N 11
ATOM 5472 C CA . PRO A 1 3 ? 10.295 -2.695 2.669 1.00 0.00 2 PRO A CA 11
ATOM 5473 C C . PRO A 1 3 ? 9.248 -3.782 2.440 1.00 0.00 2 PRO A C 11
ATOM 5474 O O . PRO A 1 3 ? 9.452 -4.696 1.640 1.00 0.00 2 PRO A O 11
ATOM 5485 N N . LYS A 1 4 ? 8.131 -3.689 3.145 1.00 0.00 3 LYS A N 11
ATOM 5486 C CA . LYS A 1 4 ? 7.062 -4.665 2.999 1.00 0.00 3 LYS A CA 11
ATOM 5487 C C . LYS A 1 4 ? 5.887 -4.048 2.245 1.00 0.00 3 LYS A C 11
ATOM 5488 O O . LYS A 1 4 ? 5.518 -2.897 2.487 1.00 0.00 3 LYS A O 11
ATOM 5507 N N . LYS A 1 5 ? 5.307 -4.808 1.329 1.00 0.00 4 LYS A N 11
ATOM 5508 C CA . LYS A 1 5 ? 4.229 -4.305 0.495 1.00 0.00 4 LYS A CA 11
ATOM 5509 C C . LYS A 1 5 ? 2.920 -4.293 1.284 1.00 0.00 4 LYS A C 11
ATOM 5510 O O . LYS A 1 5 ? 2.640 -5.227 2.039 1.00 0.00 4 LYS A O 11
ATOM 5529 N N . PRO A 1 6 ? 2.108 -3.229 1.150 1.00 0.00 5 PRO A N 11
ATOM 5530 C CA . PRO A 1 6 ? 0.835 -3.123 1.859 1.00 0.00 5 PRO A CA 11
ATOM 5531 C C . PRO A 1 6 ? -0.218 -4.049 1.272 1.00 0.00 5 PRO A C 11
ATOM 5532 O O . PRO A 1 6 ? -0.105 -4.487 0.127 1.00 0.00 5 PRO A O 11
ATOM 5543 N N . LYS A 1 7 ? -1.234 -4.344 2.060 1.00 0.00 6 LYS A N 11
ATOM 5544 C CA . LYS A 1 7 ? -2.298 -5.227 1.629 1.00 0.00 6 LYS A CA 11
ATOM 5545 C C . LYS A 1 7 ? -3.294 -4.470 0.763 1.00 0.00 6 LYS A C 11
ATOM 5546 O O . LYS A 1 7 ? -3.865 -3.464 1.192 1.00 0.00 6 LYS A O 11
ATOM 5565 N N . LYS A 1 8 ? -3.490 -4.951 -0.454 1.00 0.00 7 LYS A N 11
ATOM 5566 C CA . LYS A 1 8 ? -4.397 -4.314 -1.398 1.00 0.00 7 LYS A CA 11
ATOM 5567 C C . LYS A 1 8 ? -5.827 -4.794 -1.172 1.00 0.00 7 LYS A C 11
ATOM 5568 O O . LYS A 1 8 ? -6.131 -5.967 -1.383 1.00 0.00 7 LYS A O 11
ATOM 5587 N N . PRO A 1 9 ? -6.717 -3.890 -0.733 1.00 0.00 8 PRO A N 11
ATOM 5588 C CA . PRO A 1 9 ? -8.130 -4.213 -0.504 1.00 0.00 8 PRO A CA 11
ATOM 5589 C C . PRO A 1 9 ? -8.811 -4.730 -1.769 1.00 0.00 8 PRO A C 11
ATOM 5590 O O . PRO A 1 9 ? -8.517 -4.271 -2.877 1.00 0.00 8 PRO A O 11
ATOM 5601 N N . GLY A 1 10 ? -9.714 -5.688 -1.603 1.00 0.00 9 GLY A N 11
ATOM 5602 C CA . GLY A 1 10 ? -10.385 -6.276 -2.742 1.00 0.00 9 GLY A CA 11
ATOM 5603 C C . GLY A 1 10 ? -11.718 -5.611 -3.044 1.00 0.00 9 GLY A C 11
ATOM 5604 O O . GLY A 1 10 ? -11.893 -4.416 -2.796 1.00 0.00 9 GLY A O 11
ATOM 5608 N N . ASP A 1 11 ? -12.661 -6.390 -3.564 1.00 0.00 10 ASP A N 11
ATOM 5609 C CA . ASP A 1 11 ? -13.969 -5.863 -3.964 1.00 0.00 10 ASP A CA 11
ATOM 5610 C C . ASP A 1 11 ? -14.801 -5.442 -2.757 1.00 0.00 10 ASP A C 11
ATOM 5611 O O . ASP A 1 11 ? -15.578 -4.488 -2.826 1.00 0.00 10 ASP A O 11
ATOM 5620 N N . ASN A 1 12 ? -14.612 -6.137 -1.646 1.00 0.00 11 ASN A N 11
ATOM 5621 C CA . ASN A 1 12 ? -15.425 -5.921 -0.451 1.00 0.00 11 ASN A CA 11
ATOM 5622 C C . ASN A 1 12 ? -14.869 -4.789 0.409 1.00 0.00 11 ASN A C 11
ATOM 5623 O O . ASN A 1 12 ? -15.112 -4.737 1.616 1.00 0.00 11 ASN A O 11
ATOM 5634 N N . ALA A 1 13 ? -14.148 -3.869 -0.215 1.00 0.00 12 ALA A N 11
ATOM 5635 C CA . ALA A 1 13 ? -13.569 -2.742 0.496 1.00 0.00 12 ALA A CA 11
ATOM 5636 C C . ALA A 1 13 ? -14.024 -1.430 -0.118 1.00 0.00 12 ALA A C 11
ATOM 5637 O O . ALA A 1 13 ? -14.342 -1.368 -1.308 1.00 0.00 12 ALA A O 11
ATOM 5644 N N . THR A 1 14 ? -14.053 -0.385 0.693 1.00 0.00 13 THR A N 11
ATOM 5645 C CA . THR A 1 14 ? -14.501 0.919 0.240 1.00 0.00 13 THR A CA 11
ATOM 5646 C C . THR A 1 14 ? -13.370 1.674 -0.454 1.00 0.00 13 THR A C 11
ATOM 5647 O O . THR A 1 14 ? -12.193 1.429 -0.175 1.00 0.00 13 THR A O 11
ATOM 5658 N N . PRO A 1 15 ? -13.701 2.598 -1.376 1.00 0.00 14 PRO A N 11
ATOM 5659 C CA . PRO A 1 15 ? -12.704 3.465 -2.021 1.00 0.00 14 PRO A CA 11
ATOM 5660 C C . PRO A 1 15 ? -11.870 4.229 -0.996 1.00 0.00 14 PRO A C 11
ATOM 5661 O O . PRO A 1 15 ? -10.711 4.573 -1.243 1.00 0.00 14 PRO A O 11
ATOM 5672 N N . GLU A 1 16 ? -12.474 4.476 0.160 1.00 0.00 15 GLU A N 11
ATOM 5673 C CA . GLU A 1 16 ? -11.795 5.130 1.266 1.00 0.00 15 GLU A CA 11
ATOM 5674 C C . GLU A 1 16 ? -10.652 4.260 1.777 1.00 0.00 15 GLU A C 11
ATOM 5675 O O . GLU A 1 16 ? -9.590 4.763 2.140 1.00 0.00 15 GLU A O 11
ATOM 5687 N N . LYS A 1 17 ? -10.858 2.949 1.782 1.00 0.00 16 LYS A N 11
ATOM 5688 C CA . LYS A 1 17 ? -9.836 2.033 2.249 1.00 0.00 16 LYS A CA 11
ATOM 5689 C C . LYS A 1 17 ? -8.753 1.880 1.188 1.00 0.00 16 LYS A C 11
ATOM 5690 O O . LYS A 1 17 ? -7.594 1.609 1.500 1.00 0.00 16 LYS A O 11
ATOM 5709 N N . LEU A 1 18 ? -9.138 2.062 -0.069 1.00 0.00 17 LEU A N 11
ATOM 5710 C CA . LEU A 1 18 ? -8.169 2.089 -1.156 1.00 0.00 17 LEU A CA 11
ATOM 5711 C C . LEU A 1 18 ? -7.261 3.301 -1.019 1.00 0.00 17 LEU A C 11
ATOM 5712 O O . LEU A 1 18 ? -6.072 3.228 -1.316 1.00 0.00 17 LEU A O 11
ATOM 5728 N N . ALA A 1 19 ? -7.825 4.408 -0.549 1.00 0.00 18 ALA A N 11
ATOM 5729 C CA . ALA A 1 19 ? -7.050 5.614 -0.299 1.00 0.00 18 ALA A CA 11
ATOM 5730 C C . ALA A 1 19 ? -5.995 5.351 0.765 1.00 0.00 18 ALA A C 11
ATOM 5731 O O . ALA A 1 19 ? -4.878 5.865 0.695 1.00 0.00 18 ALA A O 11
ATOM 5738 N N . ALA A 1 20 ? -6.364 4.544 1.752 1.00 0.00 19 ALA A N 11
ATOM 5739 C CA . ALA A 1 20 ? -5.429 4.104 2.772 1.00 0.00 19 ALA A CA 11
ATOM 5740 C C . ALA A 1 20 ? -4.319 3.271 2.147 1.00 0.00 19 ALA A C 11
ATOM 5741 O O . ALA A 1 20 ? -3.139 3.477 2.428 1.00 0.00 19 ALA A O 11
ATOM 5748 N N . TYR A 1 21 ? -4.711 2.346 1.276 1.00 0.00 20 TYR A N 11
ATOM 5749 C CA . TYR A 1 21 ? -3.758 1.492 0.583 1.00 0.00 20 TYR A CA 11
ATOM 5750 C C . TYR A 1 21 ? -2.805 2.317 -0.263 1.00 0.00 20 TYR A C 11
ATOM 5751 O O . TYR A 1 21 ? -1.605 2.087 -0.245 1.00 0.00 20 TYR A O 11
ATOM 5769 N N . GLU A 1 22 ? -3.345 3.273 -1.003 1.00 0.00 21 GLU A N 11
ATOM 5770 C CA . GLU A 1 22 ? -2.529 4.119 -1.860 1.00 0.00 21 GLU A CA 11
ATOM 5771 C C . GLU A 1 22 ? -1.543 4.940 -1.032 1.00 0.00 21 GLU A C 11
ATOM 5772 O O . GLU A 1 22 ? -0.434 5.229 -1.483 1.00 0.00 21 GLU A O 11
ATOM 5784 N N . LYS A 1 23 ? -1.937 5.293 0.187 1.00 0.00 22 LYS A N 11
ATOM 5785 C CA . LYS A 1 23 ? -1.053 6.011 1.093 1.00 0.00 22 LYS A CA 11
ATOM 5786 C C . LYS A 1 23 ? 0.064 5.087 1.572 1.00 0.00 22 LYS A C 11
ATOM 5787 O O . LYS A 1 23 ? 1.234 5.472 1.606 1.00 0.00 22 LYS A O 11
ATOM 5806 N N . GLU A 1 24 ? -0.305 3.859 1.921 1.00 0.00 23 GLU A N 11
ATOM 5807 C CA . GLU A 1 24 ? 0.670 2.858 2.332 1.00 0.00 23 GLU A CA 11
ATOM 5808 C C . GLU A 1 24 ? 1.568 2.498 1.154 1.00 0.00 23 GLU A C 11
ATOM 5809 O O . GLU A 1 24 ? 2.772 2.285 1.310 1.00 0.00 23 GLU A O 11
ATOM 5821 N N . LEU A 1 25 ? 0.961 2.439 -0.023 1.00 0.00 24 LEU A N 11
ATOM 5822 C CA . LEU A 1 25 ? 1.662 2.105 -1.253 1.00 0.00 24 LEU A CA 11
ATOM 5823 C C . LEU A 1 25 ? 2.692 3.172 -1.577 1.00 0.00 24 LEU A C 11
ATOM 5824 O O . LEU A 1 25 ? 3.797 2.865 -2.010 1.00 0.00 24 LEU A O 11
ATOM 5840 N N . ALA A 1 26 ? 2.319 4.423 -1.351 1.00 0.00 25 ALA A N 11
ATOM 5841 C CA . ALA A 1 26 ? 3.212 5.543 -1.587 1.00 0.00 25 ALA A CA 11
ATOM 5842 C C . ALA A 1 26 ? 4.439 5.452 -0.693 1.00 0.00 25 ALA A C 11
ATOM 5843 O O . ALA A 1 26 ? 5.560 5.719 -1.129 1.00 0.00 25 ALA A O 11
ATOM 5850 N N . ALA A 1 27 ? 4.221 5.062 0.556 1.00 0.00 26 ALA A N 11
ATOM 5851 C CA . ALA A 1 27 ? 5.313 4.859 1.491 1.00 0.00 26 ALA A CA 11
ATOM 5852 C C . ALA A 1 27 ? 6.181 3.697 1.034 1.00 0.00 26 ALA A C 11
ATOM 5853 O O . ALA A 1 27 ? 7.410 3.778 1.043 1.00 0.00 26 ALA A O 11
ATOM 5860 N N . TYR A 1 28 ? 5.522 2.634 0.595 1.00 0.00 27 TYR A N 11
ATOM 5861 C CA . TYR A 1 28 ? 6.205 1.446 0.113 1.00 0.00 27 TYR A CA 11
ATOM 5862 C C . TYR A 1 28 ? 7.039 1.758 -1.121 1.00 0.00 27 TYR A C 11
ATOM 5863 O O . TYR A 1 28 ? 8.204 1.381 -1.193 1.00 0.00 27 TYR A O 11
ATOM 5881 N N . GLU A 1 29 ? 6.441 2.449 -2.086 1.00 0.00 28 GLU A N 11
ATOM 5882 C CA . GLU A 1 29 ? 7.139 2.794 -3.318 1.00 0.00 28 GLU A CA 11
ATOM 5883 C C . GLU A 1 29 ? 8.339 3.683 -3.025 1.00 0.00 28 GLU A C 11
ATOM 5884 O O . GLU A 1 29 ? 9.363 3.601 -3.706 1.00 0.00 28 GLU A O 11
ATOM 5896 N N . LYS A 1 30 ? 8.211 4.531 -2.010 1.00 0.00 29 LYS A N 11
ATOM 5897 C CA . LYS A 1 30 ? 9.298 5.414 -1.624 1.00 0.00 29 LYS A CA 11
ATOM 5898 C C . LYS A 1 30 ? 10.457 4.605 -1.060 1.00 0.00 29 LYS A C 11
ATOM 5899 O O . LYS A 1 30 ? 11.607 4.785 -1.463 1.00 0.00 29 LYS A O 11
ATOM 5918 N N . GLU A 1 31 ? 10.146 3.701 -0.138 1.00 0.00 30 GLU A N 11
ATOM 5919 C CA . GLU A 1 31 ? 11.157 2.822 0.436 1.00 0.00 30 GLU A CA 11
ATOM 5920 C C . GLU A 1 31 ? 11.719 1.900 -0.642 1.00 0.00 30 GLU A C 11
ATOM 5921 O O . GLU A 1 31 ? 12.898 1.553 -0.630 1.00 0.00 30 GLU A O 11
ATOM 5933 N N . LEU A 1 32 ? 10.858 1.518 -1.574 1.00 0.00 31 LEU A N 11
ATOM 5934 C CA . LEU A 1 32 ? 11.243 0.665 -2.692 1.00 0.00 31 LEU A CA 11
ATOM 5935 C C . LEU A 1 32 ? 12.252 1.376 -3.584 1.00 0.00 31 LEU A C 11
ATOM 5936 O O . LEU A 1 32 ? 13.191 0.763 -4.091 1.00 0.00 31 LEU A O 11
ATOM 5952 N N . ALA A 1 33 ? 12.052 2.674 -3.770 1.00 0.00 32 ALA A N 11
ATOM 5953 C CA . ALA A 1 33 ? 12.965 3.489 -4.557 1.00 0.00 32 ALA A CA 11
ATOM 5954 C C . ALA A 1 33 ? 14.341 3.555 -3.904 1.00 0.00 32 ALA A C 11
ATOM 5955 O O . ALA A 1 33 ? 15.355 3.734 -4.577 1.00 0.00 32 ALA A O 11
ATOM 5962 N N . ALA A 1 34 ? 14.366 3.403 -2.589 1.00 0.00 33 ALA A N 11
ATOM 5963 C CA . ALA A 1 34 ? 15.607 3.421 -1.837 1.00 0.00 33 ALA A CA 11
ATOM 5964 C C . ALA A 1 34 ? 16.219 2.025 -1.758 1.00 0.00 33 ALA A C 11
ATOM 5965 O O . ALA A 1 34 ? 17.317 1.844 -1.231 1.00 0.00 33 ALA A O 11
ATOM 5972 N N . TYR A 1 35 ? 15.495 1.041 -2.273 1.00 0.00 34 TYR A N 11
ATOM 5973 C CA . TYR A 1 35 ? 15.968 -0.333 -2.286 1.00 0.00 34 TYR A CA 11
ATOM 5974 C C . TYR A 1 35 ? 16.502 -0.698 -3.670 1.00 0.00 34 TYR A C 11
ATOM 5975 O O . TYR A 1 35 ? 17.408 -1.522 -3.807 1.00 0.00 34 TYR A O 11
ATOM 6002 N N . PRO A 1 2 ? 14.264 -4.837 3.419 1.00 0.00 1 PRO A N 12
ATOM 6003 C CA . PRO A 1 2 ? 13.158 -5.014 2.472 1.00 0.00 1 PRO A CA 12
ATOM 6004 C C . PRO A 1 2 ? 11.864 -4.381 2.978 1.00 0.00 1 PRO A C 12
ATOM 6005 O O . PRO A 1 2 ? 11.372 -4.731 4.054 1.00 0.00 1 PRO A O 12
ATOM 6016 N N . PRO A 1 3 ? 11.299 -3.433 2.213 1.00 0.00 2 PRO A N 12
ATOM 6017 C CA . PRO A 1 3 ? 10.061 -2.766 2.592 1.00 0.00 2 PRO A CA 12
ATOM 6018 C C . PRO A 1 3 ? 8.853 -3.681 2.427 1.00 0.00 2 PRO A C 12
ATOM 6019 O O . PRO A 1 3 ? 8.780 -4.475 1.485 1.00 0.00 2 PRO A O 12
ATOM 6030 N N . LYS A 1 4 ? 7.911 -3.565 3.345 1.00 0.00 3 LYS A N 12
ATOM 6031 C CA . LYS A 1 4 ? 6.740 -4.428 3.351 1.00 0.00 3 LYS A CA 12
ATOM 6032 C C . LYS A 1 4 ? 5.628 -3.823 2.507 1.00 0.00 3 LYS A C 12
ATOM 6033 O O . LYS A 1 4 ? 5.193 -2.696 2.753 1.00 0.00 3 LYS A O 12
ATOM 6052 N N . LYS A 1 5 ? 5.173 -4.565 1.511 1.00 0.00 4 LYS A N 12
ATOM 6053 C CA . LYS A 1 5 ? 4.104 -4.093 0.648 1.00 0.00 4 LYS A CA 12
ATOM 6054 C C . LYS A 1 5 ? 2.755 -4.427 1.272 1.00 0.00 4 LYS A C 12
ATOM 6055 O O . LYS A 1 5 ? 2.536 -5.563 1.690 1.00 0.00 4 LYS A O 12
ATOM 6074 N N . PRO A 1 6 ? 1.838 -3.453 1.362 1.00 0.00 5 PRO A N 12
ATOM 6075 C CA . PRO A 1 6 ? 0.507 -3.692 1.899 1.00 0.00 5 PRO A CA 12
ATOM 6076 C C . PRO A 1 6 ? -0.396 -4.365 0.873 1.00 0.00 5 PRO A C 12
ATOM 6077 O O . PRO A 1 6 ? -0.178 -4.243 -0.337 1.00 0.00 5 PRO A O 12
ATOM 6088 N N . LYS A 1 7 ? -1.398 -5.080 1.354 1.00 0.00 6 LYS A N 12
ATOM 6089 C CA . LYS A 1 7 ? -2.335 -5.758 0.477 1.00 0.00 6 LYS A CA 12
ATOM 6090 C C . LYS A 1 7 ? -3.260 -4.758 -0.199 1.00 0.00 6 LYS A C 12
ATOM 6091 O O . LYS A 1 7 ? -3.830 -3.886 0.461 1.00 0.00 6 LYS A O 12
ATOM 6110 N N . LYS A 1 8 ? -3.395 -4.883 -1.511 1.00 0.00 7 LYS A N 12
ATOM 6111 C CA . LYS A 1 8 ? -4.296 -4.036 -2.276 1.00 0.00 7 LYS A CA 12
ATOM 6112 C C . LYS A 1 8 ? -5.739 -4.470 -2.032 1.00 0.00 7 LYS A C 12
ATOM 6113 O O . LYS A 1 8 ? -6.132 -5.576 -2.413 1.00 0.00 7 LYS A O 12
ATOM 6132 N N . PRO A 1 9 ? -6.536 -3.618 -1.368 1.00 0.00 8 PRO A N 12
ATOM 6133 C CA . PRO A 1 9 ? -7.935 -3.921 -1.056 1.00 0.00 8 PRO A CA 12
ATOM 6134 C C . PRO A 1 9 ? -8.781 -4.104 -2.309 1.00 0.00 8 PRO A C 12
ATOM 6135 O O . PRO A 1 9 ? -8.919 -3.185 -3.119 1.00 0.00 8 PRO A O 12
ATOM 6146 N N . GLY A 1 10 ? -9.336 -5.295 -2.465 1.00 0.00 9 GLY A N 12
ATOM 6147 C CA . GLY A 1 10 ? -10.163 -5.584 -3.616 1.00 0.00 9 GLY A CA 12
ATOM 6148 C C . GLY A 1 10 ? -11.449 -6.277 -3.224 1.00 0.00 9 GLY A C 12
ATOM 6149 O O . GLY A 1 10 ? -12.531 -5.896 -3.667 1.00 0.00 9 GLY A O 12
ATOM 6153 N N . ASP A 1 11 ? -11.329 -7.287 -2.378 1.00 0.00 10 ASP A N 12
ATOM 6154 C CA . ASP A 1 11 ? -12.488 -8.039 -1.911 1.00 0.00 10 ASP A CA 12
ATOM 6155 C C . ASP A 1 11 ? -13.054 -7.401 -0.651 1.00 0.00 10 ASP A C 12
ATOM 6156 O O . ASP A 1 11 ? -12.452 -7.496 0.421 1.00 0.00 10 ASP A O 12
ATOM 6165 N N . ASN A 1 12 ? -14.200 -6.737 -0.802 1.00 0.00 11 ASN A N 12
ATOM 6166 C CA . ASN A 1 12 ? -14.867 -6.048 0.309 1.00 0.00 11 ASN A CA 12
ATOM 6167 C C . ASN A 1 12 ? -14.017 -4.876 0.805 1.00 0.00 11 ASN A C 12
ATOM 6168 O O . ASN A 1 12 ? -13.296 -4.984 1.801 1.00 0.00 11 ASN A O 12
ATOM 6179 N N . ALA A 1 13 ? -14.079 -3.769 0.076 1.00 0.00 12 ALA A N 12
ATOM 6180 C CA . ALA A 1 13 ? -13.327 -2.579 0.424 1.00 0.00 12 ALA A CA 12
ATOM 6181 C C . ALA A 1 13 ? -14.003 -1.327 -0.120 1.00 0.00 12 ALA A C 12
ATOM 6182 O O . ALA A 1 13 ? -14.580 -1.341 -1.209 1.00 0.00 12 ALA A O 12
ATOM 6189 N N . THR A 1 14 ? -13.925 -0.254 0.646 1.00 0.00 13 THR A N 12
ATOM 6190 C CA . THR A 1 14 ? -14.484 1.024 0.250 1.00 0.00 13 THR A CA 12
ATOM 6191 C C . THR A 1 14 ? -13.437 1.857 -0.487 1.00 0.00 13 THR A C 12
ATOM 6192 O O . THR A 1 14 ? -12.237 1.633 -0.315 1.00 0.00 13 THR A O 12
ATOM 6203 N N . PRO A 1 15 ? -13.860 2.817 -1.329 1.00 0.00 14 PRO A N 12
ATOM 6204 C CA . PRO A 1 15 ? -12.929 3.720 -2.023 1.00 0.00 14 PRO A CA 12
ATOM 6205 C C . PRO A 1 15 ? -12.032 4.471 -1.045 1.00 0.00 14 PRO A C 12
ATOM 6206 O O . PRO A 1 15 ? -10.878 4.778 -1.347 1.00 0.00 14 PRO A O 12
ATOM 6217 N N . GLU A 1 16 ? -12.573 4.748 0.136 1.00 0.00 15 GLU A N 12
ATOM 6218 C CA . GLU A 1 16 ? -11.829 5.424 1.185 1.00 0.00 15 GLU A CA 12
ATOM 6219 C C . GLU A 1 16 ? -10.682 4.540 1.672 1.00 0.00 15 GLU A C 12
ATOM 6220 O O . GLU A 1 16 ? -9.613 5.034 2.035 1.00 0.00 15 GLU A O 12
ATOM 6232 N N . LYS A 1 17 ? -10.910 3.231 1.658 1.00 0.00 16 LYS A N 12
ATOM 6233 C CA . LYS A 1 17 ? -9.907 2.273 2.091 1.00 0.00 16 LYS A CA 12
ATOM 6234 C C . LYS A 1 17 ? -8.796 2.175 1.053 1.00 0.00 16 LYS A C 12
ATOM 6235 O O . LYS A 1 17 ? -7.631 1.961 1.389 1.00 0.00 16 LYS A O 12
ATOM 6254 N N . LEU A 1 18 ? -9.164 2.340 -0.210 1.00 0.00 17 LEU A N 12
ATOM 6255 C CA . LEU A 1 18 ? -8.184 2.364 -1.286 1.00 0.00 17 LEU A CA 12
ATOM 6256 C C . LEU A 1 18 ? -7.278 3.575 -1.145 1.00 0.00 17 LEU A C 12
ATOM 6257 O O . LEU A 1 18 ? -6.081 3.490 -1.396 1.00 0.00 17 LEU A O 12
ATOM 6273 N N . ALA A 1 19 ? -7.855 4.697 -0.725 1.00 0.00 18 ALA A N 12
ATOM 6274 C CA . ALA A 1 19 ? -7.088 5.910 -0.488 1.00 0.00 18 ALA A CA 12
ATOM 6275 C C . ALA A 1 19 ? -6.042 5.672 0.593 1.00 0.00 18 ALA A C 12
ATOM 6276 O O . ALA A 1 19 ? -4.904 6.139 0.495 1.00 0.00 18 ALA A O 12
ATOM 6283 N N . ALA A 1 20 ? -6.442 4.935 1.622 1.00 0.00 19 ALA A N 12
ATOM 6284 C CA . ALA A 1 20 ? -5.534 4.547 2.685 1.00 0.00 19 ALA A CA 12
ATOM 6285 C C . ALA A 1 20 ? -4.413 3.676 2.137 1.00 0.00 19 ALA A C 12
ATOM 6286 O O . ALA A 1 20 ? -3.243 3.877 2.465 1.00 0.00 19 ALA A O 12
ATOM 6293 N N . TYR A 1 21 ? -4.778 2.720 1.289 1.00 0.00 20 TYR A N 12
ATOM 6294 C CA . TYR A 1 21 ? -3.797 1.852 0.651 1.00 0.00 20 TYR A CA 12
ATOM 6295 C C . TYR A 1 21 ? -2.850 2.657 -0.217 1.00 0.00 20 TYR A C 12
ATOM 6296 O O . TYR A 1 21 ? -1.648 2.439 -0.187 1.00 0.00 20 TYR A O 12
ATOM 6314 N N . GLU A 1 22 ? -3.396 3.586 -0.987 1.00 0.00 21 GLU A N 12
ATOM 6315 C CA . GLU A 1 22 ? -2.586 4.418 -1.866 1.00 0.00 21 GLU A CA 12
ATOM 6316 C C . GLU A 1 22 ? -1.590 5.245 -1.059 1.00 0.00 21 GLU A C 12
ATOM 6317 O O . GLU A 1 22 ? -0.507 5.576 -1.540 1.00 0.00 21 GLU A O 12
ATOM 6329 N N . LYS A 1 23 ? -1.955 5.565 0.176 1.00 0.00 22 LYS A N 12
ATOM 6330 C CA . LYS A 1 23 ? -1.066 6.295 1.065 1.00 0.00 22 LYS A CA 12
ATOM 6331 C C . LYS A 1 23 ? 0.018 5.365 1.600 1.00 0.00 22 LYS A C 12
ATOM 6332 O O . LYS A 1 23 ? 1.190 5.743 1.692 1.00 0.00 22 LYS A O 12
ATOM 6351 N N . GLU A 1 24 ? -0.380 4.141 1.937 1.00 0.00 23 GLU A N 12
ATOM 6352 C CA . GLU A 1 24 ? 0.561 3.120 2.380 1.00 0.00 23 GLU A CA 12
ATOM 6353 C C . GLU A 1 24 ? 1.485 2.739 1.231 1.00 0.00 23 GLU A C 12
ATOM 6354 O O . GLU A 1 24 ? 2.674 2.484 1.421 1.00 0.00 23 GLU A O 12
ATOM 6366 N N . LEU A 1 25 ? 0.914 2.704 0.037 1.00 0.00 24 LEU A N 12
ATOM 6367 C CA . LEU A 1 25 ? 1.649 2.380 -1.172 1.00 0.00 24 LEU A CA 12
ATOM 6368 C C . LEU A 1 25 ? 2.692 3.449 -1.447 1.00 0.00 24 LEU A C 12
ATOM 6369 O O . LEU A 1 25 ? 3.806 3.146 -1.860 1.00 0.00 24 LEU A O 12
ATOM 6385 N N . ALA A 1 26 ? 2.321 4.698 -1.202 1.00 0.00 25 ALA A N 12
ATOM 6386 C CA . ALA A 1 26 ? 3.241 5.810 -1.353 1.00 0.00 25 ALA A CA 12
ATOM 6387 C C . ALA A 1 26 ? 4.427 5.649 -0.415 1.00 0.00 25 ALA A C 12
ATOM 6388 O O . ALA A 1 26 ? 5.571 5.912 -0.787 1.00 0.00 25 ALA A O 12
ATOM 6395 N N . ALA A 1 27 ? 4.145 5.193 0.798 1.00 0.00 26 ALA A N 12
ATOM 6396 C CA . ALA A 1 27 ? 5.184 4.935 1.780 1.00 0.00 26 ALA A CA 12
ATOM 6397 C C . ALA A 1 27 ? 6.071 3.789 1.319 1.00 0.00 26 ALA A C 12
ATOM 6398 O O . ALA A 1 27 ? 7.299 3.850 1.420 1.00 0.00 26 ALA A O 12
ATOM 6405 N N . TYR A 1 28 ? 5.434 2.750 0.798 1.00 0.00 27 TYR A N 12
ATOM 6406 C CA . TYR A 1 28 ? 6.137 1.581 0.306 1.00 0.00 27 TYR A CA 12
ATOM 6407 C C . TYR A 1 28 ? 7.007 1.921 -0.895 1.00 0.00 27 TYR A C 12
ATOM 6408 O O . TYR A 1 28 ? 8.192 1.602 -0.913 1.00 0.00 27 TYR A O 12
ATOM 6426 N N . GLU A 1 29 ? 6.422 2.571 -1.896 1.00 0.00 28 GLU A N 12
ATOM 6427 C CA . GLU A 1 29 ? 7.148 2.897 -3.117 1.00 0.00 28 GLU A CA 12
ATOM 6428 C C . GLU A 1 29 ? 8.289 3.865 -2.830 1.00 0.00 28 GLU A C 12
ATOM 6429 O O . GLU A 1 29 ? 9.263 3.930 -3.580 1.00 0.00 28 GLU A O 12
ATOM 6441 N N . LYS A 1 30 ? 8.166 4.616 -1.742 1.00 0.00 29 LYS A N 12
ATOM 6442 C CA . LYS A 1 30 ? 9.230 5.509 -1.313 1.00 0.00 29 LYS A CA 12
ATOM 6443 C C . LYS A 1 30 ? 10.452 4.687 -0.918 1.00 0.00 29 LYS A C 12
ATOM 6444 O O . LYS A 1 30 ? 11.558 4.915 -1.414 1.00 0.00 29 LYS A O 12
ATOM 6463 N N . GLU A 1 31 ? 10.233 3.720 -0.033 1.00 0.00 30 GLU A N 12
ATOM 6464 C CA . GLU A 1 31 ? 11.296 2.825 0.405 1.00 0.00 30 GLU A CA 12
ATOM 6465 C C . GLU A 1 31 ? 11.737 1.910 -0.733 1.00 0.00 30 GLU A C 12
ATOM 6466 O O . GLU A 1 31 ? 12.902 1.537 -0.828 1.00 0.00 30 GLU A O 12
ATOM 6478 N N . LEU A 1 32 ? 10.791 1.556 -1.596 1.00 0.00 31 LEU A N 12
ATOM 6479 C CA . LEU A 1 32 ? 11.070 0.688 -2.735 1.00 0.00 31 LEU A CA 12
ATOM 6480 C C . LEU A 1 32 ? 12.065 1.344 -3.681 1.00 0.00 31 LEU A C 12
ATOM 6481 O O . LEU A 1 32 ? 12.970 0.691 -4.200 1.00 0.00 31 LEU A O 12
ATOM 6497 N N . ALA A 1 33 ? 11.892 2.639 -3.899 1.00 0.00 32 ALA A N 12
ATOM 6498 C CA . ALA A 1 33 ? 12.793 3.401 -4.746 1.00 0.00 32 ALA A CA 12
ATOM 6499 C C . ALA A 1 33 ? 14.204 3.416 -4.171 1.00 0.00 32 ALA A C 12
ATOM 6500 O O . ALA A 1 33 ? 15.186 3.372 -4.910 1.00 0.00 32 ALA A O 12
ATOM 6507 N N . ALA A 1 34 ? 14.297 3.464 -2.850 1.00 0.00 33 ALA A N 12
ATOM 6508 C CA . ALA A 1 34 ? 15.585 3.480 -2.173 1.00 0.00 33 ALA A CA 12
ATOM 6509 C C . ALA A 1 34 ? 16.176 2.075 -2.078 1.00 0.00 33 ALA A C 12
ATOM 6510 O O . ALA A 1 34 ? 17.378 1.906 -1.865 1.00 0.00 33 ALA A O 12
ATOM 6517 N N . TYR A 1 35 ? 15.323 1.073 -2.238 1.00 0.00 34 TYR A N 12
ATOM 6518 C CA . TYR A 1 35 ? 15.741 -0.320 -2.173 1.00 0.00 34 TYR A CA 12
ATOM 6519 C C . TYR A 1 35 ? 16.549 -0.694 -3.410 1.00 0.00 34 TYR A C 12
ATOM 6520 O O . TYR A 1 35 ? 16.055 -0.622 -4.536 1.00 0.00 34 TYR A O 12
ATOM 6547 N N . PRO A 1 2 ? 14.470 -4.955 3.524 1.00 0.00 1 PRO A N 13
ATOM 6548 C CA . PRO A 1 2 ? 13.345 -5.095 2.590 1.00 0.00 1 PRO A CA 13
ATOM 6549 C C . PRO A 1 2 ? 12.021 -4.690 3.231 1.00 0.00 1 PRO A C 13
ATOM 6550 O O . PRO A 1 2 ? 11.582 -5.304 4.205 1.00 0.00 1 PRO A O 13
ATOM 6561 N N . PRO A 1 3 ? 11.374 -3.641 2.705 1.00 0.00 2 PRO A N 13
ATOM 6562 C CA . PRO A 1 3 ? 10.080 -3.196 3.206 1.00 0.00 2 PRO A CA 13
ATOM 6563 C C . PRO A 1 3 ? 8.943 -4.072 2.690 1.00 0.00 2 PRO A C 13
ATOM 6564 O O . PRO A 1 3 ? 8.991 -4.571 1.565 1.00 0.00 2 PRO A O 13
ATOM 6575 N N . LYS A 1 4 ? 7.928 -4.261 3.514 1.00 0.00 3 LYS A N 13
ATOM 6576 C CA . LYS A 1 4 ? 6.795 -5.092 3.141 1.00 0.00 3 LYS A CA 13
ATOM 6577 C C . LYS A 1 4 ? 5.702 -4.229 2.526 1.00 0.00 3 LYS A C 13
ATOM 6578 O O . LYS A 1 4 ? 5.446 -3.121 2.995 1.00 0.00 3 LYS A O 13
ATOM 6597 N N . LYS A 1 5 ? 5.062 -4.728 1.481 1.00 0.00 4 LYS A N 13
ATOM 6598 C CA . LYS A 1 5 ? 4.005 -3.980 0.826 1.00 0.00 4 LYS A CA 13
ATOM 6599 C C . LYS A 1 5 ? 2.665 -4.300 1.473 1.00 0.00 4 LYS A C 13
ATOM 6600 O O . LYS A 1 5 ? 2.332 -5.472 1.659 1.00 0.00 4 LYS A O 13
ATOM 6619 N N . PRO A 1 6 ? 1.890 -3.273 1.857 1.00 0.00 5 PRO A N 13
ATOM 6620 C CA . PRO A 1 6 ? 0.522 -3.477 2.324 1.00 0.00 5 PRO A CA 13
ATOM 6621 C C . PRO A 1 6 ? -0.322 -4.165 1.256 1.00 0.00 5 PRO A C 13
ATOM 6622 O O . PRO A 1 6 ? -0.008 -4.102 0.064 1.00 0.00 5 PRO A O 13
ATOM 6633 N N . LYS A 1 7 ? -1.375 -4.833 1.680 1.00 0.00 6 LYS A N 13
ATOM 6634 C CA . LYS A 1 7 ? -2.207 -5.595 0.766 1.00 0.00 6 LYS A CA 13
ATOM 6635 C C . LYS A 1 7 ? -3.316 -4.732 0.176 1.00 0.00 6 LYS A C 13
ATOM 6636 O O . LYS A 1 7 ? -3.968 -3.963 0.887 1.00 0.00 6 LYS A O 13
ATOM 6655 N N . LYS A 1 8 ? -3.503 -4.859 -1.133 1.00 0.00 7 LYS A N 13
ATOM 6656 C CA . LYS A 1 8 ? -4.513 -4.099 -1.859 1.00 0.00 7 LYS A CA 13
ATOM 6657 C C . LYS A 1 8 ? -5.909 -4.646 -1.574 1.00 0.00 7 LYS A C 13
ATOM 6658 O O . LYS A 1 8 ? -6.210 -5.794 -1.901 1.00 0.00 7 LYS A O 13
ATOM 6677 N N . PRO A 1 9 ? -6.773 -3.833 -0.950 1.00 0.00 8 PRO A N 13
ATOM 6678 C CA . PRO A 1 9 ? -8.167 -4.206 -0.705 1.00 0.00 8 PRO A CA 13
ATOM 6679 C C . PRO A 1 9 ? -8.921 -4.457 -2.007 1.00 0.00 8 PRO A C 13
ATOM 6680 O O . PRO A 1 9 ? -9.080 -3.551 -2.828 1.00 0.00 8 PRO A O 13
ATOM 6691 N N . GLY A 1 10 ? -9.374 -5.687 -2.196 1.00 0.00 9 GLY A N 13
ATOM 6692 C CA . GLY A 1 10 ? -10.035 -6.049 -3.433 1.00 0.00 9 GLY A CA 13
ATOM 6693 C C . GLY A 1 10 ? -11.473 -6.465 -3.229 1.00 0.00 9 GLY A C 13
ATOM 6694 O O . GLY A 1 10 ? -12.360 -6.043 -3.971 1.00 0.00 9 GLY A O 13
ATOM 6698 N N . ASP A 1 11 ? -11.712 -7.293 -2.225 1.00 0.00 10 ASP A N 13
ATOM 6699 C CA . ASP A 1 11 ? -13.056 -7.783 -1.954 1.00 0.00 10 ASP A CA 13
ATOM 6700 C C . ASP A 1 11 ? -13.713 -6.974 -0.841 1.00 0.00 10 ASP A C 13
ATOM 6701 O O . ASP A 1 11 ? -13.148 -6.817 0.245 1.00 0.00 10 ASP A O 13
ATOM 6710 N N . ASN A 1 12 ? -14.904 -6.457 -1.139 1.00 0.00 11 ASN A N 13
ATOM 6711 C CA . ASN A 1 12 ? -15.662 -5.604 -0.216 1.00 0.00 11 ASN A CA 13
ATOM 6712 C C . ASN A 1 12 ? -14.788 -4.459 0.297 1.00 0.00 11 ASN A C 13
ATOM 6713 O O . ASN A 1 12 ? -14.378 -4.441 1.459 1.00 0.00 11 ASN A O 13
ATOM 6724 N N . ALA A 1 13 ? -14.479 -3.519 -0.585 1.00 0.00 12 ALA A N 13
ATOM 6725 C CA . ALA A 1 13 ? -13.600 -2.417 -0.236 1.00 0.00 12 ALA A CA 13
ATOM 6726 C C . ALA A 1 13 ? -14.126 -1.093 -0.767 1.00 0.00 12 ALA A C 13
ATOM 6727 O O . ALA A 1 13 ? -14.555 -0.997 -1.917 1.00 0.00 12 ALA A O 13
ATOM 6734 N N . THR A 1 14 ? -14.098 -0.086 0.088 1.00 0.00 13 THR A N 13
ATOM 6735 C CA . THR A 1 14 ? -14.514 1.254 -0.275 1.00 0.00 13 THR A CA 13
ATOM 6736 C C . THR A 1 14 ? -13.329 2.058 -0.808 1.00 0.00 13 THR A C 13
ATOM 6737 O O . THR A 1 14 ? -12.177 1.734 -0.512 1.00 0.00 13 THR A O 13
ATOM 6748 N N . PRO A 1 15 ? -13.585 3.110 -1.608 1.00 0.00 14 PRO A N 13
ATOM 6749 C CA . PRO A 1 15 ? -12.526 4.004 -2.100 1.00 0.00 14 PRO A CA 13
ATOM 6750 C C . PRO A 1 15 ? -11.682 4.569 -0.961 1.00 0.00 14 PRO A C 13
ATOM 6751 O O . PRO A 1 15 ? -10.483 4.790 -1.112 1.00 0.00 14 PRO A O 13
ATOM 6762 N N . GLU A 1 16 ? -12.325 4.778 0.182 1.00 0.00 15 GLU A N 13
ATOM 6763 C CA . GLU A 1 16 ? -11.650 5.262 1.379 1.00 0.00 15 GLU A CA 13
ATOM 6764 C C . GLU A 1 16 ? -10.599 4.254 1.847 1.00 0.00 15 GLU A C 13
ATOM 6765 O O . GLU A 1 16 ? -9.515 4.630 2.297 1.00 0.00 15 GLU A O 13
ATOM 6777 N N . LYS A 1 17 ? -10.919 2.973 1.712 1.00 0.00 16 LYS A N 13
ATOM 6778 C CA . LYS A 1 17 ? -10.021 1.912 2.131 1.00 0.00 16 LYS A CA 13
ATOM 6779 C C . LYS A 1 17 ? -8.863 1.796 1.145 1.00 0.00 16 LYS A C 13
ATOM 6780 O O . LYS A 1 17 ? -7.723 1.528 1.532 1.00 0.00 16 LYS A O 13
ATOM 6799 N N . LEU A 1 18 ? -9.166 2.003 -0.130 1.00 0.00 17 LEU A N 13
ATOM 6800 C CA . LEU A 1 18 ? -8.144 2.004 -1.167 1.00 0.00 17 LEU A CA 13
ATOM 6801 C C . LEU A 1 18 ? -7.218 3.201 -1.008 1.00 0.00 17 LEU A C 13
ATOM 6802 O O . LEU A 1 18 ? -6.013 3.093 -1.220 1.00 0.00 17 LEU A O 13
ATOM 6818 N N . ALA A 1 19 ? -7.789 4.338 -0.629 1.00 0.00 18 ALA A N 13
ATOM 6819 C CA . ALA A 1 19 ? -7.015 5.544 -0.395 1.00 0.00 18 ALA A CA 13
ATOM 6820 C C . ALA A 1 19 ? -5.994 5.317 0.709 1.00 0.00 18 ALA A C 13
ATOM 6821 O O . ALA A 1 19 ? -4.852 5.769 0.618 1.00 0.00 18 ALA A O 13
ATOM 6828 N N . ALA A 1 20 ? -6.422 4.609 1.748 1.00 0.00 19 ALA A N 13
ATOM 6829 C CA . ALA A 1 20 ? -5.536 4.228 2.833 1.00 0.00 19 ALA A CA 13
ATOM 6830 C C . ALA A 1 20 ? -4.380 3.394 2.306 1.00 0.00 19 ALA A C 13
ATOM 6831 O O . ALA A 1 20 ? -3.224 3.599 2.682 1.00 0.00 19 ALA A O 13
ATOM 6838 N N . TYR A 1 21 ? -4.707 2.463 1.419 1.00 0.00 20 TYR A N 13
ATOM 6839 C CA . TYR A 1 21 ? -3.708 1.617 0.792 1.00 0.00 20 TYR A CA 13
ATOM 6840 C C . TYR A 1 21 ? -2.758 2.441 -0.059 1.00 0.00 20 TYR A C 13
ATOM 6841 O O . TYR A 1 21 ? -1.548 2.305 0.060 1.00 0.00 20 TYR A O 13
ATOM 6859 N N . GLU A 1 22 ? -3.310 3.298 -0.908 1.00 0.00 21 GLU A N 13
ATOM 6860 C CA . GLU A 1 22 ? -2.497 4.103 -1.812 1.00 0.00 21 GLU A CA 13
ATOM 6861 C C . GLU A 1 22 ? -1.573 5.036 -1.036 1.00 0.00 21 GLU A C 13
ATOM 6862 O O . GLU A 1 22 ? -0.456 5.314 -1.471 1.00 0.00 21 GLU A O 13
ATOM 6874 N N . LYS A 1 23 ? -2.031 5.503 0.119 1.00 0.00 22 LYS A N 13
ATOM 6875 C CA . LYS A 1 23 ? -1.211 6.355 0.969 1.00 0.00 22 LYS A CA 13
ATOM 6876 C C . LYS A 1 23 ? 0.001 5.584 1.480 1.00 0.00 22 LYS A C 13
ATOM 6877 O O . LYS A 1 23 ? 1.130 6.081 1.449 1.00 0.00 22 LYS A O 13
ATOM 6896 N N . GLU A 1 24 ? -0.239 4.358 1.930 1.00 0.00 23 GLU A N 13
ATOM 6897 C CA . GLU A 1 24 ? 0.832 3.505 2.422 1.00 0.00 23 GLU A CA 13
ATOM 6898 C C . GLU A 1 24 ? 1.663 2.970 1.264 1.00 0.00 23 GLU A C 13
ATOM 6899 O O . GLU A 1 24 ? 2.861 2.731 1.403 1.00 0.00 23 GLU A O 13
ATOM 6911 N N . LEU A 1 25 ? 1.015 2.791 0.122 1.00 0.00 24 LEU A N 13
ATOM 6912 C CA . LEU A 1 25 ? 1.689 2.349 -1.087 1.00 0.00 24 LEU A CA 13
ATOM 6913 C C . LEU A 1 25 ? 2.715 3.383 -1.512 1.00 0.00 24 LEU A C 13
ATOM 6914 O O . LEU A 1 25 ? 3.832 3.044 -1.881 1.00 0.00 24 LEU A O 13
ATOM 6930 N N . ALA A 1 26 ? 2.329 4.647 -1.432 1.00 0.00 25 ALA A N 13
ATOM 6931 C CA . ALA A 1 26 ? 3.224 5.744 -1.757 1.00 0.00 25 ALA A CA 13
ATOM 6932 C C . ALA A 1 26 ? 4.439 5.738 -0.838 1.00 0.00 25 ALA A C 13
ATOM 6933 O O . ALA A 1 26 ? 5.568 5.960 -1.279 1.00 0.00 25 ALA A O 13
ATOM 6940 N N . ALA A 1 27 ? 4.201 5.468 0.440 1.00 0.00 26 ALA A N 13
ATOM 6941 C CA . ALA A 1 27 ? 5.277 5.383 1.415 1.00 0.00 26 ALA A CA 13
ATOM 6942 C C . ALA A 1 27 ? 6.168 4.187 1.114 1.00 0.00 26 ALA A C 13
ATOM 6943 O O . ALA A 1 27 ? 7.396 4.267 1.205 1.00 0.00 26 ALA A O 13
ATOM 6950 N N . TYR A 1 28 ? 5.536 3.083 0.736 1.00 0.00 27 TYR A N 13
ATOM 6951 C CA . TYR A 1 28 ? 6.250 1.874 0.360 1.00 0.00 27 TYR A CA 13
ATOM 6952 C C . TYR A 1 28 ? 7.095 2.107 -0.885 1.00 0.00 27 TYR A C 13
ATOM 6953 O O . TYR A 1 28 ? 8.271 1.749 -0.917 1.00 0.00 27 TYR A O 13
ATOM 6971 N N . GLU A 1 29 ? 6.495 2.714 -1.904 1.00 0.00 28 GLU A N 13
ATOM 6972 C CA . GLU A 1 29 ? 7.194 2.972 -3.157 1.00 0.00 28 GLU A CA 13
ATOM 6973 C C . GLU A 1 29 ? 8.378 3.905 -2.931 1.00 0.00 28 GLU A C 13
ATOM 6974 O O . GLU A 1 29 ? 9.366 3.856 -3.660 1.00 0.00 28 GLU A O 13
ATOM 6986 N N . LYS A 1 30 ? 8.277 4.744 -1.905 1.00 0.00 29 LYS A N 13
ATOM 6987 C CA . LYS A 1 30 ? 9.379 5.611 -1.514 1.00 0.00 29 LYS A CA 13
ATOM 6988 C C . LYS A 1 30 ? 10.566 4.764 -1.069 1.00 0.00 29 LYS A C 13
ATOM 6989 O O . LYS A 1 30 ? 11.691 4.950 -1.537 1.00 0.00 29 LYS A O 13
ATOM 7008 N N . GLU A 1 31 ? 10.301 3.822 -0.172 1.00 0.00 30 GLU A N 13
ATOM 7009 C CA . GLU A 1 31 ? 11.338 2.919 0.311 1.00 0.00 30 GLU A CA 13
ATOM 7010 C C . GLU A 1 31 ? 11.797 1.989 -0.806 1.00 0.00 30 GLU A C 13
ATOM 7011 O O . GLU A 1 31 ? 12.957 1.582 -0.853 1.00 0.00 30 GLU A O 13
ATOM 7023 N N . LEU A 1 32 ? 10.874 1.660 -1.699 1.00 0.00 31 LEU A N 13
ATOM 7024 C CA . LEU A 1 32 ? 11.166 0.799 -2.838 1.00 0.00 31 LEU A CA 13
ATOM 7025 C C . LEU A 1 32 ? 12.155 1.477 -3.781 1.00 0.00 31 LEU A C 13
ATOM 7026 O O . LEU A 1 32 ? 13.110 0.855 -4.249 1.00 0.00 31 LEU A O 13
ATOM 7042 N N . ALA A 1 33 ? 11.918 2.755 -4.049 1.00 0.00 32 ALA A N 13
ATOM 7043 C CA . ALA A 1 33 ? 12.797 3.540 -4.902 1.00 0.00 32 ALA A CA 13
ATOM 7044 C C . ALA A 1 33 ? 14.195 3.637 -4.302 1.00 0.00 32 ALA A C 13
ATOM 7045 O O . ALA A 1 33 ? 15.194 3.592 -5.018 1.00 0.00 32 ALA A O 13
ATOM 7052 N N . ALA A 1 34 ? 14.258 3.762 -2.983 1.00 0.00 33 ALA A N 13
ATOM 7053 C CA . ALA A 1 34 ? 15.531 3.799 -2.283 1.00 0.00 33 ALA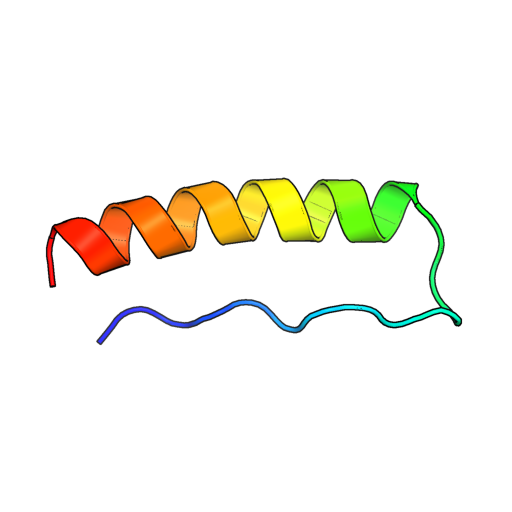 A CA 13
ATOM 7054 C C . ALA A 1 34 ? 16.178 2.416 -2.253 1.00 0.00 33 ALA A C 13
ATOM 7055 O O . ALA A 1 34 ? 17.402 2.289 -2.222 1.00 0.00 33 ALA A O 13
ATOM 7062 N N . TYR A 1 35 ? 15.342 1.385 -2.284 1.00 0.00 34 TYR A N 13
ATOM 7063 C CA . TYR A 1 35 ? 15.803 0.002 -2.252 1.00 0.00 34 TYR A CA 13
ATOM 7064 C C . TYR A 1 35 ? 16.566 -0.331 -3.532 1.00 0.00 34 TYR A C 13
ATOM 7065 O O . TYR A 1 35 ? 17.653 -0.905 -3.493 1.00 0.00 34 TYR A O 13
ATOM 7092 N N . PRO A 1 2 ? 13.981 -5.652 2.878 1.00 0.00 1 PRO A N 14
ATOM 7093 C CA . PRO A 1 2 ? 12.810 -5.510 2.007 1.00 0.00 1 PRO A CA 14
ATOM 7094 C C . PRO A 1 2 ? 11.599 -4.958 2.759 1.00 0.00 1 PRO A C 14
ATOM 7095 O O . PRO A 1 2 ? 11.127 -5.564 3.728 1.00 0.00 1 PRO A O 14
ATOM 7106 N N . PRO A 1 3 ? 11.085 -3.799 2.323 1.00 0.00 2 PRO A N 14
ATOM 7107 C CA . PRO A 1 3 ? 9.939 -3.161 2.964 1.00 0.00 2 PRO A CA 14
ATOM 7108 C C . PRO A 1 3 ? 8.646 -3.905 2.663 1.00 0.00 2 PRO A C 14
ATOM 7109 O O . PRO A 1 3 ? 8.496 -4.498 1.594 1.00 0.00 2 PRO A O 14
ATOM 7120 N N . LYS A 1 4 ? 7.720 -3.881 3.601 1.00 0.00 3 LYS A N 14
ATOM 7121 C CA . LYS A 1 4 ? 6.486 -4.634 3.463 1.00 0.00 3 LYS A CA 14
ATOM 7122 C C . LYS A 1 4 ? 5.433 -3.805 2.744 1.00 0.00 3 LYS A C 14
ATOM 7123 O O . LYS A 1 4 ? 5.046 -2.732 3.208 1.00 0.00 3 LYS A O 14
ATOM 7142 N N . LYS A 1 5 ? 4.979 -4.307 1.607 1.00 0.00 4 LYS A N 14
ATOM 7143 C CA . LYS A 1 5 ? 4.005 -3.600 0.795 1.00 0.00 4 LYS A CA 14
ATOM 7144 C C . LYS A 1 5 ? 2.602 -3.825 1.335 1.00 0.00 4 LYS A C 14
ATOM 7145 O O . LYS A 1 5 ? 2.207 -4.966 1.581 1.00 0.00 4 LYS A O 14
ATOM 7164 N N . PRO A 1 6 ? 1.837 -2.745 1.550 1.00 0.00 5 PRO A N 14
ATOM 7165 C CA . PRO A 1 6 ? 0.430 -2.860 1.916 1.00 0.00 5 PRO A CA 14
ATOM 7166 C C . PRO A 1 6 ? -0.355 -3.568 0.825 1.00 0.00 5 PRO A C 14
ATOM 7167 O O . PRO A 1 6 ? -0.121 -3.348 -0.365 1.00 0.00 5 PRO A O 14
ATOM 7178 N N . LYS A 1 7 ? -1.264 -4.431 1.227 1.00 0.00 6 LYS A N 14
ATOM 7179 C CA . LYS A 1 7 ? -2.035 -5.207 0.278 1.00 0.00 6 LYS A CA 14
ATOM 7180 C C . LYS A 1 7 ? -3.191 -4.382 -0.258 1.00 0.00 6 LYS A C 14
ATOM 7181 O O . LYS A 1 7 ? -3.927 -3.760 0.509 1.00 0.00 6 LYS A O 14
ATOM 7200 N N . LYS A 1 8 ? -3.328 -4.361 -1.577 1.00 0.00 7 LYS A N 14
ATOM 7201 C CA . LYS A 1 8 ? -4.393 -3.607 -2.224 1.00 0.00 7 LYS A CA 14
ATOM 7202 C C . LYS A 1 8 ? -5.732 -4.292 -1.992 1.00 0.00 7 LYS A C 14
ATOM 7203 O O . LYS A 1 8 ? -5.932 -5.425 -2.432 1.00 0.00 7 LYS A O 14
ATOM 7222 N N . PRO A 1 9 ? -6.651 -3.623 -1.278 1.00 0.00 8 PRO A N 14
ATOM 7223 C CA . PRO A 1 9 ? -7.986 -4.160 -1.004 1.00 0.00 8 PRO A CA 14
ATOM 7224 C C . PRO A 1 9 ? -8.715 -4.564 -2.285 1.00 0.00 8 PRO A C 14
ATOM 7225 O O . PRO A 1 9 ? -8.997 -3.726 -3.143 1.00 0.00 8 PRO A O 14
ATOM 7236 N N . GLY A 1 10 ? -8.995 -5.852 -2.415 1.00 0.00 9 GLY A N 14
ATOM 7237 C CA . GLY A 1 10 ? -9.650 -6.350 -3.606 1.00 0.00 9 GLY A CA 14
ATOM 7238 C C . GLY A 1 10 ? -10.697 -7.396 -3.297 1.00 0.00 9 GLY A C 14
ATOM 7239 O O . GLY A 1 10 ? -11.129 -8.135 -4.182 1.00 0.00 9 GLY A O 14
ATOM 7243 N N . ASP A 1 11 ? -11.095 -7.471 -2.038 1.00 0.00 10 ASP A N 14
ATOM 7244 C CA . ASP A 1 11 ? -12.137 -8.403 -1.624 1.00 0.00 10 ASP A CA 14
ATOM 7245 C C . ASP A 1 11 ? -13.428 -7.652 -1.331 1.00 0.00 10 ASP A C 14
ATOM 7246 O O . ASP A 1 11 ? -14.438 -7.841 -2.012 1.00 0.00 10 ASP A O 14
ATOM 7255 N N . ASN A 1 12 ? -13.383 -6.793 -0.325 1.00 0.00 11 ASN A N 14
ATOM 7256 C CA . ASN A 1 12 ? -14.532 -5.977 0.045 1.00 0.00 11 ASN A CA 14
ATOM 7257 C C . ASN A 1 12 ? -14.092 -4.827 0.941 1.00 0.00 11 ASN A C 14
ATOM 7258 O O . ASN A 1 12 ? -13.986 -4.981 2.158 1.00 0.00 11 ASN A O 14
ATOM 7269 N N . ALA A 1 13 ? -13.800 -3.690 0.331 1.00 0.00 12 ALA A N 14
ATOM 7270 C CA . ALA A 1 13 ? -13.378 -2.516 1.072 1.00 0.00 12 ALA A CA 14
ATOM 7271 C C . ALA A 1 13 ? -13.946 -1.254 0.447 1.00 0.00 12 ALA A C 14
ATOM 7272 O O . ALA A 1 13 ? -14.274 -1.232 -0.740 1.00 0.00 12 ALA A O 14
ATOM 7279 N N . THR A 1 14 ? -14.068 -0.212 1.249 1.00 0.00 13 THR A N 14
ATOM 7280 C CA . THR A 1 14 ? -14.601 1.053 0.779 1.00 0.00 13 THR A CA 14
ATOM 7281 C C . THR A 1 14 ? -13.556 1.809 -0.037 1.00 0.00 13 THR A C 14
ATOM 7282 O O . THR A 1 14 ? -12.357 1.562 0.109 1.00 0.00 13 THR A O 14
ATOM 7293 N N . PRO A 1 15 ? -13.990 2.734 -0.916 1.00 0.00 14 PRO A N 14
ATOM 7294 C CA . PRO A 1 15 ? -13.075 3.563 -1.713 1.00 0.00 14 PRO A CA 14
ATOM 7295 C C . PRO A 1 15 ? -12.038 4.272 -0.847 1.00 0.00 14 PRO A C 14
ATOM 7296 O O . PRO A 1 15 ? -10.900 4.482 -1.263 1.00 0.00 14 PRO A O 14
ATOM 7307 N N . GLU A 1 16 ? -12.441 4.615 0.370 1.00 0.00 15 GLU A N 14
ATOM 7308 C CA . GLU A 1 16 ? -11.554 5.275 1.315 1.00 0.00 15 GLU A CA 14
ATOM 7309 C C . GLU A 1 16 ? -10.402 4.349 1.706 1.00 0.00 15 GLU A C 14
ATOM 7310 O O . GLU A 1 16 ? -9.275 4.795 1.908 1.00 0.00 15 GLU A O 14
ATOM 7322 N N . LYS A 1 17 ? -10.685 3.054 1.778 1.00 0.00 16 LYS A N 14
ATOM 7323 C CA . LYS A 1 17 ? -9.675 2.077 2.144 1.00 0.00 16 LYS A CA 14
ATOM 7324 C C . LYS A 1 17 ? -8.685 1.899 0.997 1.00 0.00 16 LYS A C 14
ATOM 7325 O O . LYS A 1 17 ? -7.494 1.674 1.213 1.00 0.00 16 LYS A O 14
ATOM 7344 N N . LEU A 1 18 ? -9.189 2.004 -0.225 1.00 0.00 17 LEU A N 14
ATOM 7345 C CA . LEU A 1 18 ? -8.338 1.989 -1.407 1.00 0.00 17 LEU A CA 14
ATOM 7346 C C . LEU A 1 18 ? -7.450 3.227 -1.441 1.00 0.00 17 LEU A C 14
ATOM 7347 O O . LEU A 1 18 ? -6.291 3.157 -1.853 1.00 0.00 17 LEU A O 14
ATOM 7363 N N . ALA A 1 19 ? -7.998 4.354 -1.005 1.00 0.00 18 ALA A N 14
ATOM 7364 C CA . ALA A 1 19 ? -7.241 5.590 -0.917 1.00 0.00 18 ALA A CA 14
ATOM 7365 C C . ALA A 1 19 ? -6.168 5.470 0.154 1.00 0.00 18 ALA A C 14
ATOM 7366 O O . ALA A 1 19 ? -5.040 5.932 -0.019 1.00 0.00 18 ALA A O 14
ATOM 7373 N N . ALA A 1 20 ? -6.539 4.839 1.262 1.00 0.00 19 ALA A N 14
ATOM 7374 C CA . ALA A 1 20 ? -5.605 4.549 2.337 1.00 0.00 19 ALA A CA 14
ATOM 7375 C C . ALA A 1 20 ? -4.444 3.708 1.827 1.00 0.00 19 ALA A C 14
ATOM 7376 O O . ALA A 1 20 ? -3.287 3.943 2.183 1.00 0.00 19 ALA A O 14
ATOM 7383 N N . TYR A 1 21 ? -4.760 2.737 0.979 1.00 0.00 20 TYR A N 14
ATOM 7384 C CA . TYR A 1 21 ? -3.741 1.918 0.342 1.00 0.00 20 TYR A CA 14
ATOM 7385 C C . TYR A 1 21 ? -2.807 2.782 -0.486 1.00 0.00 20 TYR A C 14
ATOM 7386 O O . TYR A 1 21 ? -1.595 2.603 -0.448 1.00 0.00 20 TYR A O 14
ATOM 7404 N N . GLU A 1 22 ? -3.377 3.722 -1.226 1.00 0.00 21 GLU A N 14
ATOM 7405 C CA . GLU A 1 22 ? -2.587 4.621 -2.057 1.00 0.00 21 GLU A CA 14
ATOM 7406 C C . GLU A 1 22 ? -1.660 5.478 -1.199 1.00 0.00 21 GLU A C 14
ATOM 7407 O O . GLU A 1 22 ? -0.549 5.810 -1.612 1.00 0.00 21 GLU A O 14
ATOM 7419 N N . LYS A 1 23 ? -2.120 5.827 -0.004 1.00 0.00 22 LYS A N 14
ATOM 7420 C CA . LYS A 1 23 ? -1.323 6.621 0.918 1.00 0.00 22 LYS A CA 14
ATOM 7421 C C . LYS A 1 23 ? -0.170 5.792 1.470 1.00 0.00 22 LYS A C 14
ATOM 7422 O O . LYS A 1 23 ? 0.971 6.254 1.524 1.00 0.00 22 LYS A O 14
ATOM 7441 N N . GLU A 1 24 ? -0.468 4.561 1.867 1.00 0.00 23 GLU A N 14
ATOM 7442 C CA . GLU A 1 24 ? 0.558 3.660 2.373 1.00 0.00 23 GLU A CA 14
ATOM 7443 C C . GLU A 1 24 ? 1.485 3.228 1.243 1.00 0.00 23 GLU A C 14
ATOM 7444 O O . GLU A 1 24 ? 2.661 2.938 1.462 1.00 0.00 23 GLU A O 14
ATOM 7456 N N . LEU A 1 25 ? 0.944 3.190 0.034 1.00 0.00 24 LEU A N 14
ATOM 7457 C CA . LEU A 1 25 ? 1.726 2.874 -1.153 1.00 0.00 24 LEU A CA 14
ATOM 7458 C C . LEU A 1 25 ? 2.788 3.936 -1.378 1.00 0.00 24 LEU A C 14
ATOM 7459 O O . LEU A 1 25 ? 3.922 3.626 -1.725 1.00 0.00 24 LEU A O 14
ATOM 7475 N N . ALA A 1 26 ? 2.412 5.189 -1.155 1.00 0.00 25 ALA A N 14
ATOM 7476 C CA . ALA A 1 26 ? 3.334 6.303 -1.302 1.00 0.00 25 ALA A CA 14
ATOM 7477 C C . ALA A 1 26 ? 4.501 6.169 -0.335 1.00 0.00 25 ALA A C 14
ATOM 7478 O O . ALA A 1 26 ? 5.652 6.436 -0.688 1.00 0.00 25 ALA A O 14
ATOM 7485 N N . ALA A 1 27 ? 4.198 5.741 0.883 1.00 0.00 26 ALA A N 14
ATOM 7486 C CA . ALA A 1 27 ? 5.219 5.528 1.894 1.00 0.00 26 ALA A CA 14
ATOM 7487 C C . ALA A 1 27 ? 6.081 4.324 1.537 1.00 0.00 26 ALA A C 14
ATOM 7488 O O . ALA A 1 27 ? 7.296 4.325 1.747 1.00 0.00 26 ALA A O 14
ATOM 7495 N N . TYR A 1 28 ? 5.442 3.297 0.996 1.00 0.00 27 TYR A N 14
ATOM 7496 C CA . TYR A 1 28 ? 6.142 2.096 0.573 1.00 0.00 27 TYR A CA 14
ATOM 7497 C C . TYR A 1 28 ? 7.067 2.380 -0.607 1.00 0.00 27 TYR A C 14
ATOM 7498 O O . TYR A 1 28 ? 8.232 1.987 -0.594 1.00 0.00 27 TYR A O 14
ATOM 7516 N N . GLU A 1 29 ? 6.546 3.067 -1.622 1.00 0.00 28 GLU A N 14
ATOM 7517 C CA . GLU A 1 29 ? 7.316 3.343 -2.833 1.00 0.00 28 GLU A CA 14
ATOM 7518 C C . GLU A 1 29 ? 8.541 4.196 -2.523 1.00 0.00 28 GLU A C 14
ATOM 7519 O O . GLU A 1 29 ? 9.507 4.209 -3.286 1.00 0.00 28 GLU A O 14
ATOM 7531 N N . LYS A 1 30 ? 8.495 4.900 -1.402 1.00 0.00 29 LYS A N 14
ATOM 7532 C CA . LYS A 1 30 ? 9.648 5.642 -0.919 1.00 0.00 29 LYS A CA 14
ATOM 7533 C C . LYS A 1 30 ? 10.786 4.673 -0.615 1.00 0.00 29 LYS A C 14
ATOM 7534 O O . LYS A 1 30 ? 11.905 4.821 -1.110 1.00 0.00 29 LYS A O 14
ATOM 7553 N N . GLU A 1 31 ? 10.478 3.673 0.197 1.00 0.00 30 GLU A N 14
ATOM 7554 C CA . GLU A 1 31 ? 11.442 2.644 0.556 1.00 0.00 30 GLU A CA 14
ATOM 7555 C C . GLU A 1 31 ? 11.784 1.778 -0.650 1.00 0.00 30 GLU A C 14
ATOM 7556 O O . GLU A 1 31 ? 12.908 1.295 -0.784 1.00 0.00 30 GLU A O 14
ATOM 7568 N N . LEU A 1 32 ? 10.804 1.592 -1.525 1.00 0.00 31 LEU A N 14
ATOM 7569 C CA . LEU A 1 32 ? 10.989 0.814 -2.744 1.00 0.00 31 LEU A CA 14
ATOM 7570 C C . LEU A 1 32 ? 12.034 1.465 -3.643 1.00 0.00 31 LEU A C 14
ATOM 7571 O O . LEU A 1 32 ? 12.847 0.780 -4.265 1.00 0.00 31 LEU A O 14
ATOM 7587 N N . ALA A 1 33 ? 12.004 2.789 -3.705 1.00 0.00 32 ALA A N 14
ATOM 7588 C CA . ALA A 1 33 ? 12.960 3.545 -4.496 1.00 0.00 32 ALA A CA 14
ATOM 7589 C C . ALA A 1 33 ? 14.381 3.332 -3.993 1.00 0.00 32 ALA A C 14
ATOM 7590 O O . ALA A 1 33 ? 15.321 3.249 -4.783 1.00 0.00 32 ALA A O 14
ATOM 7597 N N . ALA A 1 34 ? 14.523 3.238 -2.679 1.00 0.00 33 ALA A N 14
ATOM 7598 C CA . ALA A 1 34 ? 15.820 3.016 -2.060 1.00 0.00 33 ALA A CA 14
ATOM 7599 C C . ALA A 1 34 ? 16.249 1.559 -2.195 1.00 0.00 33 ALA A C 14
ATOM 7600 O O . ALA A 1 34 ? 17.439 1.245 -2.152 1.00 0.00 33 ALA A O 14
ATOM 7607 N N . TYR A 1 35 ? 15.270 0.677 -2.355 1.00 0.00 34 TYR A N 14
ATOM 7608 C CA . TYR A 1 35 ? 15.525 -0.749 -2.509 1.00 0.00 34 TYR A CA 14
ATOM 7609 C C . TYR A 1 35 ? 16.057 -1.046 -3.908 1.00 0.00 34 TYR A C 14
ATOM 7610 O O . TYR A 1 35 ? 16.873 -1.949 -4.103 1.00 0.00 34 TYR A O 14
ATOM 7637 N N . PRO A 1 2 ? 14.405 -5.469 2.606 1.00 0.00 1 PRO A N 15
ATOM 7638 C CA . PRO A 1 2 ? 13.356 -5.183 1.622 1.00 0.00 1 PRO A CA 15
ATOM 7639 C C . PRO A 1 2 ? 11.996 -4.996 2.286 1.00 0.00 1 PRO A C 15
ATOM 7640 O O . PRO A 1 2 ? 11.545 -5.856 3.043 1.00 0.00 1 PRO A O 15
ATOM 7651 N N . PRO A 1 3 ? 11.332 -3.864 2.027 1.00 0.00 2 PRO A N 15
ATOM 7652 C CA . PRO A 1 3 ? 10.010 -3.595 2.588 1.00 0.00 2 PRO A CA 15
ATOM 7653 C C . PRO A 1 3 ? 8.921 -4.394 1.879 1.00 0.00 2 PRO A C 15
ATOM 7654 O O . PRO A 1 3 ? 9.030 -4.687 0.687 1.00 0.00 2 PRO A O 15
ATOM 7665 N N . LYS A 1 4 ? 7.883 -4.753 2.616 1.00 0.00 3 LYS A N 15
ATOM 7666 C CA . LYS A 1 4 ? 6.776 -5.504 2.053 1.00 0.00 3 LYS A CA 15
ATOM 7667 C C . LYS A 1 4 ? 5.718 -4.542 1.526 1.00 0.00 3 LYS A C 15
ATOM 7668 O O . LYS A 1 4 ? 5.518 -3.467 2.088 1.00 0.00 3 LYS A O 15
ATOM 7687 N N . LYS A 1 5 ? 5.057 -4.915 0.440 1.00 0.00 4 LYS A N 15
ATOM 7688 C CA . LYS A 1 5 ? 4.003 -4.087 -0.124 1.00 0.00 4 LYS A CA 15
ATOM 7689 C C . LYS A 1 5 ? 2.800 -4.092 0.818 1.00 0.00 4 LYS A C 15
ATOM 7690 O O . LYS A 1 5 ? 2.425 -5.149 1.327 1.00 0.00 4 LYS A O 15
ATOM 7709 N N . PRO A 1 6 ? 2.191 -2.920 1.071 1.00 0.00 5 PRO A N 15
ATOM 7710 C CA . PRO A 1 6 ? 1.056 -2.798 1.994 1.00 0.00 5 PRO A CA 15
ATOM 7711 C C . PRO A 1 6 ? -0.111 -3.718 1.647 1.00 0.00 5 PRO A C 15
ATOM 7712 O O . PRO A 1 6 ? -0.253 -4.180 0.505 1.00 0.00 5 PRO A O 15
ATOM 7723 N N . LYS A 1 7 ? -0.932 -3.969 2.658 1.00 0.00 6 LYS A N 15
ATOM 7724 C CA . LYS A 1 7 ? -2.101 -4.833 2.546 1.00 0.00 6 LYS A CA 15
ATOM 7725 C C . LYS A 1 7 ? -3.040 -4.383 1.428 1.00 0.00 6 LYS A C 15
ATOM 7726 O O . LYS A 1 7 ? -3.483 -3.237 1.398 1.00 0.00 6 LYS A O 15
ATOM 7745 N N . LYS A 1 8 ? -3.330 -5.297 0.513 1.00 0.00 7 LYS A N 15
ATOM 7746 C CA . LYS A 1 8 ? -4.254 -5.027 -0.577 1.00 0.00 7 LYS A CA 15
ATOM 7747 C C . LYS A 1 8 ? -5.690 -5.285 -0.127 1.00 0.00 7 LYS A C 15
ATOM 7748 O O . LYS A 1 8 ? -6.046 -6.417 0.207 1.00 0.00 7 LYS A O 15
ATOM 7767 N N . PRO A 1 9 ? -6.521 -4.232 -0.090 1.00 0.00 8 PRO A N 15
ATOM 7768 C CA . PRO A 1 9 ? -7.939 -4.352 0.267 1.00 0.00 8 PRO A CA 15
ATOM 7769 C C . PRO A 1 9 ? -8.700 -5.259 -0.696 1.00 0.00 8 PRO A C 15
ATOM 7770 O O . PRO A 1 9 ? -8.440 -5.259 -1.904 1.00 0.00 8 PRO A O 15
ATOM 7781 N N . GLY A 1 10 ? -9.628 -6.036 -0.156 1.00 0.00 9 GLY A N 15
ATOM 7782 C CA . GLY A 1 10 ? -10.429 -6.924 -0.977 1.00 0.00 9 GLY A CA 15
ATOM 7783 C C . GLY A 1 10 ? -11.496 -6.176 -1.755 1.00 0.00 9 GLY A C 15
ATOM 7784 O O . GLY A 1 10 ? -11.606 -4.953 -1.644 1.00 0.00 9 GLY A O 15
ATOM 7788 N N . ASP A 1 11 ? -12.296 -6.905 -2.528 1.00 0.00 10 ASP A N 15
ATOM 7789 C CA . ASP A 1 11 ? -13.321 -6.287 -3.376 1.00 0.00 10 ASP A CA 15
ATOM 7790 C C . ASP A 1 11 ? -14.393 -5.606 -2.531 1.00 0.00 10 ASP A C 15
ATOM 7791 O O . ASP A 1 11 ? -15.015 -4.633 -2.961 1.00 0.00 10 ASP A O 15
ATOM 7800 N N . ASN A 1 12 ? -14.588 -6.104 -1.317 1.00 0.00 11 ASN A N 15
ATOM 7801 C CA . ASN A 1 12 ? -15.621 -5.572 -0.430 1.00 0.00 11 ASN A CA 15
ATOM 7802 C C . ASN A 1 12 ? -15.175 -4.268 0.225 1.00 0.00 11 ASN A C 15
ATOM 7803 O O . ASN A 1 12 ? -15.966 -3.597 0.890 1.00 0.00 11 ASN A O 15
ATOM 7814 N N . ALA A 1 13 ? -13.913 -3.909 0.036 1.00 0.00 12 ALA A N 15
ATOM 7815 C CA . ALA A 1 13 ? -13.382 -2.680 0.602 1.00 0.00 12 ALA A CA 15
ATOM 7816 C C . ALA A 1 13 ? -13.828 -1.479 -0.213 1.00 0.00 12 ALA A C 15
ATOM 7817 O O . ALA A 1 13 ? -13.945 -1.553 -1.439 1.00 0.00 12 ALA A O 15
ATOM 7824 N N . THR A 1 14 ? -14.079 -0.380 0.476 1.00 0.00 13 THR A N 15
ATOM 7825 C CA . THR A 1 14 ? -14.553 0.834 -0.158 1.00 0.00 13 THR A CA 15
ATOM 7826 C C . THR A 1 14 ? -13.415 1.542 -0.888 1.00 0.00 13 THR A C 15
ATOM 7827 O O . THR A 1 14 ? -12.244 1.322 -0.573 1.00 0.00 13 THR A O 15
ATOM 7838 N N . PRO A 1 15 ? -13.730 2.387 -1.884 1.00 0.00 14 PRO A N 15
ATOM 7839 C CA . PRO A 1 15 ? -12.721 3.214 -2.559 1.00 0.00 14 PRO A CA 15
ATOM 7840 C C . PRO A 1 15 ? -11.914 4.049 -1.568 1.00 0.00 14 PRO A C 15
ATOM 7841 O O . PRO A 1 15 ? -10.741 4.344 -1.793 1.00 0.00 14 PRO A O 15
ATOM 7852 N N . GLU A 1 16 ? -12.552 4.417 -0.462 1.00 0.00 15 GLU A N 15
ATOM 7853 C CA . GLU A 1 16 ? -11.887 5.152 0.606 1.00 0.00 15 GLU A CA 15
ATOM 7854 C C . GLU A 1 16 ? -10.783 4.304 1.238 1.00 0.00 15 GLU A C 15
ATOM 7855 O O . GLU A 1 16 ? -9.745 4.822 1.656 1.00 0.00 15 GLU A O 15
ATOM 7867 N N . LYS A 1 17 ? -11.009 2.997 1.293 1.00 0.00 16 LYS A N 15
ATOM 7868 C CA . LYS A 1 17 ? -10.028 2.073 1.835 1.00 0.00 16 LYS A CA 15
ATOM 7869 C C . LYS A 1 17 ? -8.863 1.933 0.863 1.00 0.00 16 LYS A C 15
ATOM 7870 O O . LYS A 1 17 ? -7.712 1.758 1.266 1.00 0.00 16 LYS A O 15
ATOM 7889 N N . LEU A 1 18 ? -9.171 2.027 -0.424 1.00 0.00 17 LEU A N 15
ATOM 7890 C CA . LEU A 1 18 ? -8.144 2.026 -1.455 1.00 0.00 17 LEU A CA 15
ATOM 7891 C C . LEU A 1 18 ? -7.275 3.269 -1.343 1.00 0.00 17 LEU A C 15
ATOM 7892 O O . LEU A 1 18 ? -6.070 3.209 -1.564 1.00 0.00 17 LEU A O 15
ATOM 7908 N N . ALA A 1 19 ? -7.893 4.391 -0.990 1.00 0.00 18 ALA A N 15
ATOM 7909 C CA . ALA A 1 19 ? -7.164 5.633 -0.792 1.00 0.00 18 ALA A CA 15
ATOM 7910 C C . ALA A 1 19 ? -6.147 5.474 0.329 1.00 0.00 18 ALA A C 15
ATOM 7911 O O . ALA A 1 19 ? -5.027 5.988 0.249 1.00 0.00 18 ALA A O 15
ATOM 7918 N N . ALA A 1 20 ? -6.548 4.750 1.367 1.00 0.00 19 ALA A N 15
ATOM 7919 C CA . ALA A 1 20 ? -5.658 4.422 2.467 1.00 0.00 19 ALA A CA 15
ATOM 7920 C C . ALA A 1 20 ? -4.501 3.557 1.981 1.00 0.00 19 ALA A C 15
ATOM 7921 O O . ALA A 1 20 ? -3.346 3.774 2.358 1.00 0.00 19 ALA A O 15
ATOM 7928 N N . TYR A 1 21 ? -4.819 2.587 1.129 1.00 0.00 20 TYR A N 15
ATOM 7929 C CA . TYR A 1 21 ? -3.806 1.721 0.544 1.00 0.00 20 TYR A CA 15
ATOM 7930 C C . TYR A 1 21 ? -2.835 2.525 -0.300 1.00 0.00 20 TYR A C 15
ATOM 7931 O O . TYR A 1 21 ? -1.629 2.328 -0.216 1.00 0.00 20 TYR A O 15
ATOM 7949 N N . GLU A 1 22 ? -3.366 3.437 -1.105 1.00 0.00 21 GLU A N 15
ATOM 7950 C CA . GLU A 1 22 ? -2.536 4.278 -1.958 1.00 0.00 21 GLU A CA 15
ATOM 7951 C C . GLU A 1 22 ? -1.569 5.100 -1.114 1.00 0.00 21 GLU A C 15
ATOM 7952 O O . GLU A 1 22 ? -0.439 5.360 -1.524 1.00 0.00 21 GLU A O 15
ATOM 7964 N N . LYS A 1 23 ? -2.017 5.489 0.072 1.00 0.00 22 LYS A N 15
ATOM 7965 C CA . LYS A 1 23 ? -1.195 6.270 0.981 1.00 0.00 22 LYS A CA 15
ATOM 7966 C C . LYS A 1 23 ? -0.035 5.425 1.498 1.00 0.00 22 LYS A C 15
ATOM 7967 O O . LYS A 1 23 ? 1.115 5.866 1.506 1.00 0.00 22 LYS A O 15
ATOM 7986 N N . GLU A 1 24 ? -0.339 4.198 1.906 1.00 0.00 23 GLU A N 15
ATOM 7987 C CA . GLU A 1 24 ? 0.689 3.277 2.370 1.00 0.00 23 GLU A CA 15
ATOM 7988 C C . GLU A 1 24 ? 1.565 2.829 1.204 1.00 0.00 23 GLU A C 15
ATOM 7989 O O . GLU A 1 24 ? 2.762 2.592 1.361 1.00 0.00 23 GLU A O 15
ATOM 8001 N N . LEU A 1 25 ? 0.953 2.723 0.035 1.00 0.00 24 LEU A N 15
ATOM 8002 C CA . LEU A 1 25 ? 1.660 2.348 -1.181 1.00 0.00 24 LEU A CA 15
ATOM 8003 C C . LEU A 1 25 ? 2.686 3.408 -1.539 1.00 0.00 24 LEU A C 15
ATOM 8004 O O . LEU A 1 25 ? 3.787 3.094 -1.979 1.00 0.00 24 LEU A O 15
ATOM 8020 N N . ALA A 1 26 ? 2.315 4.664 -1.333 1.00 0.00 25 ALA A N 15
ATOM 8021 C CA . ALA A 1 26 ? 3.215 5.780 -1.576 1.00 0.00 25 ALA A CA 15
ATOM 8022 C C . ALA A 1 26 ? 4.436 5.685 -0.672 1.00 0.00 25 ALA A C 15
ATOM 8023 O O . ALA A 1 26 ? 5.562 5.937 -1.102 1.00 0.00 25 ALA A O 15
ATOM 8030 N N . ALA A 1 27 ? 4.205 5.300 0.576 1.00 0.00 26 ALA A N 15
ATOM 8031 C CA . ALA A 1 27 ? 5.286 5.104 1.528 1.00 0.00 26 ALA A CA 15
ATOM 8032 C C . ALA A 1 27 ? 6.167 3.942 1.087 1.00 0.00 26 ALA A C 15
ATOM 8033 O O . ALA A 1 27 ? 7.395 4.006 1.175 1.00 0.00 26 ALA A O 15
ATOM 8040 N N . TYR A 1 28 ? 5.527 2.891 0.596 1.00 0.00 27 TYR A N 15
ATOM 8041 C CA . TYR A 1 28 ? 6.237 1.719 0.115 1.00 0.00 27 TYR A CA 15
ATOM 8042 C C . TYR A 1 28 ? 7.093 2.061 -1.095 1.00 0.00 27 TYR A C 15
ATOM 8043 O O . TYR A 1 28 ? 8.276 1.734 -1.134 1.00 0.00 27 TYR A O 15
ATOM 8061 N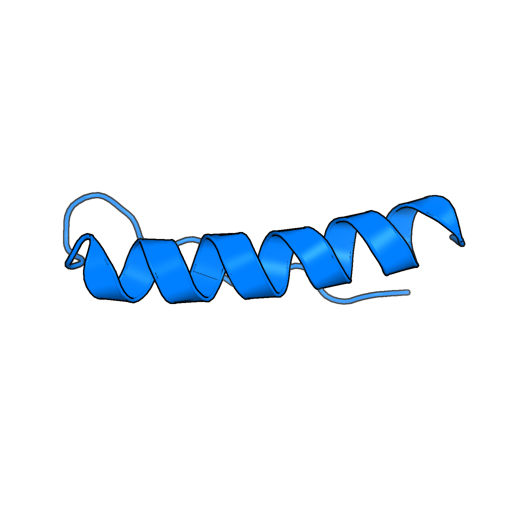 N . GLU A 1 29 ? 6.494 2.723 -2.080 1.00 0.00 28 GLU A N 15
ATOM 8062 C CA . GLU A 1 29 ? 7.214 3.098 -3.290 1.00 0.00 28 GLU A CA 15
ATOM 8063 C C . GLU A 1 29 ? 8.356 4.050 -2.955 1.00 0.00 28 GLU A C 15
ATOM 8064 O O . GLU A 1 29 ? 9.385 4.067 -3.631 1.00 0.00 28 GLU A O 15
ATOM 8076 N N . LYS A 1 30 ? 8.168 4.837 -1.901 1.00 0.00 29 LYS A N 15
ATOM 8077 C CA . LYS A 1 30 ? 9.200 5.743 -1.426 1.00 0.00 29 LYS A CA 15
ATOM 8078 C C . LYS A 1 30 ? 10.395 4.953 -0.895 1.00 0.00 29 LYS A C 15
ATOM 8079 O O . LYS A 1 30 ? 11.537 5.197 -1.285 1.00 0.00 29 LYS A O 15
ATOM 8098 N N . GLU A 1 31 ? 10.117 3.995 -0.015 1.00 0.00 30 GLU A N 15
ATOM 8099 C CA . GLU A 1 31 ? 11.162 3.145 0.552 1.00 0.00 30 GLU A CA 15
ATOM 8100 C C . GLU A 1 31 ? 11.780 2.274 -0.539 1.00 0.00 30 GLU A C 15
ATOM 8101 O O . GLU A 1 31 ? 12.977 1.978 -0.520 1.00 0.00 30 GLU A O 15
ATOM 8113 N N . LEU A 1 32 ? 10.952 1.875 -1.494 1.00 0.00 31 LEU A N 15
ATOM 8114 C CA . LEU A 1 32 ? 11.393 1.063 -2.620 1.00 0.00 31 LEU A CA 15
ATOM 8115 C C . LEU A 1 32 ? 12.398 1.832 -3.472 1.00 0.00 31 LEU A C 15
ATOM 8116 O O . LEU A 1 32 ? 13.339 1.256 -4.014 1.00 0.00 31 LEU A O 15
ATOM 8132 N N . ALA A 1 33 ? 12.186 3.137 -3.586 1.00 0.00 32 ALA A N 15
ATOM 8133 C CA . ALA A 1 33 ? 13.089 4.004 -4.327 1.00 0.00 32 ALA A CA 15
ATOM 8134 C C . ALA A 1 33 ? 14.461 4.070 -3.666 1.00 0.00 32 ALA A C 15
ATOM 8135 O O . ALA A 1 33 ? 15.472 4.288 -4.334 1.00 0.00 32 ALA A O 15
ATOM 8142 N N . ALA A 1 34 ? 14.487 3.890 -2.353 1.00 0.00 33 ALA A N 15
ATOM 8143 C CA . ALA A 1 34 ? 15.731 3.910 -1.601 1.00 0.00 33 ALA A CA 15
ATOM 8144 C C . ALA A 1 34 ? 16.412 2.545 -1.625 1.00 0.00 33 ALA A C 15
ATOM 8145 O O . ALA A 1 34 ? 17.589 2.420 -1.288 1.00 0.00 33 ALA A O 15
ATOM 8152 N N . TYR A 1 35 ? 15.667 1.523 -2.027 1.00 0.00 34 TYR A N 15
ATOM 8153 C CA . TYR A 1 35 ? 16.191 0.169 -2.077 1.00 0.00 34 TYR A CA 15
ATOM 8154 C C . TYR A 1 35 ? 16.923 -0.076 -3.394 1.00 0.00 34 TYR A C 15
ATOM 8155 O O . TYR A 1 35 ? 16.302 -0.224 -4.448 1.00 0.00 34 TYR A O 15
ATOM 8182 N N . PRO A 1 2 ? 14.023 -4.423 4.251 1.00 0.00 1 PRO A N 16
ATOM 8183 C CA . PRO A 1 2 ? 12.959 -4.946 3.377 1.00 0.00 1 PRO A CA 16
ATOM 8184 C C . PRO A 1 2 ? 11.610 -4.272 3.617 1.00 0.00 1 PRO A C 16
ATOM 8185 O O . PRO A 1 2 ? 10.985 -4.468 4.660 1.00 0.00 1 PRO A O 16
ATOM 8196 N N . PRO A 1 3 ? 11.150 -3.457 2.658 1.00 0.00 2 PRO A N 16
ATOM 8197 C CA . PRO A 1 3 ? 9.878 -2.752 2.781 1.00 0.00 2 PRO A CA 16
ATOM 8198 C C . PRO A 1 3 ? 8.690 -3.672 2.523 1.00 0.00 2 PRO A C 16
ATOM 8199 O O . PRO A 1 3 ? 8.687 -4.453 1.570 1.00 0.00 2 PRO A O 16
ATOM 8210 N N . LYS A 1 4 ? 7.685 -3.576 3.379 1.00 0.00 3 LYS A N 16
ATOM 8211 C CA . LYS A 1 4 ? 6.506 -4.426 3.279 1.00 0.00 3 LYS A CA 16
ATOM 8212 C C . LYS A 1 4 ? 5.555 -3.907 2.211 1.00 0.00 3 LYS A C 16
ATOM 8213 O O . LYS A 1 4 ? 5.166 -2.740 2.230 1.00 0.00 3 LYS A O 16
ATOM 8232 N N . LYS A 1 5 ? 5.188 -4.777 1.282 1.00 0.00 4 LYS A N 16
ATOM 8233 C CA . LYS A 1 5 ? 4.241 -4.423 0.236 1.00 0.00 4 LYS A CA 16
ATOM 8234 C C . LYS A 1 5 ? 2.816 -4.659 0.729 1.00 0.00 4 LYS A C 16
ATOM 8235 O O . LYS A 1 5 ? 2.457 -5.784 1.080 1.00 0.00 4 LYS A O 16
ATOM 8254 N N . PRO A 1 6 ? 1.994 -3.600 0.783 1.00 0.00 5 PRO A N 16
ATOM 8255 C CA . PRO A 1 6 ? 0.609 -3.710 1.234 1.00 0.00 5 PRO A CA 16
ATOM 8256 C C . PRO A 1 6 ? -0.282 -4.360 0.185 1.00 0.00 5 PRO A C 16
ATOM 8257 O O . PRO A 1 6 ? -0.023 -4.261 -1.017 1.00 0.00 5 PRO A O 16
ATOM 8268 N N . LYS A 1 7 ? -1.322 -5.028 0.645 1.00 0.00 6 LYS A N 16
ATOM 8269 C CA . LYS A 1 7 ? -2.232 -5.731 -0.242 1.00 0.00 6 LYS A CA 16
ATOM 8270 C C . LYS A 1 7 ? -3.289 -4.781 -0.792 1.00 0.00 6 LYS A C 16
ATOM 8271 O O . LYS A 1 7 ? -3.935 -4.053 -0.033 1.00 0.00 6 LYS A O 16
ATOM 8290 N N . LYS A 1 8 ? -3.443 -4.784 -2.111 1.00 0.00 7 LYS A N 16
ATOM 8291 C CA . LYS A 1 8 ? -4.442 -3.957 -2.778 1.00 0.00 7 LYS A CA 16
ATOM 8292 C C . LYS A 1 8 ? -5.839 -4.484 -2.457 1.00 0.00 7 LYS A C 16
ATOM 8293 O O . LYS A 1 8 ? -6.175 -5.613 -2.821 1.00 0.00 7 LYS A O 16
ATOM 8312 N N . PRO A 1 9 ? -6.657 -3.680 -1.754 1.00 0.00 8 PRO A N 16
ATOM 8313 C CA . PRO A 1 9 ? -7.997 -4.084 -1.315 1.00 0.00 8 PRO A CA 16
ATOM 8314 C C . PRO A 1 9 ? -8.835 -4.697 -2.432 1.00 0.00 8 PRO A C 16
ATOM 8315 O O . PRO A 1 9 ? -9.068 -4.073 -3.472 1.00 0.00 8 PRO A O 16
ATOM 8326 N N . GLY A 1 10 ? -9.265 -5.932 -2.214 1.00 0.00 9 GLY A N 16
ATOM 8327 C CA . GLY A 1 10 ? -10.115 -6.605 -3.169 1.00 0.00 9 GLY A CA 16
ATOM 8328 C C . GLY A 1 10 ? -11.507 -6.817 -2.618 1.00 0.00 9 GLY A C 16
ATOM 8329 O O . GLY A 1 10 ? -12.501 -6.470 -3.256 1.00 0.00 9 GLY A O 16
ATOM 8333 N N . ASP A 1 11 ? -11.574 -7.385 -1.424 1.00 0.00 10 ASP A N 16
ATOM 8334 C CA . ASP A 1 11 ? -12.842 -7.599 -0.739 1.00 0.00 10 ASP A CA 16
ATOM 8335 C C . ASP A 1 11 ? -13.102 -6.452 0.236 1.00 0.00 10 ASP A C 16
ATOM 8336 O O . ASP A 1 11 ? -12.163 -5.954 0.862 1.00 0.00 10 ASP A O 16
ATOM 8345 N N . ASN A 1 12 ? -14.365 -6.029 0.350 1.00 0.00 11 ASN A N 16
ATOM 8346 C CA . ASN A 1 12 ? -14.734 -4.899 1.219 1.00 0.00 11 ASN A CA 16
ATOM 8347 C C . ASN A 1 12 ? -13.894 -3.670 0.878 1.00 0.00 11 ASN A C 16
ATOM 8348 O O . ASN A 1 12 ? -13.474 -2.917 1.761 1.00 0.00 11 ASN A O 16
ATOM 8359 N N . ALA A 1 13 ? -13.668 -3.465 -0.411 1.00 0.00 12 ALA A N 16
ATOM 8360 C CA . ALA A 1 13 ? -12.783 -2.411 -0.870 1.00 0.00 12 ALA A CA 16
ATOM 8361 C C . ALA A 1 13 ? -13.527 -1.098 -1.065 1.00 0.00 12 ALA A C 16
ATOM 8362 O O . ALA A 1 13 ? -13.992 -0.786 -2.162 1.00 0.00 12 ALA A O 16
ATOM 8369 N N . THR A 1 14 ? -13.657 -0.348 0.016 1.00 0.00 13 THR A N 16
ATOM 8370 C CA . THR A 1 14 ? -14.255 0.971 -0.034 1.00 0.00 13 THR A CA 16
ATOM 8371 C C . THR A 1 14 ? -13.211 2.009 -0.431 1.00 0.00 13 THR A C 16
ATOM 8372 O O . THR A 1 14 ? -12.017 1.797 -0.215 1.00 0.00 13 THR A O 16
ATOM 8383 N N . PRO A 1 15 ? -13.632 3.137 -1.028 1.00 0.00 14 PRO A N 16
ATOM 8384 C CA . PRO A 1 15 ? -12.713 4.211 -1.430 1.00 0.00 14 PRO A CA 16
ATOM 8385 C C . PRO A 1 15 ? -11.824 4.683 -0.277 1.00 0.00 14 PRO A C 16
ATOM 8386 O O . PRO A 1 15 ? -10.674 5.074 -0.488 1.00 0.00 14 PRO A O 16
ATOM 8397 N N . GLU A 1 16 ? -12.358 4.634 0.941 1.00 0.00 15 GLU A N 16
ATOM 8398 C CA . GLU A 1 16 ? -11.583 4.966 2.132 1.00 0.00 15 GLU A CA 16
ATOM 8399 C C . GLU A 1 16 ? -10.439 3.973 2.321 1.00 0.00 15 GLU A C 16
ATOM 8400 O O . GLU A 1 16 ? -9.317 4.352 2.665 1.00 0.00 15 GLU A O 16
ATOM 8412 N N . LYS A 1 17 ? -10.724 2.701 2.072 1.00 0.00 16 LYS A N 16
ATOM 8413 C CA . LYS A 1 17 ? -9.745 1.649 2.260 1.00 0.00 16 LYS A CA 16
ATOM 8414 C C . LYS A 1 17 ? -8.700 1.720 1.154 1.00 0.00 16 LYS A C 16
ATOM 8415 O O . LYS A 1 17 ? -7.519 1.461 1.379 1.00 0.00 16 LYS A O 16
ATOM 8434 N N . LEU A 1 18 ? -9.145 2.086 -0.041 1.00 0.00 17 LEU A N 16
ATOM 8435 C CA . LEU A 1 18 ? -8.235 2.302 -1.155 1.00 0.00 17 LEU A CA 16
ATOM 8436 C C . LEU A 1 18 ? -7.335 3.497 -0.885 1.00 0.00 17 LEU A C 16
ATOM 8437 O O . LEU A 1 18 ? -6.156 3.474 -1.217 1.00 0.00 17 LEU A O 16
ATOM 8453 N N . ALA A 1 19 ? -7.897 4.537 -0.277 1.00 0.00 18 ALA A N 16
ATOM 8454 C CA . ALA A 1 19 ? -7.128 5.717 0.077 1.00 0.00 18 ALA A CA 16
ATOM 8455 C C . ALA A 1 19 ? -6.020 5.348 1.049 1.00 0.00 18 ALA A C 16
ATOM 8456 O O . ALA A 1 19 ? -4.890 5.830 0.937 1.00 0.00 18 ALA A O 16
ATOM 8463 N N . ALA A 1 20 ? -6.359 4.484 1.997 1.00 0.00 19 ALA A N 16
ATOM 8464 C CA . ALA A 1 20 ? -5.390 3.955 2.940 1.00 0.00 19 ALA A CA 16
ATOM 8465 C C . ALA A 1 20 ? -4.294 3.200 2.207 1.00 0.00 19 ALA A C 16
ATOM 8466 O O . ALA A 1 20 ? -3.106 3.428 2.436 1.00 0.00 19 ALA A O 16
ATOM 8473 N N . TYR A 1 21 ? -4.705 2.319 1.302 1.00 0.00 20 TYR A N 16
ATOM 8474 C CA . TYR A 1 21 ? -3.765 1.536 0.523 1.00 0.00 20 TYR A CA 16
ATOM 8475 C C . TYR A 1 21 ? -2.884 2.430 -0.329 1.00 0.00 20 TYR A C 16
ATOM 8476 O O . TYR A 1 21 ? -1.675 2.259 -0.350 1.00 0.00 20 TYR A O 16
ATOM 8494 N N . GLU A 1 22 ? -3.491 3.381 -1.026 1.00 0.00 21 GLU A N 16
ATOM 8495 C CA . GLU A 1 22 ? -2.742 4.286 -1.887 1.00 0.00 21 GLU A CA 16
ATOM 8496 C C . GLU A 1 22 ? -1.740 5.100 -1.078 1.00 0.00 21 GLU A C 16
ATOM 8497 O O . GLU A 1 22 ? -0.657 5.424 -1.561 1.00 0.00 21 GLU A O 16
ATOM 8509 N N . LYS A 1 23 ? -2.097 5.416 0.159 1.00 0.00 22 LYS A N 16
ATOM 8510 C CA . LYS A 1 23 ? -1.203 6.152 1.034 1.00 0.00 22 LYS A CA 16
ATOM 8511 C C . LYS A 1 23 ? -0.030 5.269 1.451 1.00 0.00 22 LYS A C 16
ATOM 8512 O O . LYS A 1 23 ? 1.122 5.707 1.462 1.00 0.00 22 LYS A O 16
ATOM 8531 N N . GLU A 1 24 ? -0.328 4.021 1.781 1.00 0.00 23 GLU A N 16
ATOM 8532 C CA . GLU A 1 24 ? 0.701 3.059 2.145 1.00 0.00 23 GLU A CA 16
ATOM 8533 C C . GLU A 1 24 ? 1.523 2.679 0.918 1.00 0.00 23 GLU A C 16
ATOM 8534 O O . GLU A 1 24 ? 2.722 2.421 1.012 1.00 0.00 23 GLU A O 16
ATOM 8546 N N . LEU A 1 25 ? 0.860 2.662 -0.229 1.00 0.00 24 LEU A N 16
ATOM 8547 C CA . LEU A 1 25 ? 1.498 2.370 -1.506 1.00 0.00 24 LEU A CA 16
ATOM 8548 C C . LEU A 1 25 ? 2.504 3.452 -1.851 1.00 0.00 24 LEU A C 16
ATOM 8549 O O . LEU A 1 25 ? 3.629 3.161 -2.245 1.00 0.00 24 LEU A O 16
ATOM 8565 N N . ALA A 1 26 ? 2.094 4.703 -1.685 1.00 0.00 25 ALA A N 16
ATOM 8566 C CA . ALA A 1 26 ? 2.962 5.833 -1.960 1.00 0.00 25 ALA A CA 16
ATOM 8567 C C . ALA A 1 26 ? 4.205 5.773 -1.088 1.00 0.00 25 ALA A C 16
ATOM 8568 O O . ALA A 1 26 ? 5.312 6.068 -1.543 1.00 0.00 25 ALA A O 16
ATOM 8575 N N . ALA A 1 27 ? 4.015 5.368 0.160 1.00 0.00 26 ALA A N 16
ATOM 8576 C CA . ALA A 1 27 ? 5.120 5.214 1.089 1.00 0.00 26 ALA A CA 16
ATOM 8577 C C . ALA A 1 27 ? 5.986 4.027 0.697 1.00 0.00 26 ALA A C 16
ATOM 8578 O O . ALA A 1 27 ? 7.212 4.103 0.716 1.00 0.00 26 ALA A O 16
ATOM 8585 N N . TYR A 1 28 ? 5.335 2.934 0.320 1.00 0.00 27 TYR A N 16
ATOM 8586 C CA . TYR A 1 28 ? 6.033 1.724 -0.076 1.00 0.00 27 TYR A CA 16
ATOM 8587 C C . TYR A 1 28 ? 6.883 1.966 -1.311 1.00 0.00 27 TYR A C 16
ATOM 8588 O O . TYR A 1 28 ? 8.059 1.622 -1.335 1.00 0.00 27 TYR A O 16
ATOM 8606 N N . GLU A 1 29 ? 6.286 2.572 -2.326 1.00 0.00 28 GLU A N 16
ATOM 8607 C CA . GLU A 1 29 ? 6.988 2.850 -3.570 1.00 0.00 28 GLU A CA 16
ATOM 8608 C C . GLU A 1 29 ? 8.166 3.784 -3.319 1.00 0.00 28 GLU A C 16
ATOM 8609 O O . GLU A 1 29 ? 9.214 3.674 -3.961 1.00 0.00 28 GLU A O 16
ATOM 8621 N N . LYS A 1 30 ? 7.989 4.692 -2.366 1.00 0.00 29 LYS A N 16
ATOM 8622 C CA . LYS A 1 30 ? 9.039 5.620 -1.979 1.00 0.00 29 LYS A CA 16
ATOM 8623 C C . LYS A 1 30 ? 10.206 4.859 -1.359 1.00 0.00 29 LYS A C 16
ATOM 8624 O O . LYS A 1 30 ? 11.351 4.991 -1.792 1.00 0.00 29 LYS A O 16
ATOM 8643 N N . GLU A 1 31 ? 9.901 4.053 -0.350 1.00 0.00 30 GLU A N 16
ATOM 8644 C CA . GLU A 1 31 ? 10.915 3.278 0.353 1.00 0.00 30 GLU A CA 16
ATOM 8645 C C . GLU A 1 31 ? 11.536 2.227 -0.563 1.00 0.00 30 GLU A C 16
ATOM 8646 O O . GLU A 1 31 ? 12.713 1.891 -0.433 1.00 0.00 30 GLU A O 16
ATOM 8658 N N . LEU A 1 32 ? 10.737 1.717 -1.488 1.00 0.00 31 LEU A N 16
ATOM 8659 C CA . LEU A 1 32 ? 11.197 0.715 -2.440 1.00 0.00 31 LEU A CA 16
ATOM 8660 C C . LEU A 1 32 ? 12.296 1.283 -3.327 1.00 0.00 31 LEU A C 16
ATOM 8661 O O . LEU A 1 32 ? 13.268 0.600 -3.639 1.00 0.00 31 LEU A O 16
ATOM 8677 N N . ALA A 1 33 ? 12.137 2.543 -3.715 1.00 0.00 32 ALA A N 16
ATOM 8678 C CA . ALA A 1 33 ? 13.105 3.217 -4.569 1.00 0.00 32 ALA A CA 16
ATOM 8679 C C . ALA A 1 33 ? 14.462 3.346 -3.882 1.00 0.00 32 ALA A C 16
ATOM 8680 O O . ALA A 1 33 ? 15.503 3.393 -4.542 1.00 0.00 32 ALA A O 16
ATOM 8687 N N . ALA A 1 34 ? 14.444 3.404 -2.557 1.00 0.00 33 ALA A N 16
ATOM 8688 C CA . ALA A 1 34 ? 15.667 3.497 -1.775 1.00 0.00 33 ALA A CA 16
ATOM 8689 C C . ALA A 1 34 ? 16.258 2.113 -1.515 1.00 0.00 33 ALA A C 16
ATOM 8690 O O . ALA A 1 34 ? 17.446 1.975 -1.217 1.00 0.00 33 ALA A O 16
ATOM 8697 N N . TYR A 1 35 ? 15.420 1.094 -1.641 1.00 0.00 34 TYR A N 16
ATOM 8698 C CA . TYR A 1 35 ? 15.827 -0.282 -1.396 1.00 0.00 34 TYR A CA 16
ATOM 8699 C C . TYR A 1 35 ? 16.675 -0.804 -2.553 1.00 0.00 34 TYR A C 16
ATOM 8700 O O . TYR A 1 35 ? 16.213 -0.877 -3.692 1.00 0.00 34 TYR A O 16
ATOM 8727 N N . PRO A 1 2 ? 14.106 -3.860 4.704 1.00 0.00 1 PRO A N 17
ATOM 8728 C CA . PRO A 1 2 ? 13.340 -4.206 3.501 1.00 0.00 1 PRO A CA 17
ATOM 8729 C C . PRO A 1 2 ? 11.878 -3.791 3.615 1.00 0.00 1 PRO A C 17
ATOM 8730 O O . PRO A 1 2 ? 11.159 -4.261 4.499 1.00 0.00 1 PRO A O 17
ATOM 8741 N N . PRO A 1 3 ? 11.415 -2.909 2.720 1.00 0.00 2 PRO A N 17
ATOM 8742 C CA . PRO A 1 3 ? 10.035 -2.429 2.744 1.00 0.00 2 PRO A CA 17
ATOM 8743 C C . PRO A 1 3 ? 9.058 -3.512 2.307 1.00 0.00 2 PRO A C 17
ATOM 8744 O O . PRO A 1 3 ? 9.321 -4.256 1.356 1.00 0.00 2 PRO A O 17
ATOM 8755 N N . LYS A 1 4 ? 7.944 -3.609 3.009 1.00 0.00 3 LYS A N 17
ATOM 8756 C CA . LYS A 1 4 ? 6.946 -4.621 2.713 1.00 0.00 3 LYS A CA 17
ATOM 8757 C C . LYS A 1 4 ? 5.808 -4.010 1.906 1.00 0.00 3 LYS A C 17
ATOM 8758 O O . LYS A 1 4 ? 5.379 -2.887 2.178 1.00 0.00 3 LYS A O 17
ATOM 8777 N N . LYS A 1 5 ? 5.332 -4.739 0.907 1.00 0.00 4 LYS A N 17
ATOM 8778 C CA . LYS A 1 5 ? 4.254 -4.259 0.059 1.00 0.00 4 LYS A CA 17
ATOM 8779 C C . LYS A 1 5 ? 2.912 -4.559 0.715 1.00 0.00 4 LYS A C 17
ATOM 8780 O O . LYS A 1 5 ? 2.597 -5.720 0.980 1.00 0.00 4 LYS A O 17
ATOM 8799 N N . PRO A 1 6 ? 2.113 -3.520 1.016 1.00 0.00 5 PRO A N 17
ATOM 8800 C CA . PRO A 1 6 ? 0.792 -3.703 1.617 1.00 0.00 5 PRO A CA 17
ATOM 8801 C C . PRO A 1 6 ? -0.161 -4.419 0.671 1.00 0.00 5 PRO A C 17
ATOM 8802 O O . PRO A 1 6 ? -0.010 -4.355 -0.552 1.00 0.00 5 PRO A O 17
ATOM 8813 N N . LYS A 1 7 ? -1.127 -5.110 1.240 1.00 0.00 6 LYS A N 17
ATOM 8814 C CA . LYS A 1 7 ? -2.083 -5.868 0.459 1.00 0.00 6 LYS A CA 17
ATOM 8815 C C . LYS A 1 7 ? -3.236 -4.981 0.015 1.00 0.00 6 LYS A C 17
ATOM 8816 O O . LYS A 1 7 ? -3.879 -4.323 0.833 1.00 0.00 6 LYS A O 17
ATOM 8835 N N . LYS A 1 8 ? -3.485 -4.961 -1.284 1.00 0.00 7 LYS A N 17
ATOM 8836 C CA . LYS A 1 8 ? -4.522 -4.115 -1.854 1.00 0.00 7 LYS A CA 17
ATOM 8837 C C . LYS A 1 8 ? -5.904 -4.732 -1.647 1.00 0.00 7 LYS A C 17
ATOM 8838 O O . LYS A 1 8 ? -6.164 -5.847 -2.097 1.00 0.00 7 LYS A O 17
ATOM 8857 N N . PRO A 1 9 ? -6.796 -4.018 -0.942 1.00 0.00 8 PRO A N 17
ATOM 8858 C CA . PRO A 1 9 ? -8.178 -4.463 -0.731 1.00 0.00 8 PRO A CA 17
ATOM 8859 C C . PRO A 1 9 ? -8.931 -4.657 -2.045 1.00 0.00 8 PRO A C 17
ATOM 8860 O O . PRO A 1 9 ? -8.875 -3.804 -2.938 1.00 0.00 8 PRO A O 17
ATOM 8871 N N . GLY A 1 10 ? -9.624 -5.781 -2.162 1.00 0.00 9 GLY A N 17
ATOM 8872 C CA . GLY A 1 10 ? -10.396 -6.062 -3.355 1.00 0.00 9 GLY A CA 17
ATOM 8873 C C . GLY A 1 10 ? -11.808 -6.508 -3.035 1.00 0.00 9 GLY A C 17
ATOM 8874 O O . GLY A 1 10 ? -12.771 -6.032 -3.638 1.00 0.00 9 GLY A O 17
ATOM 8878 N N . ASP A 1 11 ? -11.931 -7.413 -2.074 1.00 0.00 10 ASP A N 17
ATOM 8879 C CA . ASP A 1 11 ? -13.235 -7.940 -1.668 1.00 0.00 10 ASP A CA 17
ATOM 8880 C C . ASP A 1 11 ? -13.958 -6.939 -0.772 1.00 0.00 10 ASP A C 17
ATOM 8881 O O . ASP A 1 11 ? -13.536 -6.691 0.361 1.00 0.00 10 ASP A O 17
ATOM 8890 N N . ASN A 1 12 ? -15.036 -6.355 -1.302 1.00 0.00 11 ASN A N 17
ATOM 8891 C CA . ASN A 1 12 ? -15.813 -5.330 -0.589 1.00 0.00 11 ASN A CA 17
ATOM 8892 C C . ASN A 1 12 ? -14.933 -4.143 -0.221 1.00 0.00 11 ASN A C 17
ATOM 8893 O O . ASN A 1 12 ? -15.062 -3.567 0.858 1.00 0.00 11 ASN A O 17
ATOM 8904 N N . ALA A 1 13 ? -14.057 -3.766 -1.140 1.00 0.00 12 ALA A N 17
ATOM 8905 C CA . ALA A 1 13 ? -13.118 -2.684 -0.904 1.00 0.00 12 ALA A CA 17
ATOM 8906 C C . ALA A 1 13 ? -13.788 -1.330 -1.069 1.00 0.00 12 ALA A C 17
ATOM 8907 O O . ALA A 1 13 ? -14.547 -1.112 -2.014 1.00 0.00 12 ALA A O 17
ATOM 8914 N N . THR A 1 14 ? -13.520 -0.432 -0.141 1.00 0.00 13 THR A N 17
ATOM 8915 C CA . THR A 1 14 ? -14.046 0.915 -0.212 1.00 0.00 13 THR A CA 17
ATOM 8916 C C . THR A 1 14 ? -12.971 1.881 -0.696 1.00 0.00 13 THR A C 17
ATOM 8917 O O . THR A 1 14 ? -11.788 1.681 -0.419 1.00 0.00 13 THR A O 17
ATOM 8928 N N . PRO A 1 15 ? -13.358 2.931 -1.435 1.00 0.00 14 PRO A N 17
ATOM 8929 C CA . PRO A 1 15 ? -12.422 3.976 -1.869 1.00 0.00 14 PRO A CA 17
ATOM 8930 C C . PRO A 1 15 ? -11.644 4.568 -0.697 1.00 0.00 14 PRO A C 17
ATOM 8931 O O . PRO A 1 15 ? -10.477 4.937 -0.833 1.00 0.00 14 PRO A O 17
ATOM 8942 N N . GLU A 1 16 ? -12.300 4.636 0.456 1.00 0.00 15 GLU A N 17
ATOM 8943 C CA . GLU A 1 16 ? -11.681 5.141 1.674 1.00 0.00 15 GLU A CA 17
ATOM 8944 C C . GLU A 1 16 ? -10.536 4.224 2.109 1.00 0.00 15 GLU A C 17
ATOM 8945 O O . GLU A 1 16 ? -9.500 4.687 2.590 1.00 0.00 15 GLU A O 17
ATOM 8957 N N . LYS A 1 17 ? -10.723 2.923 1.913 1.00 0.00 16 LYS A N 17
ATOM 8958 C CA . LYS A 1 17 ? -9.717 1.946 2.288 1.00 0.00 16 LYS A CA 17
ATOM 8959 C C . LYS A 1 17 ? -8.602 1.920 1.252 1.00 0.00 16 LYS A C 17
ATOM 8960 O O . LYS A 1 17 ? -7.437 1.698 1.579 1.00 0.00 16 LYS A O 17
ATOM 8979 N N . LEU A 1 18 ? -8.964 2.147 -0.003 1.00 0.00 17 LEU A N 17
ATOM 8980 C CA . LEU A 1 18 ? -7.972 2.261 -1.062 1.00 0.00 17 LEU A CA 17
ATOM 8981 C C . LEU A 1 18 ? -7.106 3.488 -0.838 1.00 0.00 17 LEU A C 17
ATOM 8982 O O . LEU A 1 18 ? -5.916 3.475 -1.136 1.00 0.00 17 LEU A O 17
ATOM 8998 N N . ALA A 1 19 ? -7.707 4.544 -0.305 1.00 0.00 18 ALA A N 17
ATOM 8999 C CA . ALA A 1 19 ? -6.968 5.739 0.059 1.00 0.00 18 ALA A CA 17
ATOM 9000 C C . ALA A 1 19 ? -5.934 5.408 1.123 1.00 0.00 18 ALA A C 17
ATOM 9001 O O . ALA A 1 19 ? -4.812 5.915 1.100 1.00 0.00 18 ALA A O 17
ATOM 9008 N N . ALA A 1 20 ? -6.324 4.547 2.054 1.00 0.00 19 ALA A N 17
ATOM 9009 C CA . ALA A 1 20 ? -5.416 4.057 3.076 1.00 0.00 19 ALA A CA 17
ATOM 9010 C C . ALA A 1 20 ? -4.286 3.253 2.445 1.00 0.00 19 ALA A C 17
ATOM 9011 O O . ALA A 1 20 ? -3.114 3.444 2.774 1.00 0.00 19 ALA A O 17
ATOM 9018 N N . TYR A 1 21 ? -4.645 2.370 1.518 1.00 0.00 20 TYR A N 17
ATOM 9019 C CA . TYR A 1 21 ? -3.662 1.566 0.808 1.00 0.00 20 TYR A CA 17
ATOM 9020 C C . TYR A 1 21 ? -2.715 2.450 0.012 1.00 0.00 20 TYR A C 17
ATOM 9021 O O . TYR A 1 21 ? -1.508 2.267 0.064 1.00 0.00 20 TYR A O 17
ATOM 9039 N N . GLU A 1 22 ? -3.270 3.406 -0.721 1.00 0.00 21 GLU A N 17
ATOM 9040 C CA . GLU A 1 22 ? -2.465 4.317 -1.521 1.00 0.00 21 GLU A CA 17
ATOM 9041 C C . GLU A 1 22 ? -1.560 5.170 -0.638 1.00 0.00 21 GLU A C 17
ATOM 9042 O O . GLU A 1 22 ? -0.509 5.633 -1.078 1.00 0.00 21 GLU A O 17
ATOM 9054 N N . LYS A 1 23 ? -1.968 5.371 0.608 1.00 0.00 22 LYS A N 17
ATOM 9055 C CA . LYS A 1 23 ? -1.143 6.080 1.573 1.00 0.00 22 LYS A CA 17
ATOM 9056 C C . LYS A 1 23 ? 0.057 5.219 1.953 1.00 0.00 22 LYS A C 17
ATOM 9057 O O . LYS A 1 23 ? 1.197 5.688 1.959 1.00 0.00 22 LYS A O 17
ATOM 9076 N N . GLU A 1 24 ? -0.208 3.951 2.250 1.00 0.00 23 GLU A N 17
ATOM 9077 C CA . GLU A 1 24 ? 0.851 2.994 2.541 1.00 0.00 23 GLU A CA 17
ATOM 9078 C C . GLU A 1 24 ? 1.703 2.779 1.299 1.00 0.00 23 GLU A C 17
ATOM 9079 O O . GLU A 1 24 ? 2.925 2.639 1.376 1.00 0.00 23 GLU A O 17
ATOM 9091 N N . LEU A 1 25 ? 1.038 2.776 0.155 1.00 0.00 24 LEU A N 17
ATOM 9092 C CA . LEU A 1 25 ? 1.690 2.585 -1.128 1.00 0.00 24 LEU A CA 17
ATOM 9093 C C . LEU A 1 25 ? 2.650 3.727 -1.412 1.00 0.00 24 LEU A C 17
ATOM 9094 O O . LEU A 1 25 ? 3.747 3.510 -1.907 1.00 0.00 24 LEU A O 17
ATOM 9110 N N . ALA A 1 26 ? 2.235 4.940 -1.073 1.00 0.00 25 ALA A N 17
ATOM 9111 C CA . ALA A 1 26 ? 3.055 6.120 -1.303 1.00 0.00 25 ALA A CA 17
ATOM 9112 C C . ALA A 1 26 ? 4.382 6.011 -0.566 1.00 0.00 25 ALA A C 17
ATOM 9113 O O . ALA A 1 26 ? 5.438 6.355 -1.104 1.00 0.00 25 ALA A O 17
ATOM 9120 N N . ALA A 1 27 ? 4.324 5.516 0.661 1.00 0.00 26 ALA A N 17
ATOM 9121 C CA . ALA A 1 27 ? 5.521 5.306 1.454 1.00 0.00 26 ALA A CA 17
ATOM 9122 C C . ALA A 1 27 ? 6.322 4.136 0.904 1.00 0.00 26 ALA A C 17
ATOM 9123 O O . ALA A 1 27 ? 7.550 4.193 0.817 1.00 0.00 26 ALA A O 17
ATOM 9130 N N . TYR A 1 28 ? 5.610 3.088 0.510 1.00 0.00 27 TYR A N 17
ATOM 9131 C CA . TYR A 1 28 ? 6.234 1.885 -0.013 1.00 0.00 27 TYR A CA 17
ATOM 9132 C C . TYR A 1 28 ? 6.977 2.165 -1.313 1.00 0.00 27 TYR A C 17
ATOM 9133 O O . TYR A 1 28 ? 8.127 1.770 -1.467 1.00 0.00 27 TYR A O 17
ATOM 9151 N N . GLU A 1 29 ? 6.320 2.853 -2.239 1.00 0.00 28 GLU A N 17
ATOM 9152 C CA . GLU A 1 29 ? 6.918 3.167 -3.534 1.00 0.00 28 GLU A CA 17
ATOM 9153 C C . GLU A 1 29 ? 8.186 3.992 -3.339 1.00 0.00 28 GLU A C 17
ATOM 9154 O O . GLU A 1 29 ? 9.145 3.882 -4.106 1.00 0.00 28 GLU A O 17
ATOM 9166 N N . LYS A 1 30 ? 8.178 4.815 -2.299 1.00 0.00 29 LYS A N 17
ATOM 9167 C CA . LYS A 1 30 ? 9.332 5.622 -1.944 1.00 0.00 29 LYS A CA 17
ATOM 9168 C C . LYS A 1 30 ? 10.476 4.727 -1.473 1.00 0.00 29 LYS A C 17
ATOM 9169 O O . LYS A 1 30 ? 11.582 4.774 -2.014 1.00 0.00 29 LYS A O 17
ATOM 9188 N N . GLU A 1 31 ? 10.188 3.891 -0.479 1.00 0.00 30 GLU A N 17
ATOM 9189 C CA . GLU A 1 31 ? 11.195 3.003 0.094 1.00 0.00 30 GLU A CA 17
ATOM 9190 C C . GLU A 1 31 ? 11.649 1.960 -0.919 1.00 0.00 30 GLU A C 17
ATOM 9191 O O . GLU A 1 31 ? 12.797 1.518 -0.897 1.00 0.00 30 GLU A O 17
ATOM 9203 N N . LEU A 1 32 ? 10.740 1.567 -1.801 1.00 0.00 31 LEU A N 17
ATOM 9204 C CA . LEU A 1 32 ? 11.040 0.579 -2.829 1.00 0.00 31 LEU A CA 17
ATOM 9205 C C . LEU A 1 32 ? 12.100 1.104 -3.781 1.00 0.00 31 LEU A C 17
ATOM 9206 O O . LEU A 1 32 ? 13.009 0.375 -4.179 1.00 0.00 31 LEU A O 17
ATOM 9222 N N . ALA A 1 33 ? 11.979 2.373 -4.143 1.00 0.00 32 ALA A N 17
ATOM 9223 C CA . ALA A 1 33 ? 12.954 3.017 -5.004 1.00 0.00 32 ALA A CA 17
ATOM 9224 C C . ALA A 1 33 ? 14.322 3.053 -4.336 1.00 0.00 32 ALA A C 17
ATOM 9225 O O . ALA A 1 33 ? 15.350 2.906 -4.994 1.00 0.00 32 ALA A O 17
ATOM 9232 N N . ALA A 1 34 ? 14.319 3.234 -3.022 1.00 0.00 33 ALA A N 17
ATOM 9233 C CA . ALA A 1 34 ? 15.548 3.263 -2.247 1.00 0.00 33 ALA A CA 17
ATOM 9234 C C . ALA A 1 34 ? 16.144 1.865 -2.100 1.00 0.00 33 ALA A C 17
ATOM 9235 O O . ALA A 1 34 ? 17.358 1.704 -1.968 1.00 0.00 33 ALA A O 17
ATOM 9242 N N . TYR A 1 35 ? 15.286 0.856 -2.119 1.00 0.00 34 TYR A N 17
ATOM 9243 C CA . TYR A 1 35 ? 15.723 -0.521 -1.952 1.00 0.00 34 TYR A CA 17
ATOM 9244 C C . TYR A 1 35 ? 16.274 -1.071 -3.264 1.00 0.00 34 TYR A C 17
ATOM 9245 O O . TYR A 1 35 ? 17.238 -1.836 -3.277 1.00 0.00 34 TYR A O 17
ATOM 9272 N N . PRO A 1 2 ? 14.343 -4.398 3.954 1.00 0.00 1 PRO A N 18
ATOM 9273 C CA . PRO A 1 2 ? 13.349 -4.641 2.901 1.00 0.00 1 PRO A CA 18
ATOM 9274 C C . PRO A 1 2 ? 11.942 -4.234 3.325 1.00 0.00 1 PRO A C 18
ATOM 9275 O O . PRO A 1 2 ? 11.391 -4.783 4.280 1.00 0.00 1 PRO A O 18
ATOM 9286 N N . PRO A 1 3 ? 11.343 -3.266 2.624 1.00 0.00 2 PRO A N 18
ATOM 9287 C CA . PRO A 1 3 ? 9.983 -2.825 2.912 1.00 0.00 2 PRO A CA 18
ATOM 9288 C C . PRO A 1 3 ? 8.948 -3.805 2.369 1.00 0.00 2 PRO A C 18
ATOM 9289 O O . PRO A 1 3 ? 9.139 -4.405 1.309 1.00 0.00 2 PRO A O 18
ATOM 9300 N N . LYS A 1 4 ? 7.862 -3.972 3.101 1.00 0.00 3 LYS A N 18
ATOM 9301 C CA . LYS A 1 4 ? 6.834 -4.930 2.732 1.00 0.00 3 LYS A CA 18
ATOM 9302 C C . LYS A 1 4 ? 5.685 -4.247 2.007 1.00 0.00 3 LYS A C 18
ATOM 9303 O O . LYS A 1 4 ? 5.200 -3.198 2.437 1.00 0.00 3 LYS A O 18
ATOM 9322 N N . LYS A 1 5 ? 5.261 -4.849 0.902 1.00 0.00 4 LYS A N 18
ATOM 9323 C CA . LYS A 1 5 ? 4.173 -4.318 0.096 1.00 0.00 4 LYS A CA 18
ATOM 9324 C C . LYS A 1 5 ? 2.865 -4.399 0.878 1.00 0.00 4 LYS A C 18
ATOM 9325 O O . LYS A 1 5 ? 2.438 -5.492 1.254 1.00 0.00 4 LYS A O 18
ATOM 9344 N N . PRO A 1 6 ? 2.217 -3.250 1.148 1.00 0.00 5 PRO A N 18
ATOM 9345 C CA . PRO A 1 6 ? 0.954 -3.214 1.890 1.00 0.00 5 PRO A CA 18
ATOM 9346 C C . PRO A 1 6 ? -0.120 -4.082 1.251 1.00 0.00 5 PRO A C 18
ATOM 9347 O O . PRO A 1 6 ? -0.181 -4.218 0.025 1.00 0.00 5 PRO A O 18
ATOM 9358 N N . LYS A 1 7 ? -0.955 -4.673 2.087 1.00 0.00 6 LYS A N 18
ATOM 9359 C CA . LYS A 1 7 ? -2.043 -5.507 1.617 1.00 0.00 6 LYS A CA 18
ATOM 9360 C C . LYS A 1 7 ? -3.075 -4.655 0.897 1.00 0.00 6 LYS A C 18
ATOM 9361 O O . LYS A 1 7 ? -3.604 -3.699 1.464 1.00 0.00 6 LYS A O 18
ATOM 9380 N N . LYS A 1 8 ? -3.332 -4.983 -0.357 1.00 0.00 7 LYS A N 18
ATOM 9381 C CA . LYS A 1 8 ? -4.328 -4.271 -1.135 1.00 0.00 7 LYS A CA 18
ATOM 9382 C C . LYS A 1 8 ? -5.714 -4.809 -0.815 1.00 0.00 7 LYS A C 18
ATOM 9383 O O . LYS A 1 8 ? -6.002 -5.984 -1.058 1.00 0.00 7 LYS A O 18
ATOM 9402 N N . PRO A 1 9 ? -6.580 -3.971 -0.228 1.00 0.00 8 PRO A N 18
ATOM 9403 C CA . PRO A 1 9 ? -7.960 -4.350 0.066 1.00 0.00 8 PRO A CA 18
ATOM 9404 C C . PRO A 1 9 ? -8.714 -4.717 -1.203 1.00 0.00 8 PRO A C 18
ATOM 9405 O O . PRO A 1 9 ? -8.532 -4.086 -2.246 1.00 0.00 8 PRO A O 18
ATOM 9416 N N . GLY A 1 10 ? -9.540 -5.745 -1.118 1.00 0.00 9 GLY A N 18
ATOM 9417 C CA . GLY A 1 10 ? -10.305 -6.169 -2.269 1.00 0.00 9 GLY A CA 18
ATOM 9418 C C . GLY A 1 10 ? -11.464 -5.237 -2.551 1.00 0.00 9 GLY A C 18
ATOM 9419 O O . GLY A 1 10 ? -11.654 -4.244 -1.847 1.00 0.00 9 GLY A O 18
ATOM 9423 N N . ASP A 1 11 ? -12.256 -5.564 -3.562 1.00 0.00 10 ASP A N 18
ATOM 9424 C CA . ASP A 1 11 ? -13.395 -4.736 -3.941 1.00 0.00 10 ASP A CA 18
ATOM 9425 C C . ASP A 1 11 ? -14.530 -4.905 -2.942 1.00 0.00 10 ASP A C 18
ATOM 9426 O O . ASP A 1 11 ? -15.580 -4.271 -3.054 1.00 0.00 10 ASP A O 18
ATOM 9435 N N . ASN A 1 12 ? -14.315 -5.779 -1.969 1.00 0.00 11 ASN A N 18
ATOM 9436 C CA . ASN A 1 12 ? -15.243 -5.935 -0.856 1.00 0.00 11 ASN A CA 18
ATOM 9437 C C . ASN A 1 12 ? -15.099 -4.763 0.112 1.00 0.00 11 ASN A C 18
ATOM 9438 O O . ASN A 1 12 ? -15.953 -4.542 0.970 1.00 0.00 11 ASN A O 18
ATOM 9449 N N . ALA A 1 13 ? -14.010 -4.018 -0.036 1.00 0.00 12 ALA A N 18
ATOM 9450 C CA . ALA A 1 13 ? -13.740 -2.867 0.810 1.00 0.00 12 ALA A CA 18
ATOM 9451 C C . ALA A 1 13 ? -14.136 -1.582 0.102 1.00 0.00 12 ALA A C 18
ATOM 9452 O O . ALA A 1 13 ? -14.345 -1.570 -1.113 1.00 0.00 12 ALA A O 18
ATOM 9459 N N . THR A 1 14 ? -14.238 -0.509 0.862 1.00 0.00 13 THR A N 18
ATOM 9460 C CA . THR A 1 14 ? -14.618 0.778 0.315 1.00 0.00 13 THR A CA 18
ATOM 9461 C C . THR A 1 14 ? -13.421 1.465 -0.338 1.00 0.00 13 THR A C 18
ATOM 9462 O O . THR A 1 14 ? -12.275 1.205 0.037 1.00 0.00 13 THR A O 18
ATOM 9473 N N . PRO A 1 15 ? -13.662 2.342 -1.332 1.00 0.00 14 PRO A N 18
ATOM 9474 C CA . PRO A 1 15 ? -12.598 3.122 -1.977 1.00 0.00 14 PRO A CA 18
ATOM 9475 C C . PRO A 1 15 ? -11.752 3.889 -0.966 1.00 0.00 14 PRO A C 18
ATOM 9476 O O . PRO A 1 15 ? -10.575 4.152 -1.201 1.00 0.00 14 PRO A O 18
ATOM 9487 N N . GLU A 1 16 ? -12.355 4.232 0.165 1.00 0.00 15 GLU A N 18
ATOM 9488 C CA . GLU A 1 16 ? -11.645 4.922 1.232 1.00 0.00 15 GLU A CA 18
ATOM 9489 C C . GLU A 1 16 ? -10.533 4.036 1.796 1.00 0.00 15 GLU A C 18
ATOM 9490 O O . GLU A 1 16 ? -9.482 4.525 2.211 1.00 0.00 15 GLU A O 18
ATOM 9502 N N . LYS A 1 17 ? -10.765 2.729 1.796 1.00 0.00 16 LYS A N 18
ATOM 9503 C CA . LYS A 1 17 ? -9.785 1.787 2.307 1.00 0.00 16 LYS A CA 18
ATOM 9504 C C . LYS A 1 17 ? -8.694 1.576 1.264 1.00 0.00 16 LYS A C 18
ATOM 9505 O O . LYS A 1 17 ? -7.529 1.354 1.596 1.00 0.00 16 LYS A O 18
ATOM 9524 N N . LEU A 1 18 ? -9.080 1.657 -0.002 1.00 0.00 17 LEU A N 18
ATOM 9525 C CA . LEU A 1 18 ? -8.117 1.612 -1.094 1.00 0.00 17 LEU A CA 18
ATOM 9526 C C . LEU A 1 18 ? -7.240 2.855 -1.081 1.00 0.00 17 LEU A C 18
ATOM 9527 O O . LEU A 1 18 ? -6.054 2.789 -1.389 1.00 0.00 17 LEU A O 18
ATOM 9543 N N . ALA A 1 19 ? -7.833 3.986 -0.712 1.00 0.00 18 ALA A N 18
ATOM 9544 C CA . ALA A 1 19 ? -7.095 5.229 -0.571 1.00 0.00 18 ALA A CA 18
ATOM 9545 C C . ALA A 1 19 ? -5.999 5.076 0.469 1.00 0.00 18 ALA A C 18
ATOM 9546 O O . ALA A 1 19 ? -4.878 5.555 0.287 1.00 0.00 18 ALA A O 18
ATOM 9553 N N . ALA A 1 20 ? -6.337 4.399 1.560 1.00 0.00 19 ALA A N 18
ATOM 9554 C CA . ALA A 1 20 ? -5.371 4.072 2.594 1.00 0.00 19 ALA A CA 18
ATOM 9555 C C . ALA A 1 20 ? -4.229 3.249 2.015 1.00 0.00 19 ALA A C 18
ATOM 9556 O O . ALA A 1 20 ? -3.060 3.488 2.319 1.00 0.00 19 ALA A O 18
ATOM 9563 N N . TYR A 1 21 ? -4.581 2.288 1.164 1.00 0.00 20 TYR A N 18
ATOM 9564 C CA . TYR A 1 21 ? -3.589 1.471 0.480 1.00 0.00 20 TYR A CA 18
ATOM 9565 C C . TYR A 1 21 ? -2.707 2.334 -0.407 1.00 0.00 20 TYR A C 18
ATOM 9566 O O . TYR A 1 21 ? -1.494 2.166 -0.433 1.00 0.00 20 TYR A O 18
ATOM 9584 N N . GLU A 1 22 ? -3.326 3.254 -1.131 1.00 0.00 21 GLU A N 18
ATOM 9585 C CA . GLU A 1 22 ? -2.594 4.160 -2.005 1.00 0.00 21 GLU A CA 18
ATOM 9586 C C . GLU A 1 22 ? -1.615 5.014 -1.203 1.00 0.00 21 GLU A C 18
ATOM 9587 O O . GLU A 1 22 ? -0.524 5.330 -1.675 1.00 0.00 21 GLU A O 18
ATOM 9599 N N . LYS A 1 23 ? -2.000 5.375 0.013 1.00 0.00 22 LYS A N 18
ATOM 9600 C CA . LYS A 1 23 ? -1.131 6.162 0.875 1.00 0.00 22 LYS A CA 18
ATOM 9601 C C . LYS A 1 23 ? 0.031 5.305 1.365 1.00 0.00 22 LYS A C 18
ATOM 9602 O O . LYS A 1 23 ? 1.175 5.758 1.413 1.00 0.00 22 LYS A O 18
ATOM 9621 N N . GLU A 1 24 ? -0.270 4.058 1.709 1.00 0.00 23 GLU A N 18
ATOM 9622 C CA . GLU A 1 24 ? 0.759 3.105 2.104 1.00 0.00 23 GLU A CA 18
ATOM 9623 C C . GLU A 1 24 ? 1.661 2.796 0.919 1.00 0.00 23 GLU A C 18
ATOM 9624 O O . GLU A 1 24 ? 2.859 2.577 1.072 1.00 0.00 23 GLU A O 18
ATOM 9636 N N . LEU A 1 25 ? 1.060 2.784 -0.261 1.00 0.00 24 LEU A N 18
ATOM 9637 C CA . LEU A 1 25 ? 1.780 2.549 -1.500 1.00 0.00 24 LEU A CA 18
ATOM 9638 C C . LEU A 1 25 ? 2.793 3.654 -1.734 1.00 0.00 24 LEU A C 18
ATOM 9639 O O . LEU A 1 25 ? 3.923 3.395 -2.130 1.00 0.00 24 LEU A O 18
ATOM 9655 N N . ALA A 1 26 ? 2.380 4.882 -1.464 1.00 0.00 25 ALA A N 18
ATOM 9656 C CA . ALA A 1 26 ? 3.252 6.035 -1.611 1.00 0.00 25 ALA A CA 18
ATOM 9657 C C . ALA A 1 26 ? 4.454 5.926 -0.682 1.00 0.00 25 ALA A C 18
ATOM 9658 O O . ALA A 1 26 ? 5.583 6.240 -1.066 1.00 0.00 25 ALA A O 18
ATOM 9665 N N . ALA A 1 27 ? 4.208 5.468 0.537 1.00 0.00 26 ALA A N 18
ATOM 9666 C CA . ALA A 1 27 ? 5.273 5.269 1.504 1.00 0.00 26 ALA A CA 18
ATOM 9667 C C . ALA A 1 27 ? 6.154 4.098 1.088 1.00 0.00 26 ALA A C 18
ATOM 9668 O O . ALA A 1 27 ? 7.383 4.170 1.159 1.00 0.00 26 ALA A O 18
ATOM 9675 N N . TYR A 1 28 ? 5.512 3.032 0.632 1.00 0.00 27 TYR A N 18
ATOM 9676 C CA . TYR A 1 28 ? 6.212 1.836 0.201 1.00 0.00 27 TYR A CA 18
ATOM 9677 C C . TYR A 1 28 ? 7.080 2.111 -1.018 1.00 0.00 27 TYR A C 18
ATOM 9678 O O . TYR A 1 28 ? 8.260 1.771 -1.030 1.00 0.00 27 TYR A O 18
ATOM 9696 N N . GLU A 1 29 ? 6.499 2.732 -2.040 1.00 0.00 28 GLU A N 18
ATOM 9697 C CA . GLU A 1 29 ? 7.227 3.006 -3.273 1.00 0.00 28 GLU A CA 18
ATOM 9698 C C . GLU A 1 29 ? 8.404 3.936 -3.006 1.00 0.00 28 GLU A C 18
ATOM 9699 O O . GLU A 1 29 ? 9.405 3.900 -3.719 1.00 0.00 28 GLU A O 18
ATOM 9711 N N . LYS A 1 30 ? 8.281 4.754 -1.967 1.00 0.00 29 LYS A N 18
ATOM 9712 C CA . LYS A 1 30 ? 9.369 5.619 -1.540 1.00 0.00 29 LYS A CA 18
ATOM 9713 C C . LYS A 1 30 ? 10.541 4.775 -1.048 1.00 0.00 29 LYS A C 18
ATOM 9714 O O . LYS A 1 30 ? 11.670 4.924 -1.517 1.00 0.00 29 LYS A O 18
ATOM 9733 N N . GLU A 1 31 ? 10.255 3.870 -0.116 1.00 0.00 30 GLU A N 18
ATOM 9734 C CA . GLU A 1 31 ? 11.275 2.979 0.427 1.00 0.00 30 GLU A CA 18
ATOM 9735 C C . GLU A 1 31 ? 11.784 2.031 -0.657 1.00 0.00 30 GLU A C 18
ATOM 9736 O O . GLU A 1 31 ? 12.964 1.679 -0.692 1.00 0.00 30 GLU A O 18
ATOM 9748 N N . LEU A 1 32 ? 10.878 1.631 -1.541 1.00 0.00 31 LEU A N 18
ATOM 9749 C CA . LEU A 1 32 ? 11.204 0.730 -2.638 1.00 0.00 31 LEU A CA 18
ATOM 9750 C C . LEU A 1 32 ? 12.193 1.376 -3.597 1.00 0.00 31 LEU A C 18
ATOM 9751 O O . LEU A 1 32 ? 13.153 0.740 -4.032 1.00 0.00 31 LEU A O 18
ATOM 9767 N N . ALA A 1 33 ? 11.959 2.644 -3.914 1.00 0.00 32 ALA A N 18
ATOM 9768 C CA . ALA A 1 33 ? 12.826 3.388 -4.818 1.00 0.00 32 ALA A CA 18
ATOM 9769 C C . ALA A 1 33 ? 14.231 3.522 -4.246 1.00 0.00 32 ALA A C 18
ATOM 9770 O O . ALA A 1 33 ? 15.207 3.643 -4.987 1.00 0.00 32 ALA A O 18
ATOM 9777 N N . ALA A 1 34 ? 14.329 3.513 -2.925 1.00 0.00 33 ALA A N 18
ATOM 9778 C CA . ALA A 1 34 ? 15.615 3.581 -2.253 1.00 0.00 33 ALA A CA 18
ATOM 9779 C C . ALA A 1 34 ? 16.244 2.195 -2.123 1.00 0.00 33 ALA A C 18
ATOM 9780 O O . ALA A 1 34 ? 17.461 2.063 -1.995 1.00 0.00 33 ALA A O 18
ATOM 9787 N N . TYR A 1 35 ? 15.409 1.164 -2.161 1.00 0.00 34 TYR A N 18
ATOM 9788 C CA . TYR A 1 35 ? 15.874 -0.212 -2.031 1.00 0.00 34 TYR A CA 18
ATOM 9789 C C . TYR A 1 35 ? 16.427 -0.719 -3.360 1.00 0.00 34 TYR A C 18
ATOM 9790 O O . TYR A 1 35 ? 17.355 -1.528 -3.397 1.00 0.00 34 TYR A O 18
ATOM 9817 N N . PRO A 1 2 ? 14.026 -3.635 5.236 1.00 0.00 1 PRO A N 19
ATOM 9818 C CA . PRO A 1 2 ? 13.354 -3.981 3.981 1.00 0.00 1 PRO A CA 19
ATOM 9819 C C . PRO A 1 2 ? 11.864 -3.647 4.018 1.00 0.00 1 PRO A C 19
ATOM 9820 O O . PRO A 1 2 ? 11.128 -4.137 4.878 1.00 0.00 1 PRO A O 19
ATOM 9831 N N . PRO A 1 3 ? 11.403 -2.803 3.085 1.00 0.00 2 PRO A N 19
ATOM 9832 C CA . PRO A 1 3 ? 10.004 -2.381 3.036 1.00 0.00 2 PRO A CA 19
ATOM 9833 C C . PRO A 1 3 ? 9.081 -3.477 2.513 1.00 0.00 2 PRO A C 19
ATOM 9834 O O . PRO A 1 3 ? 9.447 -4.251 1.626 1.00 0.00 2 PRO A O 19
ATOM 9845 N N . LYS A 1 4 ? 7.883 -3.535 3.071 1.00 0.00 3 LYS A N 19
ATOM 9846 C CA . LYS A 1 4 ? 6.903 -4.539 2.688 1.00 0.00 3 LYS A CA 19
ATOM 9847 C C . LYS A 1 4 ? 5.705 -3.883 2.013 1.00 0.00 3 LYS A C 19
ATOM 9848 O O . LYS A 1 4 ? 5.289 -2.790 2.406 1.00 0.00 3 LYS A O 19
ATOM 9867 N N . LYS A 1 5 ? 5.158 -4.536 0.994 1.00 0.00 4 LYS A N 19
ATOM 9868 C CA . LYS A 1 5 ? 4.034 -3.979 0.262 1.00 0.00 4 LYS A CA 19
ATOM 9869 C C . LYS A 1 5 ? 2.724 -4.327 0.962 1.00 0.00 4 LYS A C 19
ATOM 9870 O O . LYS A 1 5 ? 2.479 -5.494 1.278 1.00 0.00 4 LYS A O 19
ATOM 9889 N N . PRO A 1 6 ? 1.872 -3.327 1.225 1.00 0.00 5 PRO A N 19
ATOM 9890 C CA . PRO A 1 6 ? 0.560 -3.558 1.833 1.00 0.00 5 PRO A CA 19
ATOM 9891 C C . PRO A 1 6 ? -0.348 -4.386 0.928 1.00 0.00 5 PRO A C 19
ATOM 9892 O O . PRO A 1 6 ? -0.155 -4.443 -0.289 1.00 0.00 5 PRO A O 19
ATOM 9903 N N . LYS A 1 7 ? -1.325 -5.036 1.533 1.00 0.00 6 LYS A N 19
ATOM 9904 C CA . LYS A 1 7 ? -2.279 -5.851 0.796 1.00 0.00 6 LYS A CA 19
ATOM 9905 C C . LYS A 1 7 ? -3.267 -4.956 0.062 1.00 0.00 6 LYS A C 19
ATOM 9906 O O . LYS A 1 7 ? -3.865 -4.067 0.667 1.00 0.00 6 LYS A O 19
ATOM 9925 N N . LYS A 1 8 ? -3.420 -5.173 -1.237 1.00 0.00 7 LYS A N 19
ATOM 9926 C CA . LYS A 1 8 ? -4.322 -4.354 -2.033 1.00 0.00 7 LYS A CA 19
ATOM 9927 C C . LYS A 1 8 ? -5.755 -4.849 -1.903 1.00 0.00 7 LYS A C 19
ATOM 9928 O O . LYS A 1 8 ? -6.069 -5.983 -2.272 1.00 0.00 7 LYS A O 19
ATOM 9947 N N . PRO A 1 9 ? -6.632 -4.008 -1.350 1.00 0.00 8 PRO A N 19
ATOM 9948 C CA . PRO A 1 9 ? -8.053 -4.294 -1.259 1.00 0.00 8 PRO A CA 19
ATOM 9949 C C . PRO A 1 9 ? -8.806 -3.821 -2.501 1.00 0.00 8 PRO A C 19
ATOM 9950 O O . PRO A 1 9 ? -8.306 -2.985 -3.257 1.00 0.00 8 PRO A O 19
ATOM 9961 N N . GLY A 1 10 ? -9.993 -4.367 -2.724 1.00 0.00 9 GLY A N 19
ATOM 9962 C CA . GLY A 1 10 ? -10.797 -3.933 -3.845 1.00 0.00 9 GLY A CA 19
ATOM 9963 C C . GLY A 1 10 ? -12.244 -4.366 -3.729 1.00 0.00 9 GLY A C 19
ATOM 9964 O O . GLY A 1 10 ? -13.131 -3.539 -3.506 1.00 0.00 9 GLY A O 19
ATOM 9968 N N . ASP A 1 11 ? -12.481 -5.666 -3.858 1.00 0.00 10 ASP A N 19
ATOM 9969 C CA . ASP A 1 11 ? -13.841 -6.204 -3.870 1.00 0.00 10 ASP A CA 19
ATOM 9970 C C . ASP A 1 11 ? -14.530 -5.985 -2.533 1.00 0.00 10 ASP A C 19
ATOM 9971 O O . ASP A 1 11 ? -15.473 -5.202 -2.423 1.00 0.00 10 ASP A O 19
ATOM 9980 N N . ASN A 1 12 ? -14.032 -6.661 -1.513 1.00 0.00 11 ASN A N 19
ATOM 9981 C CA . ASN A 1 12 ? -14.650 -6.639 -0.193 1.00 0.00 11 ASN A CA 19
ATOM 9982 C C . ASN A 1 12 ? -14.062 -5.526 0.668 1.00 0.00 11 ASN A C 19
ATOM 9983 O O . ASN A 1 12 ? -13.828 -5.705 1.864 1.00 0.00 11 ASN A O 19
ATOM 9994 N N . ALA A 1 13 ? -13.854 -4.368 0.062 1.00 0.00 12 ALA A N 19
ATOM 9995 C CA . ALA A 1 13 ? -13.275 -3.236 0.761 1.00 0.00 12 ALA A CA 19
ATOM 9996 C C . ALA A 1 13 ? -13.977 -1.943 0.381 1.00 0.00 12 ALA A C 19
ATOM 9997 O O . ALA A 1 13 ? -14.784 -1.913 -0.551 1.00 0.00 12 ALA A O 19
ATOM 10004 N N . THR A 1 14 ? -13.682 -0.889 1.122 1.00 0.00 13 THR A N 19
ATOM 10005 C CA . THR A 1 14 ? -14.241 0.421 0.855 1.00 0.00 13 THR A CA 19
ATOM 10006 C C . THR A 1 14 ? -13.233 1.299 0.114 1.00 0.00 13 THR A C 19
ATOM 10007 O O . THR A 1 14 ? -12.024 1.073 0.207 1.00 0.00 13 THR A O 19
ATOM 10018 N N . PRO A 1 15 ? -13.708 2.308 -0.639 1.00 0.00 14 PRO A N 19
ATOM 10019 C CA . PRO A 1 15 ? -12.830 3.283 -1.304 1.00 0.00 14 PRO A CA 19
ATOM 10020 C C . PRO A 1 15 ? -11.897 3.979 -0.317 1.00 0.00 14 PRO A C 19
ATOM 10021 O O . PRO A 1 15 ? -10.767 4.339 -0.652 1.00 0.00 14 PRO A O 19
ATOM 10032 N N . GLU A 1 16 ? -12.382 4.154 0.906 1.00 0.00 15 GLU A N 19
ATOM 10033 C CA . GLU A 1 16 ? -11.602 4.773 1.966 1.00 0.00 15 GLU A CA 19
ATOM 10034 C C . GLU A 1 16 ? -10.411 3.899 2.345 1.00 0.00 15 GLU A C 19
ATOM 10035 O O . GLU A 1 16 ? -9.351 4.402 2.724 1.00 0.00 15 GLU A O 19
ATOM 10047 N N . LYS A 1 17 ? -10.582 2.590 2.226 1.00 0.00 16 LYS A N 19
ATOM 10048 C CA . LYS A 1 17 ? -9.508 1.656 2.506 1.00 0.00 16 LYS A CA 19
ATOM 10049 C C . LYS A 1 17 ? -8.462 1.733 1.401 1.00 0.00 16 LYS A C 19
ATOM 10050 O O . LYS A 1 17 ? -7.263 1.622 1.652 1.00 0.00 16 LYS A O 19
ATOM 10069 N N . LEU A 1 18 ? -8.928 1.943 0.176 1.00 0.00 17 LEU A N 19
ATOM 10070 C CA . LEU A 1 18 ? -8.031 2.124 -0.957 1.00 0.00 17 LEU A CA 19
ATOM 10071 C C . LEU A 1 18 ? -7.216 3.396 -0.792 1.00 0.00 17 LEU A C 19
ATOM 10072 O O . LEU A 1 18 ? -6.050 3.447 -1.170 1.00 0.00 17 LEU A O 19
ATOM 10088 N N . ALA A 1 19 ? -7.838 4.420 -0.223 1.00 0.00 18 ALA A N 19
ATOM 10089 C CA . ALA A 1 19 ? -7.158 5.676 0.042 1.00 0.00 18 ALA A CA 19
ATOM 10090 C C . ALA A 1 19 ? -5.975 5.452 0.970 1.00 0.00 18 ALA A C 19
ATOM 10091 O O . ALA A 1 19 ? -4.881 5.972 0.743 1.00 0.00 18 ALA A O 19
ATOM 10098 N N . ALA A 1 20 ? -6.209 4.666 2.011 1.00 0.00 19 ALA A N 19
ATOM 10099 C CA . ALA A 1 20 ? -5.160 4.292 2.940 1.00 0.00 19 ALA A CA 19
ATOM 10100 C C . ALA A 1 20 ? -4.092 3.469 2.237 1.00 0.00 19 ALA A C 19
ATOM 10101 O O . ALA A 1 20 ? -2.897 3.678 2.447 1.00 0.00 19 ALA A O 19
ATOM 10108 N N . TYR A 1 21 ? -4.530 2.545 1.385 1.00 0.00 20 TYR A N 19
ATOM 10109 C CA . TYR A 1 21 ? -3.608 1.699 0.643 1.00 0.00 20 TYR A CA 19
ATOM 10110 C C . TYR A 1 21 ? -2.710 2.532 -0.252 1.00 0.00 20 TYR A C 19
ATOM 10111 O O . TYR A 1 21 ? -1.512 2.292 -0.316 1.00 0.00 20 TYR A O 19
ATOM 10129 N N . GLU A 1 22 ? -3.290 3.507 -0.938 1.00 0.00 21 GLU A N 19
ATOM 10130 C CA . GLU A 1 22 ? -2.523 4.369 -1.826 1.00 0.00 21 GLU A CA 19
ATOM 10131 C C . GLU A 1 22 ? -1.469 5.142 -1.045 1.00 0.00 21 GLU A C 19
ATOM 10132 O O . GLU A 1 22 ? -0.368 5.378 -1.540 1.00 0.00 21 GLU A O 19
ATOM 10144 N N . LYS A 1 23 ? -1.802 5.512 0.187 1.00 0.00 22 LYS A N 19
ATOM 10145 C CA . LYS A 1 23 ? -0.873 6.242 1.036 1.00 0.00 22 LYS A CA 19
ATOM 10146 C C . LYS A 1 23 ? 0.255 5.308 1.467 1.00 0.00 22 LYS A C 19
ATOM 10147 O O . LYS A 1 23 ? 1.432 5.680 1.434 1.00 0.00 22 LYS A O 19
ATOM 10166 N N . GLU A 1 24 ? -0.112 4.090 1.851 1.00 0.00 23 GLU A N 19
ATOM 10167 C CA . GLU A 1 24 ? 0.865 3.071 2.208 1.00 0.00 23 GLU A CA 19
ATOM 10168 C C . GLU A 1 24 ? 1.707 2.707 0.993 1.00 0.00 23 GLU A C 19
ATOM 10169 O O . GLU A 1 24 ? 2.912 2.491 1.094 1.00 0.00 23 GLU A O 19
ATOM 10181 N N . LEU A 1 25 ? 1.053 2.651 -0.156 1.00 0.00 24 LEU A N 19
ATOM 10182 C CA . LEU A 1 25 ? 1.709 2.315 -1.408 1.00 0.00 24 LEU A CA 19
ATOM 10183 C C . LEU A 1 25 ? 2.727 3.380 -1.771 1.00 0.00 24 LEU A C 19
ATOM 10184 O O . LEU A 1 25 ? 3.843 3.068 -2.165 1.00 0.00 24 LEU A O 19
ATOM 10200 N N . ALA A 1 26 ? 2.339 4.638 -1.620 1.00 0.00 25 ALA A N 19
ATOM 10201 C CA . ALA A 1 26 ? 3.229 5.750 -1.907 1.00 0.00 25 ALA A CA 19
ATOM 10202 C C . ALA A 1 26 ? 4.456 5.700 -1.010 1.00 0.00 25 ALA A C 19
ATOM 10203 O O . ALA A 1 26 ? 5.576 5.964 -1.452 1.00 0.00 25 ALA A O 19
ATOM 10210 N N . ALA A 1 27 ? 4.238 5.340 0.248 1.00 0.00 26 ALA A N 19
ATOM 10211 C CA . ALA A 1 27 ? 5.326 5.190 1.197 1.00 0.00 26 ALA A CA 19
ATOM 10212 C C . ALA A 1 27 ? 6.203 4.008 0.808 1.00 0.00 26 ALA A C 19
ATOM 10213 O O . ALA A 1 27 ? 7.432 4.089 0.836 1.00 0.00 26 ALA A O 19
ATOM 10220 N N . TYR A 1 28 ? 5.553 2.918 0.422 1.00 0.00 27 TYR A N 19
ATOM 10221 C CA . TYR A 1 28 ? 6.245 1.711 0.009 1.00 0.00 27 TYR A CA 19
ATOM 10222 C C . TYR A 1 28 ? 7.063 1.946 -1.254 1.00 0.00 27 TYR A C 19
ATOM 10223 O O . TYR A 1 28 ? 8.240 1.606 -1.298 1.00 0.00 27 TYR A O 19
ATOM 10241 N N . GLU A 1 29 ? 6.442 2.528 -2.273 1.00 0.00 28 GLU A N 19
ATOM 10242 C CA . GLU A 1 29 ? 7.117 2.765 -3.544 1.00 0.00 28 GLU A CA 19
ATOM 10243 C C . GLU A 1 29 ? 8.307 3.697 -3.343 1.00 0.00 28 GLU A C 19
ATOM 10244 O O . GLU A 1 29 ? 9.323 3.585 -4.032 1.00 0.00 28 GLU A O 19
ATOM 10256 N N . LYS A 1 30 ? 8.175 4.604 -2.386 1.00 0.00 29 LYS A N 19
ATOM 10257 C CA . LYS A 1 30 ? 9.247 5.522 -2.039 1.00 0.00 29 LYS A CA 19
ATOM 10258 C C . LYS A 1 30 ? 10.436 4.753 -1.467 1.00 0.00 29 LYS A C 19
ATOM 10259 O O . LYS A 1 30 ? 11.581 4.947 -1.884 1.00 0.00 29 LYS A O 19
ATOM 10278 N N . GLU A 1 31 ? 10.156 3.874 -0.515 1.00 0.00 30 GLU A N 19
ATOM 10279 C CA . GLU A 1 31 ? 11.189 3.033 0.078 1.00 0.00 30 GLU A CA 19
ATOM 10280 C C . GLU A 1 31 ? 11.716 2.024 -0.937 1.00 0.00 30 GLU A C 19
ATOM 10281 O O . GLU A 1 31 ? 12.896 1.675 -0.925 1.00 0.00 30 GLU A O 19
ATOM 10293 N N . LEU A 1 32 ? 10.832 1.566 -1.814 1.00 0.00 31 LEU A N 19
ATOM 10294 C CA . LEU A 1 32 ? 11.179 0.580 -2.831 1.00 0.00 31 LEU A CA 19
ATOM 10295 C C . LEU A 1 32 ? 12.226 1.131 -3.787 1.00 0.00 31 LEU A C 19
ATOM 10296 O O . LEU A 1 32 ? 13.152 0.426 -4.185 1.00 0.00 31 LEU A O 19
ATOM 10312 N N . ALA A 1 33 ? 12.073 2.398 -4.147 1.00 0.00 32 ALA A N 19
ATOM 10313 C CA . ALA A 1 33 ? 13.007 3.064 -5.042 1.00 0.00 32 ALA A CA 19
ATOM 10314 C C . ALA A 1 33 ? 14.406 3.120 -4.437 1.00 0.00 32 ALA A C 19
ATOM 10315 O O . ALA A 1 33 ? 15.408 3.058 -5.150 1.00 0.00 32 ALA A O 19
ATOM 10322 N N . ALA A 1 34 ? 14.466 3.225 -3.117 1.00 0.00 33 ALA A N 19
ATOM 10323 C CA . ALA A 1 34 ? 15.735 3.283 -2.412 1.00 0.00 33 ALA A CA 19
ATOM 10324 C C . ALA A 1 34 ? 16.256 1.885 -2.095 1.00 0.00 33 ALA A C 19
ATOM 10325 O O . ALA A 1 34 ? 17.422 1.709 -1.739 1.00 0.00 33 ALA A O 19
ATOM 10332 N N . TYR A 1 35 ? 15.389 0.892 -2.229 1.00 0.00 34 TYR A N 19
ATOM 10333 C CA . TYR A 1 35 ? 15.751 -0.485 -1.934 1.00 0.00 34 TYR A CA 19
ATOM 10334 C C . TYR A 1 35 ? 16.289 -1.168 -3.186 1.00 0.00 34 TYR A C 19
ATOM 10335 O O . TYR A 1 35 ? 15.536 -1.746 -3.971 1.00 0.00 34 TYR A O 19
ATOM 10362 N N . PRO A 1 2 ? 14.649 -4.309 3.226 1.00 0.00 1 PRO A N 20
ATOM 10363 C CA . PRO A 1 2 ? 13.536 -4.639 2.329 1.00 0.00 1 PRO A CA 20
ATOM 10364 C C . PRO A 1 2 ? 12.209 -4.127 2.877 1.00 0.00 1 PRO A C 20
ATOM 10365 O O . PRO A 1 2 ? 11.759 -4.561 3.939 1.00 0.00 1 PRO A O 20
ATOM 10376 N N . PRO A 1 3 ? 11.572 -3.192 2.165 1.00 0.00 2 PRO A N 20
ATOM 10377 C CA . PRO A 1 3 ? 10.330 -2.575 2.624 1.00 0.00 2 PRO A CA 20
ATOM 10378 C C . PRO A 1 3 ? 9.157 -3.545 2.586 1.00 0.00 2 PRO A C 20
ATOM 10379 O O . PRO A 1 3 ? 9.054 -4.379 1.684 1.00 0.00 2 PRO A O 20
ATOM 10390 N N . LYS A 1 4 ? 8.282 -3.443 3.572 1.00 0.00 3 LYS A N 20
ATOM 10391 C CA . LYS A 1 4 ? 7.125 -4.318 3.649 1.00 0.00 3 LYS A CA 20
ATOM 10392 C C . LYS A 1 4 ? 5.962 -3.714 2.877 1.00 0.00 3 LYS A C 20
ATOM 10393 O O . LYS A 1 4 ? 5.593 -2.560 3.092 1.00 0.00 3 LYS A O 20
ATOM 10412 N N . LYS A 1 5 ? 5.400 -4.496 1.972 1.00 0.00 4 LYS A N 20
ATOM 10413 C CA . LYS A 1 5 ? 4.294 -4.041 1.149 1.00 0.00 4 LYS A CA 20
ATOM 10414 C C . LYS A 1 5 ? 2.981 -4.215 1.904 1.00 0.00 4 LYS A C 20
ATOM 10415 O O . LYS A 1 5 ? 2.733 -5.278 2.478 1.00 0.00 4 LYS A O 20
ATOM 10434 N N . PRO A 1 6 ? 2.122 -3.183 1.923 1.00 0.00 5 PRO A N 20
ATOM 10435 C CA . PRO A 1 6 ? 0.861 -3.241 2.650 1.00 0.00 5 PRO A CA 20
ATOM 10436 C C . PRO A 1 6 ? -0.160 -4.118 1.940 1.00 0.00 5 PRO A C 20
ATOM 10437 O O . PRO A 1 6 ? -0.025 -4.416 0.748 1.00 0.00 5 PRO A O 20
ATOM 10448 N N . LYS A 1 7 ? -1.168 -4.544 2.678 1.00 0.00 6 LYS A N 20
ATOM 10449 C CA . LYS A 1 7 ? -2.219 -5.377 2.126 1.00 0.00 6 LYS A CA 20
ATOM 10450 C C . LYS A 1 7 ? -3.204 -4.528 1.341 1.00 0.00 6 LYS A C 20
ATOM 10451 O O . LYS A 1 7 ? -3.745 -3.548 1.860 1.00 0.00 6 LYS A O 20
ATOM 10470 N N . LYS A 1 8 ? -3.421 -4.893 0.091 1.00 0.00 7 LYS A N 20
ATOM 10471 C CA . LYS A 1 8 ? -4.389 -4.201 -0.737 1.00 0.00 7 LYS A CA 20
ATOM 10472 C C . LYS A 1 8 ? -5.786 -4.740 -0.469 1.00 0.00 7 LYS A C 20
ATOM 10473 O O . LYS A 1 8 ? -6.022 -5.943 -0.593 1.00 0.00 7 LYS A O 20
ATOM 10492 N N . PRO A 1 9 ? -6.720 -3.867 -0.070 1.00 0.00 8 PRO A N 20
ATOM 10493 C CA . PRO A 1 9 ? -8.130 -4.236 0.067 1.00 0.00 8 PRO A CA 20
ATOM 10494 C C . PRO A 1 9 ? -8.697 -4.757 -1.252 1.00 0.00 8 PRO A C 20
ATOM 10495 O O . PRO A 1 9 ? -8.318 -4.285 -2.330 1.00 0.00 8 PRO A O 20
ATOM 10506 N N . GLY A 1 10 ? -9.591 -5.731 -1.165 1.00 0.00 9 GLY A N 20
ATOM 10507 C CA . GLY A 1 10 ? -10.117 -6.365 -2.357 1.00 0.00 9 GLY A CA 20
ATOM 10508 C C . GLY A 1 10 ? -11.235 -5.574 -3.007 1.00 0.00 9 GLY A C 20
ATOM 10509 O O . GLY A 1 10 ? -11.412 -4.382 -2.739 1.00 0.00 9 GLY A O 20
ATOM 10513 N N . ASP A 1 11 ? -12.003 -6.245 -3.855 1.00 0.00 10 ASP A N 20
ATOM 10514 C CA . ASP A 1 11 ? -13.078 -5.599 -4.597 1.00 0.00 10 ASP A CA 20
ATOM 10515 C C . ASP A 1 11 ? -14.293 -5.378 -3.706 1.00 0.00 10 ASP A C 20
ATOM 10516 O O . ASP A 1 11 ? -15.181 -4.594 -4.036 1.00 0.00 10 ASP A O 20
ATOM 10525 N N . ASN A 1 12 ? -14.321 -6.061 -2.568 1.00 0.00 11 ASN A N 20
ATOM 10526 C CA . ASN A 1 12 ? -15.421 -5.925 -1.617 1.00 0.00 11 ASN A CA 20
ATOM 10527 C C . ASN A 1 12 ? -15.181 -4.756 -0.666 1.00 0.00 11 ASN A C 20
ATOM 10528 O O . ASN A 1 12 ? -15.919 -4.568 0.299 1.00 0.00 11 ASN A O 20
ATOM 10539 N N . ALA A 1 13 ? -14.153 -3.970 -0.945 1.00 0.00 12 ALA A N 20
ATOM 10540 C CA . ALA A 1 13 ? -13.822 -2.823 -0.117 1.00 0.00 12 ALA A CA 20
ATOM 10541 C C . ALA A 1 13 ? -14.112 -1.528 -0.859 1.00 0.00 12 ALA A C 20
ATOM 10542 O O . ALA A 1 13 ? -14.164 -1.506 -2.090 1.00 0.00 12 ALA A O 20
ATOM 10549 N N . THR A 1 14 ? -14.301 -0.456 -0.108 1.00 0.00 13 THR A N 20
ATOM 10550 C CA . THR A 1 14 ? -14.622 0.836 -0.687 1.00 0.00 13 THR A CA 20
ATOM 10551 C C . THR A 1 14 ? -13.352 1.576 -1.097 1.00 0.00 13 THR A C 20
ATOM 10552 O O . THR A 1 14 ? -12.275 1.309 -0.557 1.00 0.00 13 THR A O 20
ATOM 10563 N N . PRO A 1 15 ? -13.452 2.515 -2.059 1.00 0.00 14 PRO A N 20
ATOM 10564 C CA . PRO A 1 15 ? -12.318 3.358 -2.464 1.00 0.00 14 PRO A CA 20
ATOM 10565 C C . PRO A 1 15 ? -11.711 4.102 -1.279 1.00 0.00 14 PRO A C 20
ATOM 10566 O O . PRO A 1 15 ? -10.533 4.459 -1.288 1.00 0.00 14 PRO A O 20
ATOM 10577 N N . GLU A 1 16 ? -12.529 4.313 -0.253 1.00 0.00 15 GLU A N 20
ATOM 10578 C CA . GLU A 1 16 ? -12.088 4.967 0.969 1.00 0.00 15 GLU A CA 20
ATOM 10579 C C . GLU A 1 16 ? -11.043 4.117 1.679 1.00 0.00 15 GLU A C 20
ATOM 10580 O O . GLU A 1 16 ? -10.113 4.635 2.298 1.00 0.00 15 GLU A O 20
ATOM 10592 N N . LYS A 1 17 ? -11.198 2.804 1.580 1.00 0.00 16 LYS A N 20
ATOM 10593 C CA . LYS A 1 17 ? -10.277 1.880 2.212 1.00 0.00 16 LYS A CA 20
ATOM 10594 C C . LYS A 1 17 ? -9.020 1.740 1.360 1.00 0.00 16 LYS A C 20
ATOM 10595 O O . LYS A 1 17 ? -7.919 1.547 1.874 1.00 0.00 16 LYS A O 20
ATOM 10614 N N . LEU A 1 18 ? -9.196 1.856 0.049 1.00 0.00 17 LEU A N 20
ATOM 10615 C CA . LEU A 1 18 ? -8.069 1.854 -0.876 1.00 0.00 17 LEU A CA 20
ATOM 10616 C C . LEU A 1 18 ? -7.203 3.085 -0.661 1.00 0.00 17 LEU A C 20
ATOM 10617 O O . LEU A 1 18 ? -5.993 3.042 -0.860 1.00 0.00 17 LEU A O 20
ATOM 10633 N N . ALA A 1 19 ? -7.833 4.178 -0.244 1.00 0.00 18 ALA A N 20
ATOM 10634 C CA . ALA A 1 19 ? -7.123 5.414 0.051 1.00 0.00 18 ALA A CA 20
ATOM 10635 C C . ALA A 1 19 ? -6.069 5.188 1.124 1.00 0.00 18 ALA A C 20
ATOM 10636 O O . ALA A 1 19 ? -4.977 5.760 1.071 1.00 0.00 18 ALA A O 20
ATOM 10643 N N . ALA A 1 20 ? -6.404 4.347 2.093 1.00 0.00 19 ALA A N 20
ATOM 10644 C CA . ALA A 1 20 ? -5.470 3.975 3.140 1.00 0.00 19 ALA A CA 20
ATOM 10645 C C . ALA A 1 20 ? -4.299 3.200 2.553 1.00 0.00 19 ALA A C 20
ATOM 10646 O O . ALA A 1 20 ? -3.138 3.484 2.852 1.00 0.00 19 ALA A O 20
ATOM 10653 N N . TYR A 1 21 ? -4.614 2.236 1.695 1.00 0.00 20 TYR A N 20
ATOM 10654 C CA . TYR A 1 21 ? -3.592 1.438 1.038 1.00 0.00 20 TYR A CA 20
ATOM 10655 C C . TYR A 1 21 ? -2.700 2.313 0.176 1.00 0.00 20 TYR A C 20
ATOM 10656 O O . TYR A 1 21 ? -1.484 2.208 0.239 1.00 0.00 20 TYR A O 20
ATOM 10674 N N . GLU A 1 22 ? -3.311 3.178 -0.621 1.00 0.00 21 GLU A N 20
ATOM 10675 C CA . GLU A 1 22 ? -2.566 4.058 -1.510 1.00 0.00 21 GLU A CA 20
ATOM 10676 C C . GLU A 1 22 ? -1.671 5.009 -0.717 1.00 0.00 21 GLU A C 20
ATOM 10677 O O . GLU A 1 22 ? -0.621 5.435 -1.201 1.00 0.00 21 GLU A O 20
ATOM 10689 N N . LYS A 1 23 ? -2.078 5.333 0.505 1.00 0.00 22 LYS A N 20
ATOM 10690 C CA . LYS A 1 23 ? -1.254 6.143 1.390 1.00 0.00 22 LYS A CA 20
ATOM 10691 C C . LYS A 1 23 ? -0.021 5.357 1.826 1.00 0.00 22 LYS A C 20
ATOM 10692 O O . LYS A 1 23 ? 1.105 5.858 1.774 1.00 0.00 22 LYS A O 20
ATOM 10711 N N . GLU A 1 24 ? -0.242 4.118 2.244 1.00 0.00 23 GLU A N 20
ATOM 10712 C CA . GLU A 1 24 ? 0.845 3.259 2.690 1.00 0.00 23 GLU A CA 20
ATOM 10713 C C . GLU A 1 24 ? 1.694 2.828 1.497 1.00 0.00 23 GLU A C 20
ATOM 10714 O O . GLU A 1 24 ? 2.898 2.596 1.621 1.00 0.00 23 GLU A O 20
ATOM 10726 N N . LEU A 1 25 ? 1.049 2.726 0.344 1.00 0.00 24 LEU A N 20
ATOM 10727 C CA . LEU A 1 25 ? 1.721 2.389 -0.902 1.00 0.00 24 LEU A CA 20
ATOM 10728 C C . LEU A 1 25 ? 2.706 3.481 -1.274 1.00 0.00 24 LEU A C 20
ATOM 10729 O O . LEU A 1 25 ? 3.810 3.201 -1.722 1.00 0.00 24 LEU A O 20
ATOM 10745 N N . ALA A 1 26 ? 2.305 4.725 -1.061 1.00 0.00 25 ALA A N 20
ATOM 10746 C CA . ALA A 1 26 ? 3.152 5.866 -1.364 1.00 0.00 25 ALA A CA 20
ATOM 10747 C C . ALA A 1 26 ? 4.449 5.803 -0.570 1.00 0.00 25 ALA A C 20
ATOM 10748 O O . ALA A 1 26 ? 5.529 6.077 -1.099 1.00 0.00 25 ALA A O 20
ATOM 10755 N N . ALA A 1 27 ? 4.336 5.422 0.695 1.00 0.00 26 ALA A N 20
ATOM 10756 C CA . ALA A 1 27 ? 5.499 5.277 1.553 1.00 0.00 26 ALA A CA 20
ATOM 10757 C C . ALA A 1 27 ? 6.334 4.080 1.119 1.00 0.00 26 ALA A C 20
ATOM 10758 O O . ALA A 1 27 ? 7.565 4.129 1.130 1.00 0.00 26 ALA A O 20
ATOM 10765 N N . TYR A 1 28 ? 5.650 3.014 0.725 1.00 0.00 27 TYR A N 20
ATOM 10766 C CA . TYR A 1 28 ? 6.312 1.804 0.260 1.00 0.00 27 TYR A CA 20
ATOM 10767 C C . TYR A 1 28 ? 7.079 2.068 -1.031 1.00 0.00 27 TYR A C 20
ATOM 10768 O O . TYR A 1 28 ? 8.236 1.678 -1.164 1.00 0.00 27 TYR A O 20
ATOM 10786 N N . GLU A 1 29 ? 6.427 2.742 -1.971 1.00 0.00 28 GLU A N 20
ATOM 10787 C CA . GLU A 1 29 ? 7.033 3.056 -3.260 1.00 0.00 28 GLU A CA 20
ATOM 10788 C C . GLU A 1 29 ? 8.276 3.919 -3.078 1.00 0.00 28 GLU A C 20
ATOM 10789 O O . GLU A 1 29 ? 9.223 3.840 -3.864 1.00 0.00 28 GLU A O 20
ATOM 10801 N N . LYS A 1 30 ? 8.266 4.738 -2.034 1.00 0.00 29 LYS A N 20
ATOM 10802 C CA . LYS A 1 30 ? 9.409 5.572 -1.700 1.00 0.00 29 LYS A CA 20
ATOM 10803 C C . LYS A 1 30 ? 10.590 4.694 -1.300 1.00 0.00 29 LYS A C 20
ATOM 10804 O O . LYS A 1 30 ? 11.708 4.870 -1.790 1.00 0.00 29 LYS A O 20
ATOM 10823 N N . GLU A 1 31 ? 10.324 3.740 -0.415 1.00 0.00 30 GLU A N 20
ATOM 10824 C CA . GLU A 1 31 ? 11.344 2.805 0.040 1.00 0.00 30 GLU A CA 20
ATOM 10825 C C . GLU A 1 31 ? 11.784 1.895 -1.101 1.00 0.00 30 GLU A C 20
ATOM 10826 O O . GLU A 1 31 ? 12.957 1.546 -1.217 1.00 0.00 30 GLU A O 20
ATOM 10838 N N . LEU A 1 32 ? 10.828 1.523 -1.942 1.00 0.00 31 LEU A N 20
ATOM 10839 C CA . LEU A 1 32 ? 11.085 0.635 -3.067 1.00 0.00 31 LEU A CA 20
ATOM 10840 C C . LEU A 1 32 ? 12.079 1.266 -4.031 1.00 0.00 31 LEU A C 20
ATOM 10841 O O . LEU A 1 32 ? 12.978 0.596 -4.539 1.00 0.00 31 LEU A O 20
ATOM 10857 N N . ALA A 1 33 ? 11.914 2.559 -4.269 1.00 0.00 32 ALA A N 20
ATOM 10858 C CA . ALA A 1 33 ? 12.804 3.300 -5.147 1.00 0.00 32 ALA A CA 20
ATOM 10859 C C . ALA A 1 33 ? 14.229 3.323 -4.599 1.00 0.00 32 ALA A C 20
ATOM 10860 O O . ALA A 1 33 ? 15.198 3.351 -5.358 1.00 0.00 32 ALA A O 20
ATOM 10867 N N . ALA A 1 34 ? 14.348 3.305 -3.277 1.00 0.00 33 ALA A N 20
ATOM 10868 C CA . ALA A 1 34 ? 15.649 3.306 -2.625 1.00 0.00 33 ALA A CA 20
ATOM 10869 C C . ALA A 1 34 ? 16.241 1.900 -2.574 1.00 0.00 33 ALA A C 20
ATOM 10870 O O . ALA A 1 34 ? 17.462 1.729 -2.543 1.00 0.00 33 ALA A O 20
ATOM 10877 N N . TYR A 1 35 ? 15.371 0.896 -2.569 1.00 0.00 34 TYR A N 20
ATOM 10878 C CA . TYR A 1 35 ? 15.801 -0.494 -2.511 1.00 0.00 34 TYR A CA 20
ATOM 10879 C C . TYR A 1 35 ? 16.050 -1.034 -3.918 1.00 0.00 34 TYR A C 20
ATOM 10880 O O . TYR A 1 35 ? 15.323 -1.895 -4.415 1.00 0.00 34 TYR A O 20
#

Radius of gyration: 10.46 Å; Cα contacts (8 Å, |Δi|>4): 19; chains: 1; bounding box: 31×12×8 Å

Sequence (34 aa):
PPKKPKKPGDNATPEKLAAYEKELAAYEKELAAYPPKKPKKPGDNATPEKLAAYEKELAAYEKELAAYPPKKPKKPGDNATPEKLAAYEKELAAYEKELAAYPPKKPKKPGDNATPEKLAAYEKELAAYEKELAAYPPKKPKKPGDNATPEKLAAYEKELAAYEKELAAYPPKKPKKPGDNATPEKLAAYEKELAAYEKELAAYPPKKPKKPGDNATPEKLAAYEKELAAYEKELAAYPPKKPKKPGDNATPEKLAAYEKELAAYEKELAAYPPKKPKKPGDNATPEKLAAYEKELAAYEKELAAYPPKKPKKPGDNATPEKLAAYEKELAAYEKELAAYPPKKPKKPGDNATPEKLAAYEKELAAYEKELAAYPPKKPKKPGDNATPEKLAAYEKELAAYEKELAAYPPKKPKKPGDNATPEKLAAYEKELAAYEKELAAYPPKKPKKPGDNATPEKLAAYEKELAAYEKELAAYPPKKPKKPGDNATPEKLAAYEKELAAYEKELAAYPPKKPKKPGDNATPEKLAAYEKELAAYEKELAAYPPKKPKKPGDNATPEKLAAYEKELAAYEKELAAYPPKKPKKPGDNATPEKLAAYEKELAAYEKELAAYPPKKPKKPGDNATPEKLAAYEKELAAYEKELAAYPPKKPKKPGDNATPEKLAAYEKELAAYEKELAAY

Secondary structure (DSSP, 8-state):
-PPPPP---TTS-HHHHHHHHHHHHHHHHHHHH-